Protein AF-A0A419UWL4-F1 (afdb_monomer)

Solvent-accessible surface area (backbone atoms only — not comparable to full-atom values): 35845 Å² total; per-residue (Å²): 109,55,68,56,33,39,51,50,12,50,50,28,38,50,49,13,52,54,40,47,59,70,36,81,58,93,90,47,55,73,69,52,50,53,46,53,52,51,50,53,40,48,48,26,45,49,48,16,61,73,28,16,80,83,37,30,68,58,11,54,48,28,40,47,47,28,60,59,51,43,44,58,48,48,50,40,53,32,58,74,64,36,51,93,64,56,72,32,57,54,34,48,65,44,37,50,31,46,52,49,26,45,76,73,48,78,47,67,66,54,53,48,50,43,49,52,37,51,52,51,29,54,48,31,65,51,59,41,64,33,45,75,66,55,60,67,55,35,47,50,41,25,49,48,51,15,52,52,28,43,51,52,28,58,49,34,69,75,77,48,84,58,64,69,58,42,49,52,30,49,49,44,31,53,45,40,29,46,60,42,37,37,85,80,68,27,67,94,45,35,72,56,30,39,51,52,35,51,51,51,52,54,52,46,54,67,74,30,69,90,37,70,69,63,37,49,52,54,51,51,54,50,50,52,49,52,47,53,54,51,54,52,51,52,67,71,66,71,43,58,66,59,22,50,53,48,25,52,48,24,52,48,49,40,54,48,50,56,53,51,49,62,59,47,65,79,63,80,66,64,69,67,63,54,53,51,54,48,54,50,49,31,51,53,26,21,51,50,25,33,54,21,48,54,51,31,40,44,72,81,24,68,93,45,31,58,61,52,53,46,51,50,42,52,51,53,47,51,53,60,69,70,46,92,78,62,58,72,65,58,53,46,28,51,53,50,23,45,49,52,46,46,43,66,41,34,80,80,48,58,75,77,72,44,53,68,50,55,51,46,55,54,47,51,57,73,70,48,87,52,66,69,56,45,47,53,51,48,54,49,49,50,53,26,49,52,49,35,34,60,73,73,36,89,48,60,50,60,33,38,54,52,54,21,51,53,23,44,52,48,15,50,45,19,59,77,72,67,65,39,64,70,50,18,53,49,20,45,51,52,17,53,57,33,58,66,46,51,33,79,50,48,86,87,42,69,70,57,25,53,48,40,49,54,50,49,52,51,48,40,54,51,49,36,56,52,27,58,74,70,64,40,67,66,62,31,48,54,39,49,52,52,46,52,51,50,53,49,51,50,47,49,78,74,64,68,47,54,61,59,52,16,50,49,30,34,52,52,10,51,51,31,38,51,50,22,50,53,53,45,70,71,42,68,73,87,63,92,65,74,53,53,81,76,63,68,46,50,56,53,19,52,51,48,49,48,48,67,51,48,51,59,52,52,55,50,50,60,32,40,74,70,30,52,76,49,36,35,52,45,81,49,77,64,85,81,67,66,100,85,54,74,54,38,49,45,42,69,74,91,71,80,75,87,67,87,69,62,52,53,40,59,31,16,40,14,51,40,83,46,102,77,81,30,26,36,72,73,50,78,28,73,43,64,80,79,23,40,85,61,44,33,40,28,36,24,25,58,83,76,46,70,50,48,60,62,50,60,46,71,48,92,73,74,55,68,38,34,37,32,33,37,29,15,76,86,18,49,41,39,79,77,49,74,41,60,61,130

Foldseek 3Di:
DLLVLLVLLLVLLLVLLLLLLQQPDPPDDLVRSLVVLLVSLVVLQVQLVVCQFPPVSSSVSSLLSSLSSLLSSLVSLCLSQVPPDKSLVSLVLSLVLLVLQCVAFVDVSSLVVNLVSVLVSLVCVLVIWQDDDQLVSSLVSLQVQLVVLVVVLVVCVVPNDDPVVSLSSLLSNLPSLLQSCQPPPRPVCNVVSVVVSVVSLVVQCVVCVVPLVSNVSSVVSVLVSVLRVLLVVLVPVLDLVSLVVQLVVLVVQLVVLVVVLVVCVVPPPDPVSSVVSNQVSLLSSLVSNLSSVLSSCCSPCVPCSLVVLLVVLVVLVVVLVPDPPDDPSVNVSSVSSNLVSLLVSLQPDDPVSCPVVVVVLVVQCVPDLDLVSVVVSVVSVLSSLLSNLVVPPVQLLVSLVVSLVVLCVQLVCCVPPSVNVVSNLVSVLRNLVSLLCNLVSDDDDPVSSVVSLVVSLCVLVVQLVVCVVVVVPVSNVSSVVSNVVSVLVCCCVPPDDSVVSSVVSNVSSVVSNVVSVVVCVVPPNPDPDPRRPDDVSSVVSSVSSVCSSVVSSVVSVVQLVPFDKAKEFQDDFPPPDDPPDLKTFGDQDPDDCPDQDRRFQKKKFAWDQDPPRYIHGDDIGRDPVVSDPPIAIWGQTPVRDTHLSARMDRDPDAAWGIFIWRQGPVRRIDTDDTDHDD

Organism: NCBI:txid342944

Structure (mmCIF, N/CA/C/O backbone):
data_AF-A0A419UWL4-F1
#
_entry.id   AF-A0A419UWL4-F1
#
loop_
_atom_site.group_PDB
_atom_site.id
_atom_site.type_symbol
_atom_site.label_atom_id
_atom_site.label_alt_id
_atom_site.label_comp_id
_atom_site.label_asym_id
_atom_site.label_entity_id
_atom_site.label_seq_id
_atom_site.pdbx_PDB_ins_code
_atom_site.Cartn_x
_atom_site.Cartn_y
_atom_site.Cartn_z
_atom_site.occupancy
_atom_site.B_iso_or_equiv
_atom_site.auth_seq_id
_atom_site.auth_comp_id
_atom_site.auth_asym_id
_atom_site.auth_atom_id
_atom_site.pdbx_PDB_model_num
ATOM 1 N N . MET A 1 1 ? -1.779 -21.288 19.320 1.00 63.47 1 MET A N 1
ATOM 2 C CA . MET A 1 1 ? -0.307 -21.393 19.190 1.00 63.47 1 MET A CA 1
ATOM 3 C C . MET A 1 1 ? 0.075 -22.113 17.901 1.00 63.47 1 MET A C 1
ATOM 5 O O . MET A 1 1 ? 0.632 -21.454 17.048 1.00 63.47 1 MET A O 1
ATOM 9 N N . VAL A 1 2 ? -0.332 -23.375 17.689 1.00 78.56 2 VAL A N 1
ATOM 10 C CA . VAL A 1 2 ? -0.028 -24.151 16.459 1.00 78.56 2 VAL A CA 1
ATOM 11 C C . VAL A 1 2 ? -0.463 -23.449 15.158 1.00 78.56 2 VAL A C 1
ATOM 13 O O . VAL A 1 2 ? 0.334 -23.326 14.238 1.00 78.56 2 VAL A O 1
ATOM 16 N N . GLN A 1 3 ? -1.690 -22.914 15.096 1.00 78.31 3 GLN A N 1
ATOM 17 C CA . GLN A 1 3 ? -2.175 -22.161 13.924 1.00 78.31 3 GLN A CA 1
ATOM 18 C C . GLN A 1 3 ? -1.319 -20.922 13.608 1.00 78.31 3 GLN A C 1
ATOM 20 O O . GLN A 1 3 ? -1.037 -20.660 12.447 1.00 78.31 3 GLN A O 1
ATOM 25 N N . TRP A 1 4 ? -0.854 -20.190 14.627 1.00 75.56 4 TRP A N 1
ATOM 26 C CA . TRP A 1 4 ? 0.034 -19.036 14.439 1.00 75.56 4 TRP A CA 1
ATOM 27 C C . TRP A 1 4 ? 1.412 -19.450 13.919 1.00 75.56 4 TRP A C 1
ATOM 29 O O . TRP A 1 4 ? 1.974 -18.753 13.086 1.00 75.56 4 TRP A O 1
ATOM 39 N N . THR A 1 5 ? 1.921 -20.609 14.343 1.00 76.88 5 THR A N 1
ATOM 40 C CA . THR A 1 5 ? 3.163 -21.185 13.809 1.00 76.88 5 THR A CA 1
ATOM 41 C C . THR A 1 5 ? 3.020 -21.555 12.327 1.00 76.88 5 THR A C 1
ATOM 43 O O . THR A 1 5 ? 3.922 -21.267 11.549 1.00 76.88 5 THR A O 1
ATOM 46 N N . TYR A 1 6 ? 1.872 -22.110 11.910 1.00 83.69 6 TYR A N 1
ATOM 47 C CA . TYR A 1 6 ? 1.576 -22.335 10.487 1.00 83.69 6 TYR A CA 1
ATOM 48 C C . TYR A 1 6 ? 1.486 -21.033 9.691 1.00 83.69 6 TYR A C 1
ATOM 50 O O . TYR A 1 6 ? 2.050 -20.953 8.604 1.00 83.69 6 TYR A O 1
ATOM 58 N N . VAL A 1 7 ? 0.788 -20.022 10.224 1.00 80.50 7 VAL A N 1
ATOM 59 C CA . VAL A 1 7 ? 0.670 -18.699 9.587 1.00 80.50 7 VAL A CA 1
ATOM 60 C C . VAL A 1 7 ? 2.044 -18.069 9.399 1.00 80.50 7 VAL A C 1
ATOM 62 O O . VAL A 1 7 ? 2.338 -17.615 8.302 1.00 80.50 7 VAL A O 1
ATOM 65 N N . LEU A 1 8 ? 2.894 -18.101 10.427 1.00 79.75 8 LEU A N 1
ATOM 66 C CA . LEU A 1 8 ? 4.249 -17.563 10.355 1.00 79.75 8 LEU A CA 1
ATOM 67 C C . LEU A 1 8 ? 5.106 -18.317 9.333 1.00 79.75 8 LEU A C 1
ATOM 69 O O . LEU A 1 8 ? 5.711 -17.688 8.473 1.00 79.75 8 LEU A O 1
ATOM 73 N N . GLY A 1 9 ? 5.107 -19.654 9.376 1.00 82.81 9 GLY A N 1
ATOM 74 C CA . GLY A 1 9 ? 5.855 -20.462 8.411 1.00 82.81 9 GLY A CA 1
ATOM 75 C C . GLY A 1 9 ? 5.415 -20.205 6.969 1.00 82.81 9 GLY A C 1
ATOM 76 O O . GLY A 1 9 ? 6.253 -20.049 6.089 1.00 82.81 9 GLY A O 1
ATOM 77 N N . MET A 1 10 ? 4.107 -20.079 6.728 1.00 86.56 10 MET A N 1
ATOM 78 C CA . MET A 1 10 ? 3.591 -19.763 5.396 1.00 86.56 10 MET A CA 1
ATOM 79 C C . MET A 1 10 ? 3.897 -18.325 4.965 1.00 86.56 10 MET A C 1
ATOM 81 O O . MET A 1 10 ? 4.209 -18.101 3.803 1.00 86.56 10 MET A O 1
ATOM 85 N N . ALA A 1 11 ? 3.825 -17.353 5.877 1.00 79.56 11 ALA A N 1
ATOM 86 C CA . ALA A 1 11 ? 4.185 -15.969 5.581 1.00 79.56 11 ALA A CA 1
ATOM 87 C C . ALA A 1 11 ? 5.660 -15.852 5.173 1.00 79.56 11 ALA A C 1
ATOM 89 O O . ALA A 1 11 ? 5.960 -15.159 4.209 1.00 79.56 11 ALA A O 1
ATOM 90 N N . LEU A 1 12 ? 6.553 -16.590 5.842 1.00 81.69 12 LEU A N 1
ATOM 91 C CA . LEU A 1 12 ? 7.970 -16.669 5.482 1.00 81.69 12 LEU A CA 1
ATOM 92 C C . LEU A 1 12 ? 8.192 -17.337 4.122 1.00 81.69 12 LEU A C 1
ATOM 94 O O . LEU A 1 12 ? 9.019 -16.863 3.360 1.00 81.69 12 LEU A O 1
ATOM 98 N N . LEU A 1 13 ? 7.428 -18.380 3.780 1.00 85.62 13 LEU A N 1
ATOM 99 C CA . LEU A 1 13 ? 7.475 -18.975 2.438 1.00 85.62 13 LEU A CA 1
ATOM 100 C C . LEU A 1 13 ? 6.979 -18.015 1.348 1.00 85.62 13 LEU A C 1
ATOM 102 O O . LEU A 1 13 ? 7.562 -17.968 0.271 1.00 85.62 13 LEU A O 1
ATOM 106 N N . ILE A 1 14 ? 5.917 -17.249 1.614 1.00 83.00 14 ILE A N 1
ATOM 107 C CA . ILE A 1 14 ? 5.431 -16.221 0.683 1.00 83.00 14 ILE A CA 1
ATOM 108 C C . ILE A 1 14 ? 6.482 -15.119 0.529 1.00 83.00 14 ILE A C 1
ATOM 110 O O . ILE A 1 14 ? 6.776 -14.728 -0.593 1.00 83.00 14 ILE A O 1
ATOM 114 N N . ALA A 1 15 ? 7.068 -14.648 1.632 1.00 80.38 15 ALA A N 1
ATOM 115 C CA . ALA A 1 15 ? 8.133 -13.650 1.610 1.00 80.38 15 ALA A CA 1
ATOM 116 C C . ALA A 1 15 ? 9.368 -14.163 0.860 1.00 80.38 15 ALA A C 1
ATOM 118 O O . ALA A 1 15 ? 9.903 -13.448 0.027 1.00 80.38 15 ALA A O 1
ATOM 119 N N . ALA A 1 16 ? 9.764 -15.419 1.084 1.00 82.44 16 ALA A N 1
ATOM 120 C CA . ALA A 1 16 ? 10.826 -16.072 0.329 1.00 82.44 16 ALA A CA 1
ATOM 121 C C . ALA A 1 16 ? 10.538 -16.066 -1.174 1.00 82.44 16 ALA A C 1
ATOM 123 O O . ALA A 1 16 ? 11.422 -15.732 -1.947 1.00 82.44 16 ALA A O 1
ATOM 124 N N . ALA A 1 17 ? 9.306 -16.394 -1.580 1.00 80.12 17 ALA A N 1
ATOM 125 C CA . ALA A 1 17 ? 8.909 -16.374 -2.983 1.00 80.12 17 ALA A CA 1
ATOM 126 C C . ALA A 1 17 ? 8.931 -14.958 -3.575 1.00 80.12 17 ALA A C 1
ATOM 128 O O . ALA A 1 17 ? 9.424 -14.785 -4.678 1.00 80.12 17 ALA A O 1
ATOM 129 N N . LEU A 1 18 ? 8.440 -13.957 -2.839 1.00 77.81 18 LEU A N 1
ATOM 130 C CA . LEU A 1 18 ? 8.469 -12.554 -3.265 1.00 77.81 18 LEU A CA 1
ATOM 131 C C . LEU A 1 18 ? 9.903 -12.048 -3.445 1.00 77.81 18 LEU A C 1
ATOM 133 O O . LEU A 1 18 ? 10.228 -11.518 -4.497 1.00 77.81 18 LEU A O 1
ATOM 137 N N . VAL A 1 19 ? 10.768 -12.278 -2.453 1.00 75.00 19 VAL A N 1
ATOM 138 C CA . VAL A 1 19 ? 12.184 -11.885 -2.520 1.00 75.00 19 VAL A CA 1
ATOM 139 C C . VAL A 1 19 ? 12.899 -12.637 -3.643 1.00 75.00 19 VAL A C 1
ATOM 141 O O . VAL A 1 19 ? 13.647 -12.025 -4.393 1.00 75.00 19 VAL A O 1
ATOM 144 N N . TYR A 1 20 ? 12.630 -13.939 -3.802 1.00 75.06 20 TYR A N 1
ATOM 145 C CA . TYR A 1 20 ? 13.183 -14.752 -4.892 1.00 75.06 20 TYR A CA 1
ATOM 146 C C . TYR A 1 20 ? 12.828 -14.199 -6.280 1.00 75.06 20 TYR A C 1
ATOM 148 O O . TYR A 1 20 ? 13.581 -14.392 -7.229 1.00 75.06 20 TYR A O 1
ATOM 156 N N . MET A 1 21 ? 11.669 -13.556 -6.414 1.00 68.75 21 MET A N 1
ATOM 157 C CA . MET A 1 21 ? 11.187 -13.021 -7.686 1.00 68.75 21 MET A CA 1
ATOM 158 C C . MET A 1 21 ? 11.751 -11.641 -8.023 1.00 68.75 21 MET A C 1
ATOM 160 O O . MET A 1 21 ? 11.797 -11.310 -9.200 1.00 68.75 21 MET A O 1
ATOM 164 N N . GLU A 1 22 ? 12.188 -10.859 -7.035 1.00 64.88 22 GLU A N 1
ATOM 165 C CA . GLU A 1 22 ? 12.882 -9.585 -7.289 1.00 64.88 22 GLU A CA 1
ATOM 166 C C . GLU A 1 22 ? 14.394 -9.749 -7.436 1.00 64.88 22 GLU A C 1
ATOM 168 O O . GLU A 1 22 ? 15.057 -8.941 -8.082 1.00 64.88 22 GLU A O 1
ATOM 173 N N . SER A 1 23 ? 14.955 -10.823 -6.881 1.00 59.97 23 SER A N 1
ATOM 174 C CA . SER A 1 23 ? 16.320 -11.226 -7.179 1.00 59.97 23 SER A CA 1
ATOM 175 C C . SER A 1 23 ? 16.380 -11.751 -8.606 1.00 59.97 23 SER A C 1
ATOM 177 O O . SER A 1 23 ? 16.036 -12.895 -8.855 1.00 59.97 23 SER A O 1
ATOM 179 N N . TRP A 1 24 ? 16.776 -10.933 -9.562 1.00 57.75 24 TRP A N 1
ATOM 180 C CA . TRP A 1 24 ? 17.137 -11.390 -10.899 1.00 57.75 24 TRP A CA 1
ATOM 181 C C . TRP A 1 24 ? 18.375 -12.302 -10.808 1.00 57.75 24 TRP A C 1
ATOM 183 O O . TRP A 1 24 ? 19.407 -11.899 -10.271 1.00 57.75 24 TRP A O 1
ATOM 193 N N . TRP A 1 25 ? 18.274 -13.557 -11.257 1.00 61.28 25 TRP A N 1
ATOM 194 C CA . TRP A 1 25 ? 19.313 -14.571 -11.026 1.00 61.28 25 TRP A CA 1
ATOM 195 C C . TRP A 1 25 ? 20.195 -14.807 -12.254 1.00 61.28 25 TRP A C 1
ATOM 197 O O . TRP A 1 25 ? 19.758 -15.454 -13.196 1.00 61.28 25 TRP A O 1
ATOM 207 N N . HIS A 1 26 ? 21.482 -14.460 -12.181 1.00 56.03 26 HIS A N 1
ATOM 208 C CA . HIS A 1 26 ? 22.491 -14.908 -13.166 1.00 56.03 26 HIS A CA 1
ATOM 209 C C . HIS A 1 26 ? 22.845 -16.399 -13.041 1.00 56.03 26 HIS A C 1
ATOM 211 O O . HIS A 1 26 ? 23.477 -16.981 -13.912 1.00 56.03 26 HIS A O 1
ATOM 217 N N . LEU A 1 27 ? 22.457 -17.030 -11.926 1.00 59.59 27 LEU A N 1
ATOM 218 C CA . LEU A 1 27 ? 22.759 -18.435 -11.621 1.00 59.59 27 LEU A CA 1
ATOM 219 C C . LEU A 1 27 ? 21.851 -19.436 -12.346 1.00 59.59 27 LEU A C 1
ATOM 221 O O . LEU A 1 27 ? 22.208 -20.609 -12.419 1.00 59.59 27 LEU A O 1
ATOM 225 N N . PHE A 1 28 ? 20.677 -18.998 -12.803 1.00 70.25 28 PHE A N 1
ATOM 226 C CA . PHE A 1 28 ? 19.672 -19.854 -13.427 1.00 70.25 28 PHE A CA 1
ATOM 227 C C . PHE A 1 28 ? 19.313 -19.307 -14.799 1.00 70.25 28 PHE A C 1
ATOM 229 O O . PHE A 1 28 ? 19.017 -18.118 -14.923 1.00 70.25 28 PHE A O 1
ATOM 236 N N . ASP A 1 29 ? 19.251 -20.186 -15.794 1.00 76.06 29 ASP A N 1
ATOM 237 C CA . ASP A 1 29 ? 18.721 -19.824 -17.108 1.00 76.06 29 ASP A CA 1
ATOM 238 C C . ASP A 1 29 ? 17.210 -19.514 -17.013 1.00 76.06 29 ASP A C 1
ATOM 240 O O . ASP A 1 29 ? 16.518 -19.950 -16.086 1.00 76.06 29 ASP A O 1
ATOM 244 N N . ARG A 1 30 ? 16.657 -18.783 -17.984 1.00 80.44 30 ARG A N 1
ATOM 245 C CA . ARG A 1 30 ? 15.250 -18.334 -18.015 1.00 80.44 30 ARG A CA 1
ATOM 246 C C . ARG A 1 30 ? 14.261 -19.473 -17.764 1.00 80.44 30 ARG A C 1
ATOM 248 O O . ARG A 1 30 ? 13.308 -19.333 -16.991 1.00 80.44 30 ARG A O 1
ATOM 255 N N . VAL A 1 31 ? 14.506 -20.630 -18.383 1.00 82.94 31 VAL A N 1
ATOM 256 C CA . VAL A 1 31 ? 13.668 -21.832 -18.234 1.00 82.94 31 VAL A CA 1
ATOM 257 C C . VAL A 1 31 ? 13.748 -22.397 -16.815 1.00 82.94 31 VAL A C 1
ATOM 259 O O . VAL A 1 31 ? 12.736 -22.839 -16.263 1.00 82.94 31 VAL A O 1
ATOM 262 N N . GLU A 1 32 ? 14.928 -22.366 -16.198 1.00 83.50 32 GLU A N 1
ATOM 263 C CA . GLU A 1 32 ? 15.136 -22.833 -14.828 1.00 83.50 32 GLU A CA 1
ATOM 264 C C . GLU A 1 32 ? 14.431 -21.914 -13.828 1.00 83.50 32 GLU A C 1
ATOM 266 O O . GLU A 1 32 ? 13.718 -22.405 -12.950 1.00 83.50 32 GLU A O 1
ATOM 271 N N . GLN A 1 33 ? 14.527 -20.593 -14.014 1.00 79.50 33 GLN A N 1
ATOM 272 C CA . GLN A 1 33 ? 13.815 -19.602 -13.201 1.00 79.50 33 GLN A CA 1
ATOM 273 C C . GLN A 1 33 ? 12.293 -19.810 -13.262 1.00 79.50 33 GLN A C 1
ATOM 275 O O . GLN A 1 33 ? 11.628 -19.931 -12.225 1.00 79.50 33 GLN A O 1
ATOM 280 N N . ALA A 1 34 ? 11.735 -19.946 -14.472 1.00 82.25 34 ALA A N 1
ATOM 281 C CA . ALA A 1 34 ? 10.318 -20.251 -14.666 1.00 82.25 34 ALA A CA 1
ATOM 282 C C . ALA A 1 34 ? 9.928 -21.596 -14.019 1.00 82.25 34 ALA A C 1
ATOM 284 O O . ALA A 1 34 ? 8.868 -21.717 -13.389 1.00 82.25 34 ALA A O 1
ATOM 285 N N . GLY A 1 35 ? 10.802 -22.602 -14.120 1.00 84.50 35 GLY A N 1
ATOM 286 C CA . GLY A 1 35 ? 10.629 -23.923 -13.523 1.00 84.50 35 GLY A CA 1
ATOM 287 C C . GLY A 1 35 ? 10.569 -23.901 -11.994 1.00 84.50 35 GLY A C 1
ATOM 288 O O . GLY A 1 35 ? 9.674 -24.523 -11.412 1.00 84.50 35 GLY A O 1
ATOM 289 N N . VAL A 1 36 ? 11.466 -23.163 -11.331 1.00 83.88 36 VAL A N 1
ATOM 290 C CA . VAL A 1 36 ? 11.497 -23.028 -9.861 1.00 83.88 36 VAL A CA 1
ATOM 291 C C . VAL A 1 36 ? 10.207 -22.391 -9.350 1.00 83.88 36 VAL A C 1
ATOM 293 O O . VAL A 1 36 ? 9.573 -22.907 -8.425 1.00 83.88 36 VAL A O 1
ATOM 296 N N . VAL A 1 37 ? 9.770 -21.311 -9.995 1.00 83.81 37 VAL A N 1
ATOM 297 C CA . VAL A 1 37 ? 8.553 -20.572 -9.635 1.00 83.81 37 VAL A CA 1
ATOM 298 C C . VAL A 1 37 ? 7.312 -21.446 -9.792 1.00 83.81 37 VAL A C 1
ATOM 300 O O . VAL A 1 37 ? 6.486 -21.551 -8.876 1.00 83.81 37 VAL A O 1
ATOM 303 N N . PHE A 1 38 ? 7.196 -22.127 -10.933 1.00 85.56 38 PHE A N 1
ATOM 304 C CA . PHE A 1 38 ? 6.093 -23.045 -11.188 1.00 85.56 38 PHE A CA 1
ATOM 305 C C . PHE A 1 38 ? 6.093 -24.219 -10.200 1.00 85.56 38 PHE A C 1
ATOM 307 O O . PHE A 1 38 ? 5.047 -24.567 -9.645 1.00 85.56 38 PHE A O 1
ATOM 314 N N . GLY A 1 39 ? 7.263 -24.802 -9.929 1.00 88.38 39 GLY A N 1
ATOM 315 C CA . GLY A 1 39 ? 7.434 -25.892 -8.971 1.00 88.38 39 GLY A CA 1
ATOM 316 C C . GLY A 1 39 ? 7.020 -25.495 -7.554 1.00 88.38 39 GLY A C 1
ATOM 317 O O . GLY A 1 39 ? 6.311 -26.247 -6.880 1.00 88.38 39 GLY A O 1
ATOM 318 N N . PHE A 1 40 ? 7.383 -24.287 -7.121 1.00 86.62 40 PHE A N 1
ATOM 319 C CA . PHE A 1 40 ? 6.992 -23.748 -5.823 1.00 86.62 40 PHE A CA 1
ATOM 320 C C . PHE A 1 40 ? 5.471 -23.554 -5.705 1.00 86.62 40 PHE A C 1
ATOM 322 O O . PHE A 1 40 ? 4.858 -23.972 -4.716 1.00 86.62 40 PHE A O 1
ATOM 329 N N . LEU A 1 41 ? 4.823 -23.000 -6.734 1.00 90.12 41 LEU A N 1
ATOM 330 C CA . LEU A 1 41 ? 3.362 -22.879 -6.776 1.00 90.12 41 LEU A CA 1
ATOM 331 C C . LEU A 1 41 ? 2.666 -24.241 -6.746 1.00 90.12 41 LEU A C 1
ATOM 333 O O . LEU A 1 41 ? 1.724 -24.451 -5.973 1.00 90.12 41 LEU A O 1
ATOM 337 N N . LEU A 1 42 ? 3.145 -25.180 -7.564 1.00 90.38 42 LEU A N 1
ATOM 338 C CA . LEU A 1 42 ? 2.627 -26.541 -7.617 1.00 90.38 42 LEU A CA 1
ATOM 339 C C . LEU A 1 42 ? 2.719 -27.203 -6.238 1.00 90.38 42 LEU A C 1
ATOM 341 O O . LEU A 1 42 ? 1.743 -27.801 -5.782 1.00 90.38 42 LEU A O 1
ATOM 345 N N . LEU A 1 43 ? 3.850 -27.045 -5.544 1.00 91.06 43 LEU A N 1
ATOM 346 C CA . LEU A 1 43 ? 4.056 -27.563 -4.196 1.00 91.06 43 LEU A CA 1
ATOM 347 C C . LEU A 1 43 ? 2.984 -27.047 -3.226 1.00 91.06 43 LEU A C 1
ATOM 349 O O . LEU A 1 43 ? 2.374 -27.848 -2.514 1.00 91.06 43 LEU A O 1
ATOM 353 N N . LEU A 1 44 ? 2.695 -25.742 -3.220 1.00 91.62 44 LEU A N 1
ATOM 354 C CA . LEU A 1 44 ? 1.665 -25.156 -2.352 1.00 91.62 44 LEU A CA 1
ATOM 355 C C . LEU A 1 44 ? 0.269 -25.724 -2.645 1.00 91.62 44 LEU A C 1
ATOM 357 O O . LEU A 1 44 ? -0.469 -26.077 -1.717 1.00 91.62 44 LEU A O 1
ATOM 361 N N . PHE A 1 45 ? -0.090 -25.887 -3.920 1.00 90.88 45 PHE A N 1
ATOM 362 C CA . PHE A 1 45 ? -1.376 -26.472 -4.305 1.00 90.88 45 PHE A CA 1
ATOM 363 C C . PHE A 1 45 ? -1.472 -27.972 -3.994 1.00 90.88 45 PHE A C 1
ATOM 365 O O . PHE A 1 45 ? -2.517 -28.445 -3.529 1.00 90.88 45 PHE A O 1
ATOM 372 N N . VAL A 1 46 ? -0.388 -28.728 -4.180 1.00 90.31 46 VAL A N 1
ATOM 373 C CA . VAL A 1 46 ? -0.310 -30.150 -3.819 1.00 90.31 46 VAL A CA 1
ATOM 374 C C . VAL A 1 46 ? -0.429 -30.321 -2.306 1.00 90.31 46 VAL A C 1
ATOM 376 O O . VAL A 1 46 ? -1.236 -31.133 -1.848 1.00 90.31 46 VAL A O 1
ATOM 379 N N . LEU A 1 47 ? 0.283 -29.513 -1.513 1.00 89.06 47 LEU A N 1
ATOM 380 C CA . LEU A 1 47 ? 0.161 -29.501 -0.052 1.00 89.06 47 LEU A CA 1
ATOM 381 C C . LEU A 1 47 ? -1.270 -29.174 0.385 1.00 89.06 47 LEU A C 1
ATOM 383 O O . LEU A 1 47 ? -1.826 -29.868 1.242 1.00 89.06 47 LEU A O 1
ATOM 387 N N . ALA A 1 48 ? -1.908 -28.188 -0.253 1.00 89.62 48 ALA A N 1
ATOM 388 C CA . ALA A 1 48 ? -3.308 -27.867 -0.001 1.00 89.62 48 ALA A CA 1
ATOM 389 C C . ALA A 1 48 ? -4.222 -29.079 -0.240 1.00 89.62 48 ALA A C 1
ATOM 391 O O . ALA A 1 48 ? -5.100 -29.370 0.577 1.00 89.62 48 ALA A O 1
ATOM 392 N N . TYR A 1 49 ? -4.006 -29.828 -1.322 1.00 88.38 49 TYR A N 1
ATOM 393 C CA . TYR A 1 49 ? -4.810 -31.002 -1.649 1.00 88.38 49 TYR A CA 1
ATOM 394 C C . TYR A 1 49 ? -4.558 -32.192 -0.710 1.00 88.38 49 TYR A C 1
ATOM 396 O O . TYR A 1 49 ? -5.517 -32.800 -0.220 1.00 88.38 49 TYR A O 1
ATOM 404 N N . LEU A 1 50 ? -3.294 -32.521 -0.430 1.00 88.25 50 LEU A N 1
ATOM 405 C CA . LEU A 1 50 ? -2.907 -33.661 0.408 1.00 88.25 50 LEU A CA 1
ATOM 406 C C . LEU A 1 50 ? -3.364 -33.477 1.861 1.00 88.25 50 LEU A C 1
ATOM 408 O O . LEU A 1 50 ? -3.893 -34.405 2.479 1.00 88.25 50 LEU A O 1
ATOM 412 N N . CYS A 1 51 ? -3.248 -32.261 2.394 1.00 85.44 51 CYS A N 1
ATOM 413 C CA . CYS A 1 51 ? -3.549 -31.971 3.794 1.00 85.44 51 CYS A CA 1
ATOM 414 C C . CYS A 1 51 ? -5.043 -31.754 4.089 1.00 85.44 51 CYS A C 1
ATOM 416 O O . CYS A 1 51 ? -5.433 -31.719 5.256 1.00 85.44 51 CYS A O 1
ATOM 418 N N . ARG A 1 52 ? -5.916 -31.685 3.073 1.00 83.06 52 ARG A N 1
ATOM 419 C CA . ARG A 1 52 ? -7.332 -31.263 3.205 1.00 83.06 52 ARG A CA 1
ATOM 420 C C . ARG A 1 52 ? -8.181 -32.024 4.226 1.00 83.06 52 ARG A C 1
ATOM 422 O O . ARG A 1 52 ? -9.132 -31.466 4.770 1.00 83.06 52 ARG A O 1
ATOM 429 N N . LYS A 1 53 ? -7.882 -33.312 4.443 1.00 79.56 53 LYS A N 1
ATOM 430 C CA . LYS A 1 53 ? -8.660 -34.196 5.332 1.00 79.56 53 LYS A CA 1
ATOM 431 C C . LYS A 1 53 ? -8.176 -34.164 6.780 1.00 79.56 53 LYS A C 1
ATOM 433 O O . LYS A 1 53 ? -8.988 -34.349 7.678 1.00 79.56 53 LYS A O 1
ATOM 438 N N . LYS A 1 54 ? -6.866 -33.999 6.987 1.00 76.38 54 LYS A N 1
ATOM 439 C CA . LYS A 1 54 ? -6.209 -34.175 8.291 1.00 76.38 54 LYS A CA 1
ATOM 440 C C . LYS A 1 54 ? -5.804 -32.847 8.932 1.00 76.38 54 LYS A C 1
ATOM 442 O O . LYS A 1 54 ? -5.854 -32.741 10.148 1.00 76.38 54 LYS A O 1
ATOM 447 N N . PHE A 1 55 ? -5.462 -31.854 8.113 1.00 80.94 55 PHE A N 1
ATOM 448 C CA . PHE A 1 55 ? -4.997 -30.531 8.522 1.00 80.94 55 PHE A CA 1
ATOM 449 C C . PHE A 1 55 ? -5.731 -29.463 7.696 1.00 80.94 55 PHE A C 1
ATOM 451 O O . PHE A 1 55 ? -5.164 -28.851 6.791 1.00 80.94 55 PHE A O 1
ATOM 458 N N . SER A 1 56 ? -7.031 -29.281 7.953 1.00 81.00 56 SER A N 1
ATOM 459 C CA . SER A 1 56 ? -7.908 -28.366 7.197 1.00 81.00 56 SER A CA 1
ATOM 460 C C . SER A 1 56 ? -7.417 -26.922 7.208 1.00 81.00 56 SER A C 1
ATOM 462 O O . SER A 1 56 ? -7.435 -26.271 6.164 1.00 81.00 56 SER A O 1
ATOM 464 N N . PHE A 1 57 ? -6.944 -26.441 8.360 1.00 83.75 57 PHE A N 1
ATOM 465 C CA . PHE A 1 57 ? -6.380 -25.103 8.499 1.00 83.75 57 PHE A CA 1
ATOM 466 C C . PHE A 1 57 ? -5.147 -24.917 7.608 1.00 83.75 57 PHE A C 1
ATOM 468 O O . PHE A 1 57 ? -5.118 -24.000 6.790 1.00 83.75 57 PHE A O 1
ATOM 475 N N . PHE A 1 58 ? -4.164 -25.820 7.716 1.00 86.56 58 PHE A N 1
ATOM 476 C CA . PHE A 1 58 ? -2.949 -25.778 6.900 1.00 86.56 58 PHE A CA 1
ATOM 477 C C . PHE A 1 58 ? -3.270 -25.916 5.409 1.00 86.56 58 PHE A C 1
ATOM 479 O O . PHE A 1 58 ? -2.766 -25.147 4.607 1.00 86.56 58 PHE A O 1
ATOM 486 N N . SER A 1 59 ? -4.188 -26.814 5.042 1.00 88.44 59 SER A N 1
ATOM 487 C CA . SER A 1 59 ? -4.664 -26.972 3.664 1.00 88.44 59 SER A CA 1
ATOM 488 C C . SER A 1 59 ? -5.245 -25.677 3.090 1.00 88.44 59 SER A C 1
ATOM 490 O O . SER A 1 59 ? -4.885 -25.272 1.986 1.00 88.44 59 SER A O 1
ATOM 492 N N . GLY A 1 60 ? -6.112 -24.997 3.846 1.00 88.12 60 GLY A N 1
ATOM 493 C CA . GLY A 1 60 ? -6.663 -23.708 3.437 1.00 88.12 60 GLY A CA 1
ATOM 494 C C . GLY A 1 60 ? -5.601 -22.609 3.358 1.00 88.12 60 GLY A C 1
ATOM 495 O O . GLY A 1 60 ? -5.665 -21.756 2.474 1.00 88.12 60 GLY A O 1
ATOM 496 N N . LEU A 1 61 ? -4.620 -22.635 4.260 1.00 88.38 61 LEU A N 1
ATOM 497 C CA . LEU A 1 61 ? -3.515 -21.685 4.286 1.00 88.38 61 LEU A CA 1
ATOM 498 C C . LEU A 1 61 ? -2.559 -21.883 3.097 1.00 88.38 61 LEU A C 1
ATOM 500 O O . LEU A 1 61 ? -2.215 -20.905 2.446 1.00 88.38 61 LEU A O 1
ATOM 504 N N . SER A 1 62 ? -2.197 -23.125 2.762 1.00 91.44 62 SER A N 1
ATOM 505 C CA . SER A 1 62 ? -1.405 -23.460 1.569 1.00 91.44 62 SER A CA 1
ATOM 506 C C . SER A 1 62 ? -2.132 -23.073 0.284 1.00 91.44 62 SER A C 1
ATOM 508 O O . SER A 1 62 ? -1.514 -22.546 -0.633 1.00 91.44 62 SER A O 1
ATOM 510 N N . LEU A 1 63 ? -3.455 -23.273 0.231 1.00 92.19 63 LEU A N 1
ATOM 511 C CA . LEU A 1 63 ? -4.267 -22.845 -0.908 1.00 92.19 63 LEU A CA 1
ATOM 512 C C . LEU A 1 63 ? -4.221 -21.322 -1.079 1.00 92.19 63 LEU A C 1
ATOM 514 O O . LEU A 1 63 ? -4.023 -20.837 -2.187 1.00 92.19 63 LEU A O 1
ATOM 518 N N . LEU A 1 64 ? -4.403 -20.573 0.015 1.00 91.69 64 LEU A N 1
ATOM 519 C CA . LEU A 1 64 ? -4.299 -19.115 0.014 1.00 91.69 64 LEU A CA 1
ATOM 520 C C . LEU A 1 64 ? -2.907 -18.657 -0.430 1.00 91.69 64 LEU A C 1
ATOM 522 O O . LEU A 1 64 ? -2.821 -17.780 -1.279 1.00 91.69 64 LEU A O 1
ATOM 526 N N . ALA A 1 65 ? -1.849 -19.257 0.115 1.00 89.19 65 ALA A N 1
ATOM 527 C CA . ALA A 1 65 ? -0.473 -18.929 -0.233 1.00 89.19 65 ALA A CA 1
ATOM 528 C C . ALA A 1 65 ? -0.183 -19.169 -1.716 1.00 89.19 65 ALA A C 1
ATOM 530 O O . ALA A 1 65 ? 0.362 -18.287 -2.364 1.00 89.19 65 ALA A O 1
ATOM 531 N N . GLY A 1 66 ? -0.638 -20.297 -2.275 1.00 91.94 66 GLY A N 1
ATOM 532 C CA . GLY A 1 66 ? -0.502 -20.576 -3.706 1.00 91.94 66 GLY A CA 1
ATOM 533 C C . GLY A 1 66 ? -1.163 -19.503 -4.573 1.00 91.94 66 GLY A C 1
ATOM 534 O O . GLY A 1 66 ? -0.578 -19.055 -5.551 1.00 91.94 66 GLY A O 1
ATOM 535 N N . TYR A 1 67 ? -2.347 -19.014 -4.184 1.00 92.94 67 TYR A N 1
ATOM 536 C CA . TYR A 1 67 ? -2.968 -17.892 -4.891 1.00 92.94 67 TYR A CA 1
ATOM 537 C C . TYR A 1 67 ? -2.285 -16.553 -4.633 1.00 92.94 67 TYR A C 1
ATOM 539 O O . TYR A 1 67 ? -2.325 -15.722 -5.523 1.00 92.94 67 TYR A O 1
ATOM 547 N N . ILE A 1 68 ? -1.675 -16.307 -3.473 1.00 89.88 68 ILE A N 1
ATOM 548 C CA . ILE A 1 68 ? -0.916 -15.069 -3.239 1.00 89.88 68 ILE A CA 1
ATOM 549 C C . ILE A 1 68 ? 0.352 -15.057 -4.099 1.00 89.88 68 ILE A C 1
ATOM 551 O O . ILE A 1 68 ? 0.596 -14.075 -4.786 1.00 89.88 68 ILE A O 1
ATOM 555 N N . CYS A 1 69 ? 1.105 -16.157 -4.122 1.00 89.25 69 CYS A N 1
ATOM 556 C CA . CYS A 1 69 ? 2.331 -16.293 -4.912 1.00 89.25 69 CYS A CA 1
ATOM 557 C C . CYS A 1 69 ? 2.079 -16.331 -6.429 1.00 89.25 69 CYS A C 1
ATOM 559 O O . CYS A 1 69 ? 3.015 -16.148 -7.199 1.00 89.25 69 CYS A O 1
ATOM 561 N N . LEU A 1 70 ? 0.836 -16.556 -6.873 1.00 90.88 70 LEU A N 1
ATOM 562 C CA . LEU A 1 70 ? 0.494 -16.571 -8.295 1.00 90.88 70 LEU A CA 1
ATOM 563 C C . LEU A 1 70 ? 0.709 -15.209 -8.970 1.00 90.88 70 LEU A C 1
ATOM 565 O O . LEU A 1 70 ? 1.197 -15.174 -10.090 1.00 90.88 70 LEU A O 1
ATOM 569 N N . GLY A 1 71 ? 0.350 -14.101 -8.319 1.00 88.44 71 GLY A N 1
ATOM 570 C CA . GLY A 1 71 ? 0.533 -12.760 -8.889 1.00 88.44 71 GLY A CA 1
ATOM 571 C C . GLY A 1 71 ? 1.998 -12.444 -9.194 1.00 88.44 71 GLY A C 1
ATOM 572 O O . GLY A 1 71 ? 2.324 -12.187 -10.348 1.00 88.44 71 GLY A O 1
ATOM 573 N N . PRO A 1 72 ? 2.881 -12.546 -8.190 1.00 82.81 72 PRO A N 1
ATOM 574 C CA . PRO A 1 72 ? 4.325 -12.428 -8.363 1.00 82.81 72 PRO A CA 1
ATOM 575 C C . PRO A 1 72 ? 4.907 -13.399 -9.404 1.00 82.81 72 PRO A C 1
ATOM 577 O O . PRO A 1 72 ? 5.766 -13.014 -10.184 1.00 82.81 72 PRO A O 1
ATOM 580 N N . ALA A 1 73 ? 4.395 -14.631 -9.501 1.00 86.75 73 ALA A N 1
ATOM 581 C CA . ALA A 1 73 ? 4.815 -15.562 -10.551 1.00 86.75 73 ALA A CA 1
ATOM 582 C C . ALA A 1 73 ? 4.428 -15.098 -11.965 1.00 86.75 73 ALA A C 1
ATOM 584 O O . ALA A 1 73 ? 5.217 -15.254 -12.891 1.00 86.75 73 ALA A O 1
ATOM 585 N N . ILE A 1 74 ? 3.229 -14.530 -12.144 1.00 87.44 74 ILE A N 1
ATOM 586 C CA . ILE A 1 74 ? 2.818 -13.930 -13.424 1.00 87.44 74 ILE A CA 1
ATOM 587 C C . ILE A 1 74 ? 3.699 -12.714 -13.732 1.00 87.44 74 ILE A C 1
ATOM 589 O O . ILE A 1 74 ? 4.123 -12.565 -14.875 1.00 87.44 74 ILE A O 1
ATOM 593 N N . ALA A 1 75 ? 3.991 -11.885 -12.722 1.00 83.62 75 ALA A N 1
ATOM 594 C CA . ALA A 1 75 ? 4.886 -10.735 -12.846 1.00 83.62 75 ALA A CA 1
ATOM 595 C C . ALA A 1 75 ? 6.260 -11.169 -13.356 1.00 83.62 75 ALA A C 1
ATOM 597 O O . ALA A 1 75 ? 6.693 -10.696 -14.396 1.00 83.62 75 ALA A O 1
ATOM 598 N N . LEU A 1 76 ? 6.872 -12.149 -12.689 1.00 81.19 76 LEU A N 1
ATOM 599 C CA . LEU A 1 76 ? 8.193 -12.649 -13.037 1.00 81.19 76 LEU A CA 1
ATOM 600 C C . LEU A 1 76 ? 8.236 -13.267 -14.438 1.00 81.19 76 LEU A C 1
ATOM 602 O O . LEU A 1 76 ? 9.202 -13.050 -15.150 1.00 81.19 76 LEU A O 1
ATOM 606 N N . ILE A 1 77 ? 7.204 -13.994 -14.882 1.00 83.69 77 ILE A N 1
ATOM 607 C CA . ILE A 1 77 ? 7.152 -14.465 -16.280 1.00 83.69 77 ILE A CA 1
ATOM 608 C C . ILE A 1 77 ? 7.072 -13.282 -17.251 1.00 83.69 77 ILE A C 1
ATOM 610 O O . ILE A 1 77 ? 7.720 -13.306 -18.295 1.00 83.69 77 ILE A O 1
ATOM 614 N N . GLY A 1 78 ? 6.301 -12.246 -16.913 1.00 79.69 78 GLY A N 1
ATOM 615 C CA . GLY A 1 78 ? 6.283 -10.998 -17.673 1.00 79.69 78 GLY A CA 1
ATOM 616 C C . GLY A 1 78 ? 7.665 -10.349 -17.738 1.00 79.69 78 GLY A C 1
ATOM 617 O O . GLY A 1 78 ? 8.081 -9.927 -18.808 1.00 79.69 78 GLY A O 1
ATOM 618 N N . THR A 1 79 ? 8.395 -10.352 -16.629 1.00 78.25 79 THR A N 1
ATOM 619 C CA . THR A 1 79 ? 9.751 -9.815 -16.509 1.00 78.25 79 THR A CA 1
ATOM 620 C C . THR A 1 79 ? 10.782 -10.635 -17.296 1.00 78.25 79 THR A C 1
ATOM 622 O O . THR A 1 79 ? 11.456 -10.073 -18.146 1.00 78.25 79 THR A O 1
ATOM 625 N N . ILE A 1 80 ? 10.839 -11.964 -17.118 1.00 78.12 80 ILE A N 1
ATOM 626 C CA . ILE A 1 80 ? 11.764 -12.883 -17.822 1.00 78.12 80 ILE A CA 1
ATOM 627 C C . ILE A 1 80 ? 11.652 -12.749 -19.348 1.00 78.12 80 ILE A C 1
ATOM 629 O O . ILE A 1 80 ? 12.639 -12.892 -20.066 1.00 78.12 80 ILE A O 1
ATOM 633 N N . TYR A 1 81 ? 10.439 -12.505 -19.848 1.00 77.19 81 TYR A N 1
ATOM 634 C CA . TYR A 1 81 ? 10.150 -12.404 -21.278 1.00 77.19 81 TYR A CA 1
ATOM 635 C C . TYR A 1 81 ? 9.851 -10.971 -21.742 1.00 77.19 81 TYR A C 1
ATOM 637 O O . TYR A 1 81 ? 9.255 -10.803 -22.811 1.00 77.19 81 TYR A O 1
ATOM 645 N N . HIS A 1 82 ? 10.213 -9.964 -20.936 1.00 71.94 82 HIS A N 1
ATOM 646 C CA . HIS A 1 82 ? 10.054 -8.529 -21.209 1.00 71.94 82 HIS A CA 1
ATOM 647 C C . HIS A 1 82 ? 8.702 -8.169 -21.843 1.00 71.94 82 HIS A C 1
ATOM 649 O O . HIS A 1 82 ? 8.592 -7.530 -22.893 1.00 71.94 82 HIS A O 1
ATOM 655 N N . SER A 1 83 ? 7.619 -8.638 -21.223 1.00 67.00 83 SER A N 1
ATOM 656 C CA . SER A 1 83 ? 6.274 -8.344 -21.686 1.00 67.00 83 SER A CA 1
ATOM 657 C C . SER A 1 83 ? 5.949 -6.877 -21.409 1.00 67.00 83 SER A C 1
ATOM 659 O O . SER A 1 83 ? 5.713 -6.503 -20.264 1.00 67.00 83 SER A O 1
ATOM 661 N N . GLN A 1 84 ? 5.817 -6.071 -22.461 1.00 71.81 84 GLN A N 1
ATOM 662 C CA . GLN A 1 84 ? 5.274 -4.700 -22.418 1.00 71.81 84 GLN A CA 1
ATOM 663 C C . GLN A 1 84 ? 3.747 -4.690 -22.189 1.00 71.81 84 GLN A C 1
ATOM 665 O O . GLN A 1 84 ? 3.000 -3.906 -22.784 1.00 71.81 84 GLN A O 1
ATOM 670 N N . ALA A 1 85 ? 3.240 -5.654 -21.418 1.00 77.12 85 ALA A N 1
ATOM 671 C CA . ALA A 1 85 ? 1.828 -5.808 -21.126 1.00 77.12 85 ALA A CA 1
ATOM 672 C C . ALA A 1 85 ? 1.422 -4.844 -20.010 1.00 77.12 85 ALA A C 1
ATOM 674 O O . ALA A 1 85 ? 2.130 -4.661 -19.028 1.00 77.12 85 ALA A O 1
ATOM 675 N N . GLU A 1 86 ? 0.233 -4.263 -20.134 1.00 81.38 86 GLU A N 1
ATOM 676 C CA . GLU A 1 86 ? -0.334 -3.425 -19.079 1.00 81.38 86 GLU A CA 1
ATOM 677 C C . GLU A 1 86 ? -0.503 -4.189 -17.758 1.00 81.38 86 GLU A C 1
ATOM 679 O O . GLU A 1 86 ? -0.938 -5.346 -17.743 1.00 81.38 86 GLU A O 1
ATOM 684 N N . SER A 1 87 ? -0.293 -3.513 -16.626 1.00 84.38 87 SER A N 1
ATOM 685 C CA . SER A 1 87 ? -0.406 -4.124 -15.292 1.00 84.38 87 SER A CA 1
ATOM 686 C C . SER A 1 87 ? -1.809 -4.676 -14.992 1.00 84.38 87 SER A C 1
ATOM 688 O O . SER A 1 87 ? -1.974 -5.573 -14.158 1.00 84.38 87 SER A O 1
ATOM 690 N N . TRP A 1 88 ? -2.851 -4.185 -15.674 1.00 89.38 88 TRP A N 1
ATOM 691 C CA . TRP A 1 88 ? -4.203 -4.730 -15.537 1.00 89.38 88 TRP A CA 1
ATOM 692 C C . TRP A 1 88 ? -4.340 -6.149 -16.108 1.00 89.38 88 TRP A C 1
ATOM 694 O O . TRP A 1 88 ? -5.146 -6.919 -15.583 1.00 89.38 88 TRP A O 1
ATOM 704 N N . TRP A 1 89 ? -3.535 -6.554 -17.102 1.00 89.75 89 TRP A N 1
ATOM 705 C CA . TRP A 1 89 ? -3.531 -7.939 -17.596 1.00 89.75 89 TRP A CA 1
ATOM 706 C C . TRP A 1 89 ? -3.062 -8.910 -16.519 1.00 89.75 89 TRP A C 1
ATOM 708 O O . TRP A 1 89 ? -3.727 -9.917 -16.267 1.00 89.75 89 TRP A O 1
ATOM 718 N N . LEU A 1 90 ? -1.970 -8.574 -15.829 1.00 90.19 90 LEU A N 1
ATOM 719 C CA . LEU A 1 90 ? -1.455 -9.353 -14.704 1.00 90.19 90 LEU A CA 1
ATOM 720 C C . LEU A 1 90 ? -2.535 -9.542 -13.638 1.00 90.19 90 LEU A C 1
ATOM 722 O O . LEU A 1 90 ? -2.828 -10.667 -13.231 1.00 90.19 90 LEU A O 1
ATOM 726 N N . LEU A 1 91 ? -3.176 -8.449 -13.218 1.00 93.44 91 LEU A N 1
ATOM 727 C CA . LEU A 1 91 ? -4.215 -8.489 -12.189 1.00 93.44 91 LEU A CA 1
ATOM 728 C C . LEU A 1 91 ? -5.453 -9.262 -12.647 1.00 93.44 91 LEU A C 1
ATOM 730 O O . LEU A 1 91 ? -6.052 -9.982 -11.849 1.00 93.44 91 LEU A O 1
ATOM 734 N N . PHE A 1 92 ? -5.826 -9.163 -13.923 1.00 94.50 92 PHE A N 1
ATOM 735 C CA . PHE A 1 92 ? -6.934 -9.917 -14.498 1.00 94.50 92 PHE A CA 1
ATOM 736 C C . PHE A 1 92 ? -6.656 -11.424 -14.483 1.00 94.50 92 PHE A C 1
ATOM 738 O O . PHE A 1 92 ? -7.467 -12.204 -13.968 1.00 94.50 92 PHE A O 1
ATOM 745 N N . PHE A 1 93 ? -5.491 -11.835 -14.985 1.00 93.06 93 PHE A N 1
ATOM 746 C CA . PHE A 1 93 ? -5.072 -13.233 -15.009 1.00 93.06 93 PHE A CA 1
ATOM 747 C C . PHE A 1 93 ? -4.854 -13.803 -13.607 1.00 93.06 93 PHE A C 1
ATOM 749 O O . PHE A 1 93 ? -5.173 -14.965 -13.357 1.00 93.06 93 PHE A O 1
ATOM 756 N N . TRP A 1 94 ? -4.420 -12.980 -12.657 1.00 94.06 94 TRP A N 1
ATOM 757 C CA . TRP A 1 94 ? -4.342 -13.361 -11.252 1.00 94.06 94 TRP A CA 1
ATOM 758 C C . TRP A 1 94 ? -5.734 -13.517 -10.613 1.00 94.06 94 TRP A C 1
ATOM 760 O O . TRP A 1 94 ? -6.009 -14.478 -9.887 1.00 94.06 94 TRP A O 1
ATOM 770 N N . LEU A 1 95 ? -6.656 -12.602 -10.909 1.00 95.88 95 LEU A N 1
ATOM 771 C CA . LEU A 1 95 ? -8.000 -12.585 -10.341 1.00 95.88 95 LEU A CA 1
ATOM 772 C C . LEU A 1 95 ? -8.865 -13.759 -10.826 1.00 95.88 95 LEU A C 1
ATOM 774 O O . LEU A 1 95 ? -9.645 -14.296 -10.036 1.00 95.88 95 LEU A O 1
ATOM 778 N N . LEU A 1 96 ? -8.753 -14.171 -12.092 1.00 95.19 96 LEU A N 1
ATOM 779 C CA . LEU A 1 96 ? -9.546 -15.257 -12.685 1.00 95.19 96 LEU A CA 1
ATOM 780 C C . LEU A 1 96 ? -9.568 -16.553 -11.846 1.00 95.19 96 LEU A C 1
ATOM 782 O O . LEU A 1 96 ? -10.655 -16.973 -11.425 1.00 95.19 96 LEU A O 1
ATOM 786 N N . PRO A 1 97 ? -8.427 -17.194 -11.535 1.00 94.19 97 PRO A N 1
ATOM 787 C CA . PRO A 1 97 ? -8.416 -18.421 -10.746 1.00 94.19 97 PRO A CA 1
ATOM 788 C C . PRO A 1 97 ? -8.896 -18.189 -9.301 1.00 94.19 97 PRO A C 1
ATOM 790 O O . PRO A 1 97 ? -9.589 -19.042 -8.736 1.00 94.19 97 PRO A O 1
ATOM 793 N N . VAL A 1 98 ? -8.656 -17.002 -8.728 1.00 94.81 98 VAL A N 1
ATOM 794 C CA . VAL A 1 98 ? -9.193 -16.614 -7.410 1.00 94.81 98 VAL A CA 1
ATOM 795 C C . VAL A 1 98 ? -10.726 -16.481 -7.443 1.00 94.81 98 VAL A C 1
ATOM 797 O O . VAL A 1 98 ? -11.431 -16.896 -6.514 1.00 94.81 98 VAL A O 1
ATOM 800 N N . MET A 1 99 ? -11.299 -15.957 -8.527 1.00 93.38 99 MET A N 1
ATOM 801 C CA . MET A 1 99 ? -12.749 -15.924 -8.718 1.00 93.38 99 MET A CA 1
ATOM 802 C C . MET A 1 99 ? -13.322 -17.339 -8.815 1.00 93.38 99 MET A C 1
ATOM 804 O O . MET A 1 99 ? -14.256 -17.656 -8.077 1.00 93.38 99 MET A O 1
ATOM 808 N N . VAL A 1 100 ? -12.726 -18.210 -9.636 1.00 93.19 100 VAL A N 1
ATOM 809 C CA . VAL A 1 100 ? -13.175 -19.602 -9.813 1.00 93.19 100 VAL A CA 1
ATOM 810 C C . VAL A 1 100 ? -13.167 -20.363 -8.485 1.00 93.19 100 VAL A C 1
ATOM 812 O O . VAL A 1 100 ? -14.168 -20.993 -8.127 1.00 93.19 100 VAL A O 1
ATOM 815 N N . VAL A 1 101 ? -12.083 -20.275 -7.706 1.00 91.25 101 VAL A N 1
ATOM 816 C CA . VAL A 1 101 ? -11.991 -21.003 -6.432 1.00 91.25 101 VAL A CA 1
ATOM 817 C C . VAL A 1 101 ? -12.985 -20.476 -5.395 1.00 91.25 101 VAL A C 1
ATOM 819 O O . VAL A 1 101 ? -13.597 -21.268 -4.673 1.00 91.25 101 VAL A O 1
ATOM 822 N N . THR A 1 102 ? -13.218 -19.159 -5.344 1.00 91.12 102 THR A N 1
ATOM 823 C CA . THR A 1 102 ? -14.115 -18.538 -4.351 1.00 91.12 102 THR A CA 1
ATOM 824 C C . THR A 1 102 ? -15.602 -18.786 -4.611 1.00 91.12 102 THR A C 1
ATOM 826 O O . THR A 1 102 ? -16.418 -18.573 -3.707 1.00 91.12 102 THR A O 1
ATOM 829 N N . LEU A 1 103 ? -15.979 -19.294 -5.792 1.00 89.00 103 LEU A N 1
ATOM 830 C CA . LEU A 1 103 ? -17.339 -19.787 -6.044 1.00 89.00 103 LEU A CA 1
ATOM 831 C C . LEU A 1 103 ? -17.687 -20.974 -5.133 1.00 89.00 103 LEU A C 1
ATOM 833 O O . LEU A 1 103 ? -18.821 -21.077 -4.656 1.00 89.00 103 LEU A O 1
ATOM 837 N N . GLN A 1 104 ? -16.708 -21.839 -4.846 1.00 87.25 104 GLN A N 1
ATOM 838 C CA . GLN A 1 104 ? -16.884 -23.015 -3.993 1.00 87.25 104 GLN A CA 1
ATOM 839 C C . GLN A 1 104 ? -16.288 -22.829 -2.593 1.00 87.25 104 GLN A C 1
ATOM 841 O O . GLN A 1 104 ? -16.930 -23.156 -1.591 1.00 87.25 104 GLN A O 1
ATOM 846 N N . VAL A 1 105 ? -15.065 -22.308 -2.511 1.00 85.06 105 VAL A N 1
ATOM 847 C CA . VAL A 1 105 ? -14.303 -22.161 -1.270 1.00 85.06 105 VAL A CA 1
ATOM 848 C C . VAL A 1 105 ? -14.529 -20.763 -0.701 1.00 85.06 105 VAL A C 1
ATOM 850 O O . VAL A 1 105 ? -13.870 -19.795 -1.065 1.00 85.06 105 VAL A O 1
ATOM 853 N N . LYS A 1 106 ? -15.470 -20.649 0.238 1.00 83.88 106 LYS A N 1
ATOM 854 C CA . LYS A 1 106 ? -15.849 -19.374 0.878 1.00 83.88 106 LYS A CA 1
ATOM 855 C C . LYS A 1 106 ? -14.958 -19.013 2.072 1.00 83.88 106 LYS A C 1
ATOM 857 O O . LYS A 1 106 ? -15.452 -18.576 3.109 1.00 83.88 106 LYS A O 1
ATOM 862 N N . MET A 1 107 ? -13.650 -19.236 1.952 1.00 86.50 107 MET A N 1
ATOM 863 C CA . MET A 1 107 ? -12.697 -18.811 2.977 1.00 86.50 107 MET A CA 1
ATOM 864 C C . MET A 1 107 ? -12.604 -17.285 2.993 1.00 86.50 107 MET A C 1
ATOM 866 O O . MET A 1 107 ? -12.429 -16.669 1.944 1.00 86.50 107 MET A O 1
ATOM 870 N N . ARG A 1 108 ? -12.700 -16.675 4.182 1.00 87.31 108 ARG A N 1
ATOM 871 C CA . ARG A 1 108 ? -12.678 -15.208 4.330 1.00 87.31 108 ARG A CA 1
ATOM 872 C C . ARG A 1 108 ? -11.436 -14.579 3.705 1.00 87.31 108 ARG A C 1
ATOM 874 O O . ARG A 1 108 ? -11.561 -13.594 2.994 1.00 87.31 108 ARG A O 1
ATOM 881 N N . SER A 1 109 ? -10.268 -15.178 3.918 1.00 87.19 109 SER A N 1
ATOM 882 C CA . SER A 1 109 ? -9.001 -14.709 3.353 1.00 87.19 109 SER A CA 1
ATOM 883 C C . SER A 1 109 ? -8.998 -14.699 1.822 1.00 87.19 109 SER A C 1
ATOM 885 O O . SER A 1 109 ? -8.619 -13.696 1.232 1.00 87.19 109 SER A O 1
ATOM 887 N N . LEU A 1 110 ? -9.501 -15.753 1.169 1.00 91.00 110 LEU A N 1
ATOM 888 C CA . LEU A 1 110 ? -9.628 -15.793 -0.295 1.00 91.00 110 LEU A CA 1
ATOM 889 C C . LEU A 1 110 ? -10.645 -14.773 -0.822 1.00 91.00 110 LEU A C 1
ATOM 891 O O . LEU A 1 110 ? -10.452 -14.199 -1.888 1.00 91.00 110 LEU A O 1
ATOM 895 N N . LEU A 1 111 ? -11.726 -14.519 -0.078 1.00 92.19 111 LEU A N 1
ATOM 896 C CA . LEU A 1 111 ? -12.698 -13.483 -0.437 1.00 92.19 111 LEU A CA 1
ATOM 897 C C . LEU A 1 111 ? -12.111 -12.071 -0.313 1.00 92.19 111 LEU A C 1
ATOM 899 O O . LEU A 1 111 ? -12.440 -11.220 -1.138 1.00 92.19 111 LEU A O 1
ATOM 903 N N . VAL A 1 112 ? -11.256 -11.833 0.687 1.00 92.31 112 VAL A N 1
ATOM 904 C CA . VAL A 1 112 ? -10.504 -10.579 0.840 1.00 92.31 112 VAL A CA 1
ATOM 905 C C . VAL A 1 112 ? -9.482 -10.432 -0.283 1.00 92.31 112 VAL A C 1
ATOM 907 O O . VAL A 1 112 ? -9.469 -9.386 -0.917 1.00 92.31 112 VAL A O 1
ATOM 910 N N . LEU A 1 113 ? -8.709 -11.479 -0.601 1.00 92.75 113 LEU A N 1
ATOM 911 C CA . LEU A 1 113 ? -7.780 -11.470 -1.737 1.00 92.75 113 LEU A CA 1
ATOM 912 C C . LEU A 1 113 ? -8.512 -11.135 -3.042 1.00 92.75 113 LEU A C 1
ATOM 914 O O . LEU A 1 113 ? -8.102 -10.234 -3.760 1.00 92.75 113 LEU A O 1
ATOM 918 N N . ARG A 1 114 ? -9.654 -11.784 -3.306 1.00 94.75 114 ARG A N 1
ATOM 919 C CA . ARG A 1 114 ? -10.498 -11.467 -4.467 1.00 94.75 114 ARG A CA 1
ATOM 920 C C . ARG A 1 114 ? -10.929 -10.004 -4.491 1.00 94.75 114 ARG A C 1
ATOM 922 O O . ARG A 1 114 ? -10.941 -9.401 -5.554 1.00 94.75 114 ARG A O 1
ATOM 929 N N . PHE A 1 115 ? -11.349 -9.462 -3.348 1.00 95.31 115 PHE A N 1
ATOM 930 C CA . PHE A 1 115 ? -11.735 -8.057 -3.252 1.00 95.31 115 PHE A CA 1
ATOM 931 C C . PHE A 1 115 ? -10.553 -7.144 -3.579 1.00 95.31 115 PHE A C 1
ATOM 933 O O . PHE A 1 115 ? -10.716 -6.278 -4.426 1.00 95.31 115 PHE A O 1
ATOM 940 N N . LEU A 1 116 ? -9.385 -7.368 -2.967 1.00 95.12 116 LEU A N 1
ATOM 941 C CA . LEU A 1 116 ? -8.185 -6.564 -3.205 1.00 95.12 116 LEU A CA 1
ATOM 942 C C . LEU A 1 116 ? -7.788 -6.593 -4.683 1.00 95.12 116 LEU A C 1
ATOM 944 O O . LEU A 1 116 ? -7.734 -5.540 -5.302 1.00 95.12 116 LEU A O 1
ATOM 948 N N . LEU A 1 117 ? -7.649 -7.786 -5.269 1.00 95.62 117 LEU A N 1
ATOM 949 C CA . LEU A 1 117 ? -7.320 -7.947 -6.688 1.00 95.62 117 LEU A CA 1
ATOM 950 C C . LEU A 1 117 ? -8.327 -7.257 -7.605 1.00 95.62 117 LEU A C 1
ATOM 952 O O . LEU A 1 117 ? -7.940 -6.632 -8.583 1.00 95.62 117 LEU A O 1
ATOM 956 N N . PHE A 1 118 ? -9.618 -7.338 -7.282 1.00 97.25 118 PHE A N 1
ATOM 957 C CA . PHE A 1 118 ? -10.651 -6.671 -8.063 1.00 97.25 118 PHE A CA 1
ATOM 958 C C . PHE A 1 118 ? -10.559 -5.143 -7.975 1.00 97.25 118 PHE A C 1
ATOM 960 O O . PHE A 1 118 ? -10.711 -4.478 -8.995 1.00 97.25 118 PHE A O 1
ATOM 967 N N . GLN A 1 119 ? -10.299 -4.576 -6.790 1.00 97.06 119 GLN A N 1
ATOM 968 C CA . GLN A 1 119 ? -10.137 -3.124 -6.661 1.00 97.06 119 GLN A CA 1
ATOM 969 C C . GLN A 1 119 ? -8.871 -2.631 -7.354 1.00 97.06 119 GLN A C 1
ATOM 971 O O . GLN A 1 119 ? -8.931 -1.630 -8.060 1.00 97.06 119 GLN A O 1
ATOM 976 N N . THR A 1 120 ? -7.752 -3.343 -7.197 1.00 94.88 120 THR A N 1
ATOM 977 C CA . THR A 1 120 ? -6.500 -2.991 -7.871 1.00 94.88 120 THR A CA 1
ATOM 978 C C . THR A 1 120 ? -6.647 -3.109 -9.386 1.00 94.88 120 THR A C 1
ATOM 980 O O . THR A 1 120 ? -6.178 -2.232 -10.096 1.00 94.88 120 THR A O 1
ATOM 983 N N . LEU A 1 121 ? -7.364 -4.123 -9.889 1.00 96.44 121 LEU A N 1
ATOM 984 C CA . LEU A 1 121 ? -7.675 -4.253 -11.316 1.00 96.44 121 LEU A CA 1
ATOM 985 C C . LEU A 1 121 ? -8.489 -3.061 -11.835 1.00 96.44 121 LEU A C 1
ATOM 987 O O . LEU A 1 121 ? -8.172 -2.510 -12.881 1.00 96.44 121 LEU A O 1
ATOM 991 N N . LEU A 1 122 ? -9.540 -2.648 -11.118 1.00 96.50 122 LEU A N 1
ATOM 992 C CA . LEU A 1 122 ? -10.307 -1.461 -11.507 1.00 96.50 122 LEU A CA 1
ATOM 993 C C . LEU A 1 122 ? -9.429 -0.207 -11.512 1.00 96.50 122 LEU A C 1
ATOM 995 O O . LEU A 1 122 ? -9.561 0.618 -12.409 1.00 96.50 122 LEU A O 1
ATOM 999 N N . TRP A 1 123 ? -8.535 -0.076 -10.532 1.00 95.69 123 TRP A N 1
ATOM 1000 C CA . TRP A 1 123 ? -7.611 1.049 -10.450 1.00 95.69 123 TRP A CA 1
ATOM 1001 C C . TRP A 1 123 ? -6.663 1.109 -11.653 1.00 95.69 123 TRP A C 1
ATOM 1003 O O . TRP A 1 123 ? -6.586 2.148 -12.296 1.00 95.69 123 TRP A O 1
ATOM 1013 N N . THR A 1 124 ? -6.008 0.001 -12.012 1.00 93.38 124 THR A N 1
ATOM 1014 C CA . THR A 1 124 ? -5.050 -0.040 -13.134 1.00 93.38 124 THR A CA 1
ATOM 1015 C C . THR A 1 124 ? -5.705 0.030 -14.513 1.00 93.38 124 THR A C 1
ATOM 1017 O O . THR A 1 124 ? -5.041 0.368 -15.484 1.00 93.38 124 THR A O 1
ATOM 1020 N N . ILE A 1 125 ? -7.005 -0.258 -14.626 1.00 93.88 125 ILE A N 1
ATOM 1021 C CA . ILE A 1 125 ? -7.772 0.017 -15.853 1.00 93.88 125 ILE A CA 1
ATOM 1022 C C . ILE A 1 125 ? -8.019 1.525 -16.016 1.00 93.88 125 ILE A C 1
ATOM 1024 O O . ILE A 1 125 ? -7.974 2.041 -17.132 1.00 93.88 125 ILE A O 1
ATOM 1028 N N . ILE A 1 126 ? -8.312 2.223 -14.913 1.00 93.69 126 ILE A N 1
ATOM 1029 C CA . ILE A 1 126 ? -8.617 3.664 -14.911 1.00 93.69 126 ILE A CA 1
ATOM 1030 C C . ILE A 1 126 ? -7.340 4.501 -15.033 1.00 93.69 126 ILE A C 1
ATOM 1032 O O . ILE A 1 126 ? -7.360 5.534 -15.691 1.00 93.69 126 ILE A O 1
ATOM 1036 N N . PHE A 1 127 ? -6.241 4.039 -14.438 1.00 90.69 127 PHE A N 1
ATOM 1037 C CA . PHE A 1 127 ? -4.918 4.659 -14.501 1.00 90.69 127 PHE A CA 1
ATOM 1038 C C . PHE A 1 127 ? -3.906 3.663 -15.099 1.00 90.69 127 PHE A C 1
ATOM 1040 O O . PHE A 1 127 ? -3.146 3.048 -14.345 1.00 90.69 127 PHE A O 1
ATOM 1047 N N . PRO A 1 128 ? -3.956 3.416 -16.421 1.00 89.19 128 PRO A N 1
ATOM 1048 C CA . PRO A 1 128 ? -3.006 2.536 -17.098 1.00 89.19 128 PRO A CA 1
ATOM 1049 C C . PRO A 1 128 ? -1.629 3.198 -17.248 1.00 89.19 128 PRO A C 1
ATOM 1051 O O . PRO A 1 128 ? -1.499 4.409 -17.096 1.00 89.19 128 PRO A O 1
ATOM 1054 N N . VAL A 1 129 ? -0.606 2.392 -17.546 1.00 83.31 129 VAL A N 1
ATOM 1055 C CA . VAL A 1 129 ? 0.794 2.858 -17.631 1.00 83.31 129 VAL A CA 1
ATOM 1056 C C . VAL A 1 129 ? 1.132 3.371 -19.028 1.00 83.31 129 VAL A C 1
ATOM 1058 O O . VAL A 1 129 ? 1.852 4.355 -19.174 1.00 83.31 129 VAL A O 1
ATOM 1061 N N . TYR A 1 130 ? 0.607 2.731 -20.076 1.00 80.00 130 TYR A N 1
ATOM 1062 C CA . TYR A 1 130 ? 0.955 3.090 -21.452 1.00 80.00 130 TYR A CA 1
ATOM 1063 C C . TYR A 1 130 ? -0.072 4.009 -22.118 1.00 80.00 130 TYR A C 1
ATOM 1065 O O . TYR A 1 130 ? 0.150 4.459 -23.236 1.00 80.00 130 TYR A O 1
ATOM 1073 N N . TYR A 1 131 ? -1.191 4.319 -21.463 1.00 81.75 131 TYR A N 1
ATOM 1074 C CA . TYR A 1 131 ? -2.238 5.160 -22.041 1.00 81.75 131 TYR A CA 1
ATOM 1075 C C . TYR A 1 131 ? -2.617 6.304 -21.107 1.00 81.75 131 TYR A C 1
ATOM 1077 O O . TYR A 1 131 ? -2.771 6.115 -19.907 1.00 81.75 131 TYR A O 1
ATOM 1085 N N . ASN A 1 132 ? -2.869 7.478 -21.678 1.00 81.38 132 ASN A N 1
ATOM 1086 C CA . ASN A 1 132 ? -3.469 8.590 -20.952 1.00 81.38 132 ASN A CA 1
ATOM 1087 C C . ASN A 1 132 ? -4.935 8.715 -21.352 1.00 81.38 132 ASN A C 1
ATOM 1089 O O . ASN A 1 132 ? -5.264 9.075 -22.485 1.00 81.38 132 ASN A O 1
ATOM 1093 N N . TRP A 1 133 ? -5.834 8.399 -20.422 1.00 85.50 133 TRP A N 1
ATOM 1094 C CA . TRP A 1 133 ? -7.246 8.700 -20.613 1.00 85.50 133 TRP A CA 1
ATOM 1095 C C . TRP A 1 133 ? -7.464 10.216 -20.534 1.00 85.50 133 TRP A C 1
ATOM 1097 O O . TRP A 1 133 ? -6.910 10.859 -19.642 1.00 85.50 133 TRP A O 1
ATOM 1107 N N . PRO A 1 134 ? -8.328 10.792 -21.390 1.00 91.69 134 PRO A N 1
ATOM 1108 C CA . PRO A 1 134 ? -8.847 12.134 -21.155 1.00 91.69 134 PRO A CA 1
ATOM 1109 C C . PRO A 1 134 ? -9.500 12.210 -19.771 1.00 91.69 134 PRO A C 1
ATOM 1111 O O . PRO A 1 134 ? -10.127 11.238 -19.339 1.00 91.69 134 PRO A O 1
ATOM 1114 N N . GLU A 1 135 ? -9.453 13.364 -19.105 1.00 93.50 135 GLU A N 1
ATOM 1115 C CA . GLU A 1 135 ? -9.982 13.512 -17.740 1.00 93.50 135 GLU A CA 1
ATOM 1116 C C . GLU A 1 135 ? -11.455 13.103 -17.613 1.00 93.50 135 GLU A C 1
ATOM 1118 O O . GLU A 1 135 ? -11.858 12.448 -16.648 1.00 93.50 135 GLU A O 1
ATOM 1123 N N . ALA A 1 136 ? -12.266 13.422 -18.626 1.00 94.75 136 ALA A N 1
ATOM 1124 C CA . ALA A 1 136 ? -13.654 12.976 -18.706 1.00 94.75 136 ALA A CA 1
ATOM 1125 C C . ALA A 1 136 ? -13.773 11.440 -18.755 1.00 94.75 136 ALA A C 1
ATOM 1127 O O . ALA A 1 136 ? -14.659 10.867 -18.119 1.00 94.75 136 ALA A O 1
ATOM 1128 N N . GLY A 1 137 ? -12.870 10.768 -19.476 1.00 94.69 137 GLY A N 1
ATOM 1129 C CA . GLY A 1 137 ? -12.772 9.308 -19.526 1.00 94.69 137 GLY A CA 1
ATOM 1130 C C . GLY A 1 137 ? -12.406 8.718 -18.166 1.00 94.69 137 GLY A C 1
ATOM 1131 O O . GLY A 1 137 ? -13.080 7.798 -17.699 1.00 94.69 137 GLY A O 1
ATOM 1132 N N . THR A 1 138 ? -11.425 9.309 -17.481 1.00 95.12 138 THR A N 1
ATOM 1133 C CA . THR A 1 138 ? -11.033 8.935 -16.114 1.00 95.12 138 THR A CA 1
ATOM 1134 C C . THR A 1 138 ? -12.203 9.092 -15.141 1.00 95.12 138 THR A C 1
ATOM 1136 O O . THR A 1 138 ? -12.515 8.163 -14.392 1.00 95.12 138 THR A O 1
ATOM 1139 N N . LEU A 1 139 ? -12.933 10.214 -15.197 1.00 96.56 139 LEU A N 1
ATOM 1140 C CA . LEU A 1 139 ? -14.132 10.436 -14.382 1.00 96.56 139 LEU A CA 1
ATOM 1141 C C . LEU A 1 139 ? -15.203 9.369 -14.643 1.00 96.56 139 LEU A C 1
ATOM 1143 O O . LEU A 1 139 ? -15.756 8.802 -13.696 1.00 96.56 139 LEU A O 1
ATOM 1147 N N . ILE A 1 140 ? -15.488 9.061 -15.912 1.00 96.88 140 ILE A N 1
ATOM 1148 C CA . ILE A 1 140 ? -16.436 8.003 -16.286 1.00 96.88 140 ILE A CA 1
ATOM 1149 C C . ILE A 1 140 ? -15.973 6.652 -15.729 1.00 96.88 140 ILE A C 1
ATOM 1151 O O . ILE A 1 140 ? -16.791 5.922 -15.168 1.00 96.88 140 ILE A O 1
ATOM 1155 N N . GLY A 1 141 ? -14.678 6.339 -15.815 1.00 96.50 141 GLY A N 1
ATOM 1156 C CA . GLY A 1 141 ? -14.078 5.137 -15.237 1.00 96.50 141 GLY A CA 1
ATOM 1157 C C . GLY A 1 141 ? -14.286 5.037 -13.723 1.00 96.50 141 GLY A C 1
ATOM 1158 O O . GLY A 1 141 ? -14.763 4.012 -13.230 1.00 96.50 141 GLY A O 1
ATOM 1159 N N . LEU A 1 142 ? -14.026 6.118 -12.977 1.00 97.25 142 LEU A N 1
ATOM 1160 C CA . LEU A 1 142 ? -14.237 6.185 -11.523 1.00 97.25 142 LEU A CA 1
ATOM 1161 C C . LEU A 1 142 ? -15.718 6.006 -11.144 1.00 97.25 142 LEU A C 1
ATOM 1163 O O . LEU A 1 142 ? -16.048 5.274 -10.203 1.00 97.25 142 LEU A O 1
ATOM 1167 N N . LEU A 1 143 ? -16.633 6.630 -11.892 1.00 97.62 143 LEU A N 1
ATOM 1168 C CA . LEU A 1 143 ? -18.078 6.479 -11.691 1.00 97.62 143 LEU A CA 1
ATOM 1169 C C . LEU A 1 143 ? -18.558 5.063 -12.043 1.00 97.62 143 LEU A C 1
ATOM 1171 O O . LEU A 1 143 ? -19.368 4.486 -11.312 1.00 97.62 143 LEU A O 1
ATOM 1175 N N . ALA A 1 144 ? -18.029 4.465 -13.111 1.00 97.81 144 ALA A N 1
ATOM 1176 C CA . ALA A 1 144 ? -18.316 3.088 -13.495 1.00 97.81 144 ALA A CA 1
ATOM 1177 C C . ALA A 1 144 ? -17.821 2.100 -12.428 1.00 97.81 144 ALA A C 1
ATOM 1179 O O . ALA A 1 144 ? -18.580 1.226 -12.003 1.00 97.81 144 ALA A O 1
ATOM 1180 N N . ALA A 1 145 ? -16.603 2.280 -11.909 1.00 97.56 145 ALA A N 1
ATOM 1181 C CA . ALA A 1 145 ? -16.076 1.494 -10.795 1.00 97.56 145 ALA A CA 1
ATOM 1182 C C . ALA A 1 145 ? -16.954 1.625 -9.541 1.00 97.56 145 ALA A C 1
ATOM 1184 O O . ALA A 1 145 ? -17.252 0.619 -8.888 1.00 97.56 145 ALA A O 1
ATOM 1185 N N . SER A 1 146 ? -17.443 2.830 -9.230 1.00 97.50 146 SER A N 1
ATOM 1186 C CA . SER A 1 146 ? -18.417 3.046 -8.151 1.00 97.50 146 SER A CA 1
ATOM 1187 C C . SER A 1 146 ? -19.710 2.255 -8.381 1.00 97.50 146 SER A C 1
ATOM 1189 O O . SER A 1 146 ? -20.173 1.544 -7.485 1.00 97.50 146 SER A O 1
ATOM 1191 N N . ALA A 1 147 ? -20.269 2.300 -9.595 1.00 97.56 147 ALA A N 1
ATOM 1192 C CA . ALA A 1 147 ? -21.497 1.590 -9.955 1.00 97.56 147 ALA A CA 1
ATOM 1193 C C . ALA A 1 147 ? -21.341 0.058 -9.897 1.00 97.56 147 ALA A C 1
ATOM 1195 O O . ALA A 1 147 ? -22.228 -0.648 -9.398 1.00 97.56 147 ALA A O 1
ATOM 1196 N N . VAL A 1 148 ? -20.200 -0.470 -10.346 1.00 97.50 148 VAL A N 1
ATOM 1197 C CA . VAL A 1 148 ? -19.855 -1.896 -10.252 1.00 97.50 148 VAL A CA 1
ATOM 1198 C C . VAL A 1 148 ? -19.743 -2.318 -8.785 1.00 97.50 148 VAL A C 1
ATOM 1200 O O . VAL A 1 148 ? -20.393 -3.281 -8.365 1.00 97.50 148 VAL A O 1
ATOM 1203 N N . ASN A 1 149 ? -19.010 -1.557 -7.969 1.00 97.44 149 ASN A N 1
ATOM 1204 C CA . ASN A 1 149 ? -18.898 -1.801 -6.530 1.00 97.44 149 ASN A CA 1
ATOM 1205 C C . ASN A 1 149 ? -20.261 -1.728 -5.822 1.00 97.44 149 ASN A C 1
ATOM 1207 O O . ASN A 1 149 ? -20.571 -2.573 -4.977 1.00 97.44 149 ASN A O 1
ATOM 1211 N N . ALA A 1 150 ? -21.122 -0.782 -6.209 1.00 96.12 150 ALA A N 1
ATOM 1212 C CA . ALA A 1 150 ? -22.466 -0.645 -5.661 1.00 96.12 150 ALA A CA 1
ATOM 1213 C C . ALA A 1 150 ? -23.321 -1.866 -6.009 1.00 96.12 150 ALA A C 1
ATOM 1215 O O . ALA A 1 150 ? -24.003 -2.415 -5.141 1.00 96.12 150 ALA A O 1
ATOM 1216 N N . SER A 1 151 ? -23.235 -2.344 -7.250 1.00 95.56 151 SER A N 1
ATOM 1217 C CA . SER A 1 151 ? -23.931 -3.546 -7.716 1.00 95.56 151 SER A CA 1
ATOM 1218 C C . SER A 1 151 ? -23.512 -4.782 -6.917 1.00 95.56 151 SER A C 1
ATOM 1220 O O . SER A 1 151 ? -24.368 -5.535 -6.442 1.00 95.56 151 SER A O 1
ATOM 1222 N N . ILE A 1 152 ? -22.207 -4.954 -6.678 1.00 94.19 152 ILE A N 1
ATOM 1223 C CA . ILE A 1 152 ? -21.672 -6.057 -5.869 1.00 94.19 152 ILE A CA 1
ATOM 1224 C C . ILE A 1 152 ? -22.106 -5.926 -4.405 1.00 94.19 152 ILE A C 1
ATOM 1226 O O . ILE A 1 152 ? -22.523 -6.918 -3.801 1.00 94.19 152 ILE A O 1
ATOM 1230 N N . TYR A 1 153 ? -22.080 -4.721 -3.830 1.00 94.94 153 TYR A N 1
ATOM 1231 C CA . TYR A 1 153 ? -22.570 -4.465 -2.475 1.00 94.94 153 TYR A CA 1
ATOM 1232 C C . TYR A 1 153 ? -24.056 -4.830 -2.335 1.00 94.94 153 TYR A C 1
ATOM 1234 O O . TYR A 1 153 ? -24.423 -5.600 -1.443 1.00 94.94 153 TYR A O 1
ATOM 1242 N N . TRP A 1 154 ? -24.917 -4.361 -3.244 1.00 93.00 154 TRP A N 1
ATOM 1243 C CA . TRP A 1 154 ? -26.350 -4.676 -3.239 1.00 93.00 154 TRP A CA 1
ATOM 1244 C C . TRP A 1 154 ? -26.634 -6.161 -3.439 1.00 93.00 154 TRP A C 1
ATOM 1246 O O . TRP A 1 154 ? -27.505 -6.724 -2.767 1.00 93.00 154 TRP A O 1
ATOM 1256 N N . TRP A 1 155 ? -25.874 -6.824 -4.305 1.00 91.44 155 TRP A N 1
ATOM 1257 C CA . TRP A 1 155 ? -25.949 -8.269 -4.473 1.00 91.44 155 TRP A CA 1
ATOM 1258 C C . TRP A 1 155 ? -25.509 -9.018 -3.205 1.00 91.44 155 TRP A C 1
ATOM 1260 O O . TRP A 1 155 ? -26.195 -9.940 -2.750 1.00 91.44 155 TRP A O 1
ATOM 1270 N N . SER A 1 156 ? -24.420 -8.572 -2.575 1.00 90.31 156 SER A N 1
ATOM 1271 C CA . SER A 1 156 ? -23.891 -9.128 -1.327 1.00 90.31 156 SER A CA 1
ATOM 1272 C C . SER A 1 156 ? -24.854 -8.952 -0.153 1.00 90.31 156 SER A C 1
ATOM 1274 O O . SER A 1 156 ? -24.921 -9.814 0.715 1.00 90.31 156 SER A O 1
ATOM 1276 N N . LEU A 1 157 ? -25.674 -7.903 -0.132 1.00 88.25 157 LEU A N 1
ATOM 1277 C CA . LEU A 1 157 ? -26.724 -7.748 0.879 1.00 88.25 157 LEU A CA 1
ATOM 1278 C C . LEU A 1 157 ? -27.859 -8.766 0.736 1.00 88.25 157 LEU A C 1
ATOM 1280 O O . LEU A 1 157 ? -28.485 -9.120 1.731 1.00 88.25 157 LEU A O 1
ATOM 1284 N N . ARG A 1 158 ? -28.146 -9.222 -0.491 1.00 86.00 158 ARG A N 1
ATOM 1285 C CA . ARG A 1 158 ? -29.202 -10.213 -0.758 1.00 86.00 158 ARG A CA 1
ATOM 1286 C C . ARG A 1 158 ? -28.723 -11.645 -0.525 1.00 86.00 158 ARG A C 1
ATOM 1288 O O . ARG A 1 158 ? -29.480 -12.460 -0.010 1.00 86.00 158 ARG A O 1
ATOM 1295 N N . LYS A 1 159 ? -27.493 -11.966 -0.945 1.00 78.12 159 LYS A N 1
ATOM 1296 C CA . LYS A 1 159 ? -26.969 -13.348 -0.980 1.00 78.12 159 LYS A CA 1
ATOM 1297 C C . LYS A 1 159 ? -25.759 -13.599 -0.073 1.00 78.12 159 LYS A C 1
ATOM 1299 O O . LYS A 1 159 ? -25.445 -14.754 0.220 1.00 78.12 159 LYS A O 1
ATOM 1304 N N . GLY A 1 160 ? -25.052 -12.552 0.337 1.00 69.62 160 GLY A N 1
ATOM 1305 C CA . GLY A 1 160 ? -23.820 -12.625 1.116 1.00 69.62 160 GLY A CA 1
ATOM 1306 C C . GLY A 1 160 ? -24.070 -12.547 2.621 1.00 69.62 160 GLY A C 1
ATOM 1307 O O . GLY A 1 160 ? -24.975 -11.863 3.089 1.00 69.62 160 GLY A O 1
ATOM 1308 N N . LYS A 1 161 ? -23.243 -13.259 3.394 1.00 70.81 161 LYS A N 1
ATOM 1309 C CA . LYS A 1 161 ? -23.265 -13.222 4.868 1.00 70.81 161 LYS A CA 1
ATOM 1310 C C . LYS A 1 161 ? -22.061 -12.497 5.472 1.00 70.81 161 LYS A C 1
ATOM 1312 O O . LYS A 1 161 ? -22.042 -12.270 6.677 1.00 70.81 161 LYS A O 1
ATOM 1317 N N . ASP A 1 162 ? -21.046 -12.175 4.668 1.00 84.25 162 ASP A N 1
ATOM 1318 C CA . ASP A 1 162 ? -19.821 -11.577 5.189 1.00 84.25 162 ASP A CA 1
ATOM 1319 C C . ASP A 1 162 ? -19.962 -10.060 5.324 1.00 84.25 162 ASP A C 1
ATOM 1321 O O . ASP A 1 162 ? -19.867 -9.305 4.355 1.00 84.25 162 ASP A O 1
ATOM 1325 N N . VAL A 1 163 ? -20.220 -9.640 6.560 1.00 86.62 163 VAL A N 1
ATOM 1326 C CA . VAL A 1 163 ? -20.417 -8.243 6.941 1.00 86.62 163 VAL A CA 1
ATOM 1327 C C . VAL A 1 163 ? -19.162 -7.414 6.668 1.00 86.62 163 VAL A C 1
ATOM 1329 O O . VAL A 1 163 ? -19.287 -6.277 6.228 1.00 86.62 163 VAL A O 1
ATOM 1332 N N . LEU A 1 164 ? -17.955 -7.952 6.883 1.00 86.25 164 LEU A N 1
ATOM 1333 C CA . LEU A 1 164 ? -16.714 -7.210 6.634 1.00 86.25 164 LEU A CA 1
ATOM 1334 C C . LEU A 1 164 ? -16.590 -6.872 5.147 1.00 86.25 164 LEU A C 1
ATOM 1336 O O . LEU A 1 164 ? -16.378 -5.717 4.787 1.00 86.25 164 LEU A O 1
ATOM 1340 N N . LEU A 1 165 ? -16.804 -7.871 4.290 1.00 89.75 165 LEU A N 1
ATOM 1341 C CA . LEU A 1 165 ? -16.711 -7.694 2.847 1.00 89.75 165 LEU A CA 1
ATOM 1342 C C . LEU A 1 165 ? -17.784 -6.724 2.331 1.00 89.75 165 LEU A C 1
ATOM 1344 O O . LEU A 1 165 ? -17.499 -5.904 1.469 1.00 89.75 165 LEU A O 1
ATOM 1348 N N . GLN A 1 166 ? -19.006 -6.765 2.878 1.00 92.19 166 GLN A N 1
ATOM 1349 C CA . GLN A 1 166 ? -20.056 -5.789 2.549 1.00 92.19 166 GLN A CA 1
ATOM 1350 C C . GLN A 1 166 ? -19.618 -4.347 2.833 1.00 92.19 166 GLN A C 1
ATOM 1352 O O . GLN A 1 166 ? -19.854 -3.472 2.003 1.00 92.19 166 GLN A O 1
ATOM 1357 N N . HIS A 1 167 ? -18.969 -4.099 3.975 1.00 92.81 167 HIS A N 1
ATOM 1358 C CA . HIS A 1 167 ? -18.429 -2.776 4.284 1.00 92.81 167 HIS A CA 1
ATOM 1359 C C . HIS A 1 167 ? -17.289 -2.396 3.341 1.00 92.81 167 HIS A C 1
ATOM 1361 O O . HIS A 1 167 ? -17.271 -1.262 2.887 1.00 92.81 167 HIS A O 1
ATOM 1367 N N . ALA A 1 168 ? -16.399 -3.330 2.996 1.00 94.19 168 ALA A N 1
ATOM 1368 C CA . ALA A 1 168 ? -15.305 -3.081 2.057 1.00 94.19 168 ALA A CA 1
ATOM 1369 C C . ALA A 1 168 ? -15.818 -2.680 0.659 1.00 94.19 168 ALA A C 1
ATOM 1371 O O . ALA A 1 168 ? -15.397 -1.659 0.121 1.00 94.19 168 ALA A O 1
ATOM 1372 N N . TRP A 1 169 ? -16.802 -3.411 0.116 1.00 95.75 169 TRP A N 1
ATOM 1373 C CA . TRP A 1 169 ? -17.464 -3.051 -1.145 1.00 95.75 169 TRP A CA 1
ATOM 1374 C C . TRP A 1 169 ? -18.134 -1.677 -1.068 1.00 95.75 169 TRP A C 1
ATOM 1376 O O . TRP A 1 169 ? -18.004 -0.882 -1.990 1.00 95.75 169 TRP A O 1
ATOM 1386 N N . PHE A 1 170 ? -18.826 -1.370 0.035 1.00 96.75 170 PHE A N 1
ATOM 1387 C CA . PHE A 1 170 ? -19.461 -0.062 0.213 1.00 96.75 170 PHE A CA 1
ATOM 1388 C C . PHE A 1 170 ? -18.443 1.078 0.361 1.00 96.75 170 PHE A C 1
ATOM 1390 O O . PHE A 1 170 ? -18.671 2.167 -0.151 1.00 96.75 170 PHE A O 1
ATOM 1397 N N . THR A 1 171 ? -17.309 0.836 1.020 1.00 96.31 171 THR A N 1
ATOM 1398 C CA . THR A 1 171 ? -16.201 1.796 1.066 1.00 96.31 171 THR A CA 1
ATOM 1399 C C . THR A 1 171 ? -15.684 2.089 -0.339 1.00 96.31 171 THR A C 1
ATOM 1401 O O . THR A 1 171 ? -15.518 3.255 -0.677 1.00 96.31 171 THR A O 1
ATOM 1404 N N . ALA A 1 172 ? -15.521 1.067 -1.186 1.00 96.81 172 ALA A N 1
ATOM 1405 C CA . ALA A 1 172 ? -15.107 1.254 -2.576 1.00 96.81 172 ALA A CA 1
ATOM 1406 C C . ALA A 1 172 ? -16.110 2.098 -3.391 1.00 96.81 172 ALA A C 1
ATOM 1408 O O . ALA A 1 172 ? -15.687 2.927 -4.188 1.00 96.81 172 ALA A O 1
ATOM 1409 N N . VAL A 1 173 ? -17.426 1.983 -3.141 1.00 97.62 173 VAL A N 1
ATOM 1410 C CA . VAL A 1 173 ? -18.445 2.854 -3.777 1.00 97.62 173 VAL A CA 1
ATOM 1411 C C . VAL A 1 173 ? -18.139 4.337 -3.567 1.00 97.62 173 VAL A C 1
ATOM 1413 O O . VAL A 1 173 ? -18.330 5.127 -4.487 1.00 97.62 173 VAL A O 1
ATOM 1416 N N . LEU A 1 174 ? -17.679 4.711 -2.371 1.00 97.50 174 LEU A N 1
ATOM 1417 C CA . LEU A 1 174 ? -17.370 6.101 -2.031 1.00 97.50 174 LEU A CA 1
ATOM 1418 C C . LEU A 1 174 ? -15.933 6.489 -2.393 1.00 97.50 174 LEU A C 1
ATOM 1420 O O . LEU A 1 174 ? -15.702 7.636 -2.750 1.00 97.50 174 LEU A O 1
ATOM 1424 N N . TRP A 1 175 ? -14.989 5.549 -2.343 1.00 96.88 175 TRP A N 1
ATOM 1425 C CA . TRP A 1 175 ? -13.568 5.807 -2.586 1.00 96.88 175 TRP A CA 1
ATOM 1426 C C . TRP A 1 175 ? -13.255 6.239 -4.022 1.00 96.88 175 TRP A C 1
ATOM 1428 O O . TRP A 1 175 ? -12.660 7.292 -4.212 1.00 96.88 175 TRP A O 1
ATOM 1438 N N . PHE A 1 176 ? -13.694 5.486 -5.037 1.00 96.88 176 PHE A N 1
ATOM 1439 C CA . PHE A 1 176 ? -13.401 5.823 -6.440 1.00 96.88 176 PHE A CA 1
ATOM 1440 C C . PHE A 1 176 ? -13.870 7.233 -6.849 1.00 96.88 176 PHE A C 1
ATOM 1442 O O . PHE A 1 176 ? -13.053 8.012 -7.334 1.00 96.88 176 PHE A O 1
ATOM 1449 N N . PRO A 1 177 ? -15.142 7.623 -6.639 1.00 96.38 177 PRO A N 1
ATOM 1450 C CA . PRO A 1 177 ? -15.587 8.957 -7.025 1.00 96.38 177 PRO A CA 1
ATOM 1451 C C . PRO A 1 177 ? -15.017 10.046 -6.103 1.00 96.38 177 PRO A C 1
ATOM 1453 O O . PRO A 1 177 ? -14.883 11.180 -6.548 1.00 96.38 177 PRO A O 1
ATOM 1456 N N . PHE A 1 178 ? -14.636 9.718 -4.859 1.00 95.75 178 PHE A N 1
ATOM 1457 C CA . PHE A 1 178 ? -13.895 10.641 -3.997 1.00 95.75 178 PHE A CA 1
ATOM 1458 C C . PHE A 1 178 ? -12.547 11.014 -4.618 1.00 95.75 178 PHE A C 1
ATOM 1460 O O . PHE A 1 178 ? -12.253 12.199 -4.682 1.00 95.75 178 PHE A O 1
ATOM 1467 N N . CYS A 1 179 ? -11.775 10.045 -5.131 1.00 93.88 179 CYS A N 1
ATOM 1468 C CA . CYS A 1 179 ? -10.485 10.306 -5.781 1.00 93.88 179 CYS A CA 1
ATOM 1469 C C . CYS A 1 179 ? -10.603 11.304 -6.942 1.00 93.88 179 CYS A C 1
ATOM 1471 O O . CYS A 1 179 ? -9.790 12.214 -7.037 1.00 93.88 179 CYS A O 1
ATOM 1473 N N . GLY A 1 180 ? -11.635 11.177 -7.782 1.00 92.56 180 GLY A N 1
ATOM 1474 C CA . GLY A 1 180 ? -11.872 12.118 -8.885 1.00 92.56 180 GLY A CA 1
ATOM 1475 C C . GLY A 1 180 ? -12.414 13.476 -8.436 1.00 92.56 180 GLY A C 1
ATOM 1476 O O . GLY A 1 180 ? -12.230 14.467 -9.130 1.00 92.56 180 GLY A O 1
ATOM 1477 N N . ALA A 1 181 ? -13.079 13.537 -7.280 1.00 92.69 181 ALA A N 1
ATOM 1478 C CA . ALA A 1 181 ? -13.594 14.776 -6.701 1.00 92.69 181 ALA A CA 1
ATOM 1479 C C . ALA A 1 181 ? -12.539 15.553 -5.893 1.00 92.69 181 ALA A C 1
ATOM 1481 O O . ALA A 1 181 ? -12.829 16.653 -5.411 1.00 92.69 181 ALA A O 1
ATOM 1482 N N . VAL A 1 182 ? -11.332 14.997 -5.726 1.00 88.94 182 VAL A N 1
ATOM 1483 C CA . VAL A 1 182 ? -10.206 15.743 -5.169 1.00 88.94 182 VAL A CA 1
ATOM 1484 C C . VAL A 1 182 ? -9.816 16.834 -6.163 1.00 88.94 182 VAL A C 1
ATOM 1486 O O . VAL A 1 182 ? -9.565 16.590 -7.341 1.00 88.94 182 VAL A O 1
ATOM 1489 N N . ARG A 1 183 ? -9.790 18.065 -5.666 1.00 82.25 183 ARG A N 1
ATOM 1490 C CA . ARG A 1 183 ? -9.444 19.257 -6.437 1.00 82.25 183 ARG A CA 1
ATOM 1491 C C . ARG A 1 183 ? -8.026 19.121 -6.991 1.00 82.25 183 ARG A C 1
ATOM 1493 O O . ARG A 1 183 ? -7.166 18.589 -6.296 1.00 82.25 183 ARG A O 1
ATOM 1500 N N . TYR A 1 184 ? -7.824 19.577 -8.226 1.00 85.12 184 TYR A N 1
ATOM 1501 C CA . TYR A 1 184 ? -6.608 19.396 -9.035 1.00 85.12 184 TYR A CA 1
ATOM 1502 C C . TYR A 1 184 ? -6.340 17.996 -9.595 1.00 85.12 184 TYR A C 1
ATOM 1504 O O . TYR A 1 184 ? -5.436 17.864 -10.410 1.00 85.12 184 TYR A O 1
ATOM 1512 N N . VAL A 1 185 ? -7.114 16.965 -9.235 1.00 88.38 185 VAL A N 1
ATOM 1513 C CA . VAL A 1 185 ? -6.936 15.635 -9.852 1.00 88.38 185 VAL A CA 1
ATOM 1514 C C . VAL A 1 185 ? -7.516 15.592 -11.263 1.00 88.38 185 VAL A C 1
ATOM 1516 O O . VAL A 1 185 ? -6.916 14.992 -12.144 1.00 88.38 185 VAL A O 1
ATOM 1519 N N . LEU A 1 186 ? -8.679 16.216 -11.470 1.00 92.19 186 LEU A N 1
ATOM 1520 C CA . LEU A 1 186 ? -9.350 16.316 -12.770 1.00 92.19 186 LEU A CA 1
ATOM 1521 C C . LEU A 1 186 ? -9.804 17.771 -13.009 1.00 92.19 186 LEU A C 1
ATOM 1523 O O . LEU A 1 186 ? -10.994 18.063 -12.849 1.00 92.19 186 LEU A O 1
ATOM 1527 N N . PRO A 1 187 ? -8.877 18.713 -13.266 1.00 89.94 187 PRO A N 1
ATOM 1528 C CA . PRO A 1 187 ? -9.176 20.143 -13.367 1.00 89.94 187 PRO A CA 1
ATOM 1529 C C . PRO A 1 187 ? -10.198 20.507 -14.457 1.00 89.94 187 PRO A C 1
ATOM 1531 O O . PRO A 1 187 ? -11.044 21.370 -14.224 1.00 89.94 187 PRO A O 1
ATOM 1534 N N . GLU A 1 188 ? -10.189 19.849 -15.617 1.00 93.31 188 GLU A N 1
ATOM 1535 C CA . GLU A 1 188 ? -11.111 20.142 -16.725 1.00 93.31 188 GLU A CA 1
ATOM 1536 C C . GLU A 1 188 ? -12.561 19.770 -16.388 1.00 93.31 188 GLU A C 1
ATOM 1538 O O . GLU A 1 188 ? -13.512 20.404 -16.854 1.00 93.31 188 GLU A O 1
ATOM 1543 N N . VAL A 1 189 ? -12.747 18.742 -15.555 1.00 94.75 189 VAL A N 1
ATOM 1544 C CA . VAL A 1 189 ? -14.066 18.211 -15.170 1.00 94.75 189 VAL A CA 1
ATOM 1545 C C . VAL A 1 189 ? -14.356 18.341 -13.674 1.00 94.75 189 VAL A C 1
ATOM 1547 O O . VAL A 1 189 ? -15.283 17.702 -13.170 1.00 94.75 189 VAL A O 1
ATOM 1550 N N . GLU A 1 190 ? -13.630 19.202 -12.958 1.00 91.31 190 GLU A N 1
ATOM 1551 C CA . GLU A 1 190 ? -13.669 19.315 -11.492 1.00 91.31 190 GLU A CA 1
ATOM 1552 C C . GLU A 1 190 ? -15.095 19.531 -10.964 1.00 91.31 190 GLU A C 1
ATOM 1554 O O . GLU A 1 190 ? -15.566 18.826 -10.067 1.00 91.31 190 GLU A O 1
ATOM 1559 N N . VAL A 1 191 ? -15.826 20.478 -11.564 1.00 91.44 191 VAL A N 1
ATOM 1560 C CA . VAL A 1 191 ? -17.205 20.810 -11.169 1.00 91.44 191 VAL A CA 1
ATOM 1561 C C . VAL A 1 191 ? -18.128 19.603 -11.339 1.00 91.44 191 VAL A C 1
ATOM 1563 O O . VAL A 1 191 ? -18.977 19.337 -10.480 1.00 91.44 191 VAL A O 1
ATOM 1566 N N . PHE A 1 192 ? -17.953 18.843 -12.422 1.00 94.50 192 PHE A N 1
ATOM 1567 C CA . PHE A 1 192 ? -18.730 17.634 -12.677 1.00 94.50 192 PHE A CA 1
ATOM 1568 C C . PHE A 1 192 ? -18.366 16.523 -11.696 1.00 94.50 192 PHE A C 1
ATOM 1570 O O . PHE A 1 192 ? -19.270 15.899 -11.139 1.00 94.50 192 PHE A O 1
ATOM 1577 N N . ALA A 1 193 ? -17.077 16.313 -11.429 1.00 94.31 193 ALA A N 1
ATOM 1578 C CA . ALA A 1 193 ? -16.599 15.315 -10.482 1.00 94.31 193 ALA A CA 1
ATOM 1579 C C . ALA A 1 193 ? -17.114 15.589 -9.059 1.00 94.31 193 ALA A C 1
ATOM 1581 O O . ALA A 1 193 ? -17.702 14.705 -8.428 1.00 94.31 193 ALA A O 1
ATOM 1582 N N . GLY A 1 194 ? -17.001 16.835 -8.586 1.00 92.62 194 GLY A N 1
ATOM 1583 C CA . GLY A 1 194 ? -17.521 17.259 -7.285 1.00 92.62 194 GLY A CA 1
ATOM 1584 C C . GLY A 1 194 ? -19.043 17.124 -7.181 1.00 92.62 194 GLY A C 1
ATOM 1585 O O . GLY A 1 194 ? -19.560 16.567 -6.209 1.00 92.62 194 GLY A O 1
ATOM 1586 N N . THR A 1 195 ? -19.779 17.552 -8.211 1.00 94.19 195 THR A N 1
ATOM 1587 C CA . THR A 1 195 ? -21.248 17.440 -8.243 1.00 94.19 195 THR A CA 1
ATOM 1588 C C . THR A 1 195 ? -21.706 15.980 -8.266 1.00 94.19 195 THR A C 1
ATOM 1590 O O . THR A 1 195 ? -22.612 15.600 -7.518 1.00 94.19 195 THR A O 1
ATOM 1593 N N . ALA A 1 196 ? -21.064 15.137 -9.079 1.00 95.44 196 ALA A N 1
ATOM 1594 C CA . ALA A 1 196 ? -21.355 13.709 -9.147 1.00 95.44 196 ALA A CA 1
ATOM 1595 C C . ALA A 1 196 ? -21.082 13.024 -7.803 1.00 95.44 196 ALA A C 1
ATOM 1597 O O . ALA A 1 196 ? -21.905 12.240 -7.321 1.00 95.44 196 ALA A O 1
ATOM 1598 N N . TYR A 1 197 ? -19.972 13.364 -7.147 1.00 96.56 197 TYR A N 1
ATOM 1599 C CA . TYR A 1 197 ? -19.640 12.808 -5.845 1.00 96.56 197 TYR A CA 1
ATOM 1600 C C . TYR A 1 197 ? -20.613 13.255 -4.741 1.00 96.56 197 TYR A C 1
ATOM 1602 O O . TYR A 1 197 ? -21.074 12.421 -3.955 1.00 96.56 197 TYR A O 1
ATOM 1610 N N . LEU A 1 198 ? -21.035 14.525 -4.723 1.00 94.25 198 LEU A N 1
ATOM 1611 C CA . LEU A 1 198 ? -22.093 15.006 -3.823 1.00 94.25 198 LEU A CA 1
ATOM 1612 C C . LEU A 1 198 ? -23.422 14.267 -4.044 1.00 94.25 198 LEU A C 1
ATOM 1614 O O . LEU A 1 198 ? -24.089 13.892 -3.073 1.00 94.25 198 LEU A O 1
ATOM 1618 N N . ALA A 1 199 ? -23.792 14.000 -5.300 1.00 95.88 199 ALA A N 1
ATOM 1619 C CA . ALA A 1 199 ? -24.970 13.201 -5.621 1.00 95.88 199 ALA A CA 1
ATOM 1620 C C . ALA A 1 199 ? -24.841 11.762 -5.085 1.00 95.88 199 ALA A C 1
ATOM 1622 O O . ALA A 1 199 ? -25.773 11.254 -4.454 1.00 95.88 199 ALA A O 1
ATOM 1623 N N . ILE A 1 200 ? -23.675 11.125 -5.248 1.00 96.75 200 ILE A N 1
ATOM 1624 C CA . ILE A 1 200 ? -23.389 9.785 -4.707 1.00 96.75 200 ILE A CA 1
ATOM 1625 C C . ILE A 1 200 ? -23.471 9.775 -3.177 1.00 96.75 200 ILE A C 1
ATOM 1627 O O . ILE A 1 200 ? -24.068 8.856 -2.607 1.00 96.75 200 ILE A O 1
ATOM 1631 N N . LEU A 1 201 ? -22.937 10.794 -2.496 1.00 92.50 201 LEU A N 1
ATOM 1632 C CA . LEU A 1 201 ? -23.053 10.935 -1.042 1.00 92.50 201 LEU A CA 1
ATOM 1633 C C . LEU A 1 201 ? -24.518 11.068 -0.610 1.00 92.50 201 LEU A C 1
ATOM 1635 O O . LEU A 1 201 ? -24.951 10.357 0.300 1.00 92.50 201 LEU A O 1
ATOM 1639 N N . ALA A 1 202 ? -25.308 11.913 -1.278 1.00 90.31 202 ALA A N 1
ATOM 1640 C CA . ALA A 1 202 ? -26.726 12.104 -0.971 1.00 90.31 202 ALA A CA 1
ATOM 1641 C C . ALA A 1 202 ? -27.540 10.810 -1.159 1.00 90.31 202 ALA A C 1
ATOM 1643 O O . ALA A 1 202 ? -28.294 10.402 -0.264 1.00 90.31 202 ALA A O 1
ATOM 1644 N N . VAL A 1 203 ? -27.338 10.115 -2.284 1.00 93.44 203 VAL A N 1
ATOM 1645 C CA . VAL A 1 203 ? -27.950 8.806 -2.561 1.00 93.44 203 VAL A CA 1
ATOM 1646 C C . VAL A 1 203 ? -27.530 7.785 -1.504 1.00 93.44 203 VAL A C 1
ATOM 1648 O O . VAL A 1 203 ? -28.377 7.059 -0.976 1.00 93.44 203 VAL A O 1
ATOM 1651 N N . SER A 1 204 ? -26.249 7.764 -1.132 1.00 91.75 204 SER A N 1
ATOM 1652 C CA . SER A 1 204 ? -25.714 6.865 -0.108 1.00 91.75 204 SER A CA 1
ATOM 1653 C C . SER A 1 204 ? -26.355 7.120 1.252 1.00 91.75 204 SER A C 1
ATOM 1655 O O . SER A 1 204 ? -26.859 6.174 1.861 1.00 91.75 204 SER A O 1
ATOM 1657 N N . PHE A 1 205 ? -26.449 8.381 1.696 1.00 87.38 205 PHE A N 1
ATOM 1658 C CA . PHE A 1 205 ? -27.141 8.764 2.930 1.00 87.38 205 PHE A CA 1
ATOM 1659 C C . PHE A 1 205 ? -28.579 8.249 2.959 1.00 87.38 205 PHE A C 1
ATOM 1661 O O . PHE A 1 205 ? -28.997 7.641 3.949 1.00 87.38 205 PHE A O 1
ATOM 1668 N N . TYR A 1 206 ? -29.333 8.449 1.875 1.00 88.75 206 TYR A N 1
ATOM 1669 C CA . TYR A 1 206 ? -30.709 7.973 1.778 1.00 88.75 206 TYR A CA 1
ATOM 1670 C C . TYR A 1 206 ? -30.790 6.440 1.821 1.00 88.75 206 TYR A C 1
ATOM 1672 O O . TYR A 1 206 ? -31.566 5.875 2.604 1.00 88.75 206 TYR A O 1
ATOM 1680 N N . ALA A 1 207 ? -29.960 5.763 1.025 1.00 89.81 207 ALA A N 1
ATOM 1681 C CA . ALA A 1 207 ? -29.980 4.316 0.858 1.00 89.81 207 ALA A CA 1
ATOM 1682 C C . ALA A 1 207 ? -29.554 3.556 2.123 1.00 89.81 207 ALA A C 1
ATOM 1684 O O . ALA A 1 207 ? -30.119 2.504 2.438 1.00 89.81 207 ALA A O 1
ATOM 1685 N N . VAL A 1 208 ? -28.587 4.083 2.884 1.00 89.12 208 VAL A N 1
ATOM 1686 C CA . VAL A 1 208 ? -28.018 3.401 4.058 1.00 89.12 208 VAL A CA 1
ATOM 1687 C C . VAL A 1 208 ? -28.465 3.982 5.401 1.00 89.12 208 VAL A C 1
ATOM 1689 O O . VAL A 1 208 ? -27.998 3.520 6.440 1.00 89.12 208 VAL A O 1
ATOM 1692 N N . ARG A 1 209 ? -29.436 4.911 5.433 1.00 81.56 209 ARG A N 1
ATOM 1693 C CA . ARG A 1 209 ? -29.934 5.565 6.670 1.00 81.56 209 ARG A CA 1
ATOM 1694 C C . ARG A 1 209 ? -30.360 4.614 7.795 1.00 81.56 209 ARG A C 1
ATOM 1696 O O . ARG A 1 209 ? -30.344 4.989 8.964 1.00 81.56 209 ARG A O 1
ATOM 1703 N N . ARG A 1 210 ? -30.775 3.388 7.455 1.00 81.31 210 ARG A N 1
ATOM 1704 C CA . ARG A 1 210 ? -31.190 2.348 8.420 1.00 81.31 210 ARG A CA 1
ATOM 1705 C C . ARG A 1 210 ? -30.058 1.391 8.817 1.00 81.31 210 ARG A C 1
ATOM 1707 O O . ARG A 1 210 ? -30.286 0.493 9.620 1.00 81.31 210 ARG A O 1
ATOM 1714 N N . ARG A 1 211 ? -28.852 1.562 8.270 1.00 81.94 211 ARG A N 1
ATOM 1715 C CA . ARG A 1 211 ? -27.692 0.691 8.490 1.00 81.94 211 ARG A CA 1
ATOM 1716 C C . ARG A 1 211 ? -26.564 1.480 9.160 1.00 81.94 211 ARG A C 1
ATOM 1718 O O . ARG A 1 211 ? -25.833 2.199 8.482 1.00 81.94 211 ARG A O 1
ATOM 1725 N N . PRO A 1 212 ? -26.402 1.363 10.490 1.00 74.62 212 PRO A N 1
ATOM 1726 C CA . PRO A 1 212 ? -25.554 2.274 11.255 1.00 74.62 212 PRO A CA 1
ATOM 1727 C C . PRO A 1 212 ? -24.076 2.200 10.865 1.00 74.62 212 PRO A C 1
ATOM 1729 O O . PRO A 1 212 ? -23.398 3.217 10.902 1.00 74.62 212 PRO A O 1
ATOM 1732 N N . ALA A 1 213 ? -23.564 1.028 10.487 1.00 78.06 213 ALA A N 1
ATOM 1733 C CA . ALA A 1 213 ? -22.151 0.865 10.157 1.00 78.06 213 ALA A CA 1
ATOM 1734 C C . ALA A 1 213 ? -21.785 1.475 8.787 1.00 78.06 213 ALA A C 1
ATOM 1736 O O . ALA A 1 213 ? -20.847 2.258 8.708 1.00 78.06 213 ALA A O 1
ATOM 1737 N N . THR A 1 214 ? -22.578 1.249 7.739 1.00 86.56 214 THR A N 1
ATOM 1738 C CA . THR A 1 214 ? -22.393 1.909 6.429 1.00 86.56 214 THR A CA 1
ATOM 1739 C C . THR A 1 214 ? -22.719 3.402 6.465 1.00 86.56 214 THR A C 1
ATOM 1741 O O . THR A 1 214 ? -22.090 4.195 5.769 1.00 86.56 214 THR A O 1
ATOM 1744 N N . LEU A 1 215 ? -23.648 3.819 7.333 1.00 82.38 215 LEU A N 1
ATOM 1745 C CA . LEU A 1 215 ? -23.895 5.239 7.581 1.00 82.38 215 LEU A CA 1
ATOM 1746 C C . LEU A 1 215 ? -22.656 5.924 8.172 1.00 82.38 215 LEU A C 1
ATOM 1748 O O . LEU A 1 215 ? -22.314 7.015 7.732 1.00 82.38 215 LEU A O 1
ATOM 1752 N N . LYS A 1 216 ? -21.947 5.276 9.112 1.00 78.38 216 LYS A N 1
ATOM 1753 C CA . LYS A 1 216 ? -20.671 5.794 9.636 1.00 78.38 216 LYS A CA 1
ATOM 1754 C C . LYS A 1 216 ? -19.635 5.977 8.527 1.00 78.38 216 LYS A C 1
ATOM 1756 O O . LYS A 1 216 ? -18.995 7.017 8.503 1.00 78.38 216 LYS A O 1
ATOM 1761 N N . ILE A 1 217 ? -19.507 5.017 7.607 1.00 85.00 217 ILE A N 1
ATOM 1762 C CA . ILE A 1 217 ? -18.589 5.128 6.459 1.00 85.00 217 ILE A CA 1
ATOM 1763 C C . ILE A 1 217 ? -18.955 6.351 5.606 1.00 85.00 217 ILE A C 1
ATOM 1765 O O . ILE A 1 217 ? -18.097 7.176 5.321 1.00 85.00 217 ILE A O 1
ATOM 1769 N N . THR A 1 218 ? -20.242 6.532 5.295 1.00 86.50 218 THR A N 1
ATOM 1770 C CA . THR A 1 218 ? -20.724 7.696 4.522 1.00 86.50 218 THR A CA 1
ATOM 1771 C C . THR A 1 218 ? -20.388 9.020 5.216 1.00 86.50 218 THR A C 1
ATOM 1773 O O . THR A 1 218 ? -19.922 9.960 4.577 1.00 86.50 218 THR A O 1
ATOM 1776 N N . ILE A 1 219 ? -20.571 9.087 6.540 1.00 76.81 219 ILE A N 1
ATOM 1777 C CA . ILE A 1 219 ? -20.230 10.266 7.351 1.00 76.81 219 ILE A CA 1
ATOM 1778 C C . ILE A 1 219 ? -18.726 10.560 7.291 1.00 76.81 219 ILE A C 1
ATOM 1780 O O . ILE A 1 219 ? -18.352 11.718 7.127 1.00 76.81 219 ILE A O 1
ATOM 1784 N N . VAL A 1 220 ? -17.872 9.536 7.398 1.00 79.38 220 VAL A N 1
ATOM 1785 C CA . VAL A 1 220 ? -16.411 9.696 7.308 1.00 79.38 220 VAL A CA 1
ATOM 1786 C C . VAL A 1 220 ? -16.015 10.272 5.948 1.00 79.38 220 VAL A C 1
ATOM 1788 O O . VAL A 1 220 ? -15.330 11.285 5.908 1.00 79.38 220 VAL A O 1
ATOM 1791 N N . PHE A 1 221 ? -16.509 9.702 4.847 1.00 86.00 221 PHE A N 1
ATOM 1792 C CA . PHE A 1 221 ? -16.219 10.186 3.491 1.00 86.00 221 PHE A CA 1
ATOM 1793 C C . PHE A 1 221 ? -16.760 11.593 3.208 1.00 86.00 221 PHE A C 1
ATOM 1795 O O . PHE A 1 221 ? -16.126 12.367 2.496 1.00 86.00 221 PHE A O 1
ATOM 1802 N N . THR A 1 222 ? -17.893 11.957 3.813 1.00 82.88 222 THR A N 1
ATOM 1803 C CA . THR A 1 222 ? -18.409 13.336 3.764 1.00 82.88 222 THR A CA 1
ATOM 1804 C C . THR A 1 222 ? -17.471 14.294 4.498 1.00 82.88 222 THR A C 1
ATOM 1806 O O . THR A 1 222 ? -17.186 15.377 4.000 1.00 82.88 222 THR A O 1
ATOM 1809 N N . GLY A 1 223 ? -16.976 13.890 5.673 1.00 72.94 223 GLY A N 1
ATOM 1810 C CA . GLY A 1 223 ? -16.010 14.666 6.447 1.00 72.94 223 GLY A CA 1
ATOM 1811 C C . GLY A 1 223 ? -14.680 14.846 5.717 1.00 72.94 223 GLY A C 1
ATOM 1812 O O . GLY A 1 223 ? -14.167 15.958 5.690 1.00 72.94 223 GLY A O 1
ATOM 1813 N N . LEU A 1 224 ? -14.162 13.787 5.084 1.00 80.06 224 LEU A N 1
ATOM 1814 C CA . LEU A 1 224 ? -12.935 13.838 4.279 1.00 80.06 224 LEU A CA 1
ATOM 1815 C C . LEU A 1 224 ? -13.072 14.789 3.090 1.00 80.06 224 LEU A C 1
ATOM 1817 O O . LEU A 1 224 ? -12.196 15.616 2.871 1.00 80.06 224 LEU A O 1
ATOM 1821 N N . TYR A 1 225 ? -14.189 14.720 2.368 1.00 85.25 225 TYR A N 1
ATOM 1822 C CA . TYR A 1 225 ? -14.447 15.611 1.239 1.00 85.25 225 TYR A CA 1
ATOM 1823 C C . TYR A 1 225 ? -14.634 17.064 1.657 1.00 85.25 225 TYR A C 1
ATOM 1825 O O . TYR A 1 225 ? -14.029 17.951 1.070 1.00 85.25 225 TYR A O 1
ATOM 1833 N N . ALA A 1 226 ? -15.407 17.319 2.717 1.00 77.94 226 ALA A N 1
ATOM 1834 C CA . ALA A 1 226 ? -15.545 18.667 3.258 1.00 77.94 226 ALA A CA 1
ATOM 1835 C C . ALA A 1 226 ? -14.192 19.224 3.725 1.00 77.94 226 ALA A C 1
ATOM 1837 O O . ALA A 1 226 ? -13.885 20.379 3.454 1.00 77.94 226 ALA A O 1
ATOM 1838 N N . PHE A 1 227 ? -13.375 18.403 4.393 1.00 73.31 227 PHE A N 1
ATOM 1839 C CA . PHE A 1 227 ? -12.031 18.784 4.817 1.00 73.31 227 PHE A CA 1
ATOM 1840 C C . PHE A 1 227 ? -11.145 19.143 3.620 1.00 73.31 227 PHE A C 1
ATOM 1842 O O . PHE A 1 227 ? -10.592 20.235 3.598 1.00 73.31 227 PHE A O 1
ATOM 1849 N N . GLN A 1 228 ? -11.059 18.271 2.614 1.00 81.94 228 GLN A N 1
ATOM 1850 C CA . GLN A 1 228 ? -10.251 18.497 1.415 1.00 81.94 228 GLN A CA 1
ATOM 1851 C C . GLN A 1 228 ? -10.731 19.720 0.618 1.00 81.94 228 GLN A C 1
ATOM 1853 O O . GLN A 1 228 ? -9.912 20.554 0.240 1.00 81.94 228 GLN A O 1
ATOM 1858 N N . PHE A 1 229 ? -12.041 19.877 0.415 1.00 79.19 229 PHE A N 1
ATOM 1859 C CA . PHE A 1 229 ? -12.608 21.041 -0.266 1.00 79.19 229 PHE A CA 1
ATOM 1860 C C . PHE A 1 229 ? -12.270 22.347 0.461 1.00 79.19 229 PHE A C 1
ATOM 1862 O O . PHE A 1 229 ? -11.804 23.298 -0.164 1.00 79.19 229 PHE A O 1
ATOM 1869 N N . LEU A 1 230 ? -12.472 22.395 1.782 1.00 73.50 230 LEU A N 1
ATOM 1870 C CA . LEU A 1 230 ? -12.172 23.581 2.585 1.00 73.50 230 LEU A CA 1
ATOM 1871 C C . LEU A 1 230 ? -10.673 23.882 2.602 1.00 73.50 230 LEU A C 1
ATOM 1873 O O . LEU A 1 230 ? -10.291 25.023 2.365 1.00 73.50 230 LEU A O 1
ATOM 1877 N N . PHE A 1 231 ? -9.837 22.867 2.830 1.00 71.31 231 PHE A N 1
ATOM 1878 C CA . PHE A 1 231 ? -8.386 23.016 2.898 1.00 71.31 231 PHE A CA 1
ATOM 1879 C C . PHE A 1 231 ? -7.801 23.552 1.588 1.00 71.31 231 PHE A C 1
ATOM 1881 O O . PHE A 1 231 ? -7.033 24.508 1.607 1.00 71.31 231 PHE A O 1
ATOM 1888 N N . ILE A 1 232 ? -8.208 23.002 0.444 1.00 74.50 232 ILE A N 1
ATOM 1889 C CA . ILE A 1 232 ? -7.694 23.463 -0.851 1.00 74.50 232 ILE A CA 1
ATOM 1890 C C . ILE A 1 232 ? -8.258 24.848 -1.201 1.00 74.50 232 ILE A C 1
ATOM 1892 O O . ILE A 1 232 ? -7.520 25.727 -1.621 1.00 74.50 232 ILE A O 1
ATOM 1896 N N . THR A 1 233 ? -9.536 25.115 -0.917 1.00 72.62 233 THR A N 1
ATOM 1897 C CA . THR A 1 233 ? -10.116 26.461 -1.108 1.00 72.62 233 THR A CA 1
ATOM 1898 C C . THR A 1 233 ? -9.380 27.533 -0.300 1.00 72.62 233 THR A C 1
ATOM 1900 O O . THR A 1 233 ? -9.242 28.672 -0.745 1.00 72.62 233 THR A O 1
ATOM 1903 N N . MET A 1 234 ? -8.898 27.173 0.887 1.00 68.81 234 MET A N 1
ATOM 1904 C CA . MET A 1 234 ? -8.083 28.048 1.721 1.00 68.81 234 MET A CA 1
ATOM 1905 C C . MET A 1 234 ? -6.708 28.331 1.103 1.00 68.81 234 MET A C 1
ATOM 1907 O O . MET A 1 234 ? -6.258 29.473 1.174 1.00 68.81 234 MET A O 1
ATOM 1911 N N . MET A 1 235 ? -6.082 27.335 0.468 1.00 69.50 235 MET A N 1
ATOM 1912 C CA . MET A 1 235 ? -4.836 27.518 -0.287 1.00 69.50 235 MET A CA 1
ATOM 1913 C C . MET A 1 235 ? -5.034 28.454 -1.488 1.00 69.50 235 MET A C 1
ATOM 1915 O O . MET A 1 235 ? -4.207 29.328 -1.718 1.00 69.50 235 MET A O 1
ATOM 1919 N N . ASP A 1 236 ? -6.154 28.325 -2.203 1.00 73.50 236 ASP A N 1
ATOM 1920 C CA . ASP A 1 236 ? -6.338 29.010 -3.490 1.00 73.50 236 ASP A CA 1
ATOM 1921 C C . ASP A 1 236 ? -6.797 30.460 -3.374 1.00 73.50 236 ASP A C 1
ATOM 1923 O O . ASP A 1 236 ? -6.358 31.320 -4.131 1.00 73.50 236 ASP A O 1
ATOM 1927 N N . ILE A 1 237 ? -7.732 30.744 -2.460 1.00 73.88 237 ILE A N 1
ATOM 1928 C CA . ILE A 1 237 ? -8.295 32.096 -2.338 1.00 73.88 237 ILE A CA 1
ATOM 1929 C C . ILE A 1 237 ? -7.356 33.001 -1.527 1.00 73.88 237 ILE A C 1
ATOM 1931 O O . ILE A 1 237 ? -7.440 34.222 -1.649 1.00 73.88 237 ILE A O 1
ATOM 1935 N N . TYR A 1 238 ? -6.491 32.411 -0.688 1.00 68.25 238 TYR A N 1
ATOM 1936 C CA . TYR A 1 238 ? -5.495 33.095 0.149 1.00 68.25 238 TYR A CA 1
ATOM 1937 C C . TYR A 1 238 ? -6.037 34.409 0.763 1.00 68.25 238 TYR A C 1
ATOM 1939 O O . TYR A 1 238 ? -5.418 35.468 0.702 1.00 68.25 238 TYR A O 1
ATOM 1947 N N . SER A 1 239 ? -7.261 34.363 1.318 1.00 69.44 239 SER A N 1
ATOM 1948 C CA . SER A 1 239 ? -7.996 35.546 1.794 1.00 69.44 239 SER A CA 1
ATOM 1949 C C . SER A 1 239 ? -8.444 35.417 3.238 1.00 69.44 239 SER A C 1
ATOM 1951 O O . SER A 1 239 ? -9.178 34.497 3.601 1.00 69.44 239 SER A O 1
ATOM 1953 N N . GLY A 1 240 ? -8.099 36.417 4.049 1.00 66.19 240 GLY A N 1
ATOM 1954 C CA . GLY A 1 240 ? -8.393 36.448 5.477 1.00 66.19 240 GLY A CA 1
ATOM 1955 C C . GLY A 1 240 ? -9.858 36.239 5.820 1.00 66.19 240 GLY A C 1
ATOM 1956 O O . GLY A 1 240 ? -10.194 35.523 6.762 1.00 66.19 240 GLY A O 1
ATOM 1957 N N . ALA A 1 241 ? -10.742 36.831 5.019 1.00 70.94 241 ALA A N 1
ATOM 1958 C CA . ALA A 1 241 ? -12.179 36.713 5.207 1.00 70.94 241 ALA A CA 1
ATOM 1959 C C . ALA A 1 241 ? -12.659 35.263 5.037 1.00 70.94 241 ALA A C 1
ATOM 1961 O O . ALA A 1 241 ? -13.484 34.799 5.822 1.00 70.94 241 ALA A O 1
ATOM 1962 N N . VAL A 1 242 ? -12.108 34.527 4.065 1.00 69.62 242 VAL A N 1
ATOM 1963 C CA . VAL A 1 242 ? -12.448 33.116 3.825 1.00 69.62 242 VAL A CA 1
ATOM 1964 C C . VAL A 1 242 ? -12.033 32.260 5.014 1.00 69.62 242 VAL A C 1
ATOM 1966 O O . VAL A 1 242 ? -12.843 31.482 5.517 1.00 69.62 242 VAL A O 1
ATOM 1969 N N . PHE A 1 243 ? -10.825 32.462 5.540 1.00 69.38 243 PHE A N 1
ATOM 1970 C CA . PHE A 1 243 ? -10.370 31.732 6.718 1.00 69.38 243 PHE A CA 1
ATOM 1971 C C . PHE A 1 243 ? -11.232 32.010 7.964 1.00 69.38 243 PHE A C 1
ATOM 1973 O O . PHE A 1 243 ? -11.604 31.067 8.665 1.00 69.38 243 PHE A O 1
ATOM 1980 N N . ILE A 1 244 ? -11.635 33.267 8.214 1.00 72.31 244 ILE A N 1
ATOM 1981 C CA . ILE A 1 244 ? -12.558 33.606 9.318 1.00 72.31 244 ILE A CA 1
ATOM 1982 C C . ILE A 1 244 ? -13.913 32.919 9.131 1.00 72.31 244 ILE A C 1
ATOM 1984 O O . ILE A 1 244 ? -14.447 32.344 10.080 1.00 72.31 244 ILE A O 1
ATOM 1988 N N . ILE A 1 245 ? -14.485 32.972 7.925 1.00 75.94 245 ILE A N 1
ATOM 1989 C CA . ILE A 1 245 ? -15.790 32.364 7.635 1.00 75.94 245 ILE A CA 1
ATOM 1990 C C . ILE A 1 245 ? -15.736 30.855 7.887 1.00 75.94 245 ILE A C 1
ATOM 1992 O O . ILE A 1 245 ? -16.625 30.314 8.545 1.00 75.94 245 ILE A O 1
ATOM 1996 N N . ILE A 1 246 ? -14.676 30.183 7.432 1.00 71.56 246 ILE A N 1
ATOM 1997 C CA . ILE A 1 246 ? -14.485 28.744 7.638 1.00 71.56 246 ILE A CA 1
ATOM 1998 C C . ILE A 1 246 ? -14.275 28.429 9.124 1.00 71.56 246 ILE A C 1
ATOM 2000 O O . ILE A 1 246 ? -14.869 27.478 9.635 1.00 71.56 246 ILE A O 1
ATOM 2004 N N . PHE A 1 247 ? -13.508 29.246 9.849 1.00 71.81 247 PHE A N 1
ATOM 2005 C CA . PHE A 1 247 ? -13.316 29.096 11.292 1.00 71.81 247 PHE A CA 1
ATOM 2006 C C . PHE A 1 247 ? -14.638 29.227 12.068 1.00 71.81 247 PHE A C 1
ATOM 2008 O O . PHE A 1 247 ? -14.966 28.373 12.898 1.00 71.81 247 PHE A O 1
ATOM 2015 N N . LEU A 1 248 ? -15.444 30.249 11.762 1.00 76.81 248 LEU A N 1
ATOM 2016 C CA . LEU A 1 248 ? -16.769 30.443 12.360 1.00 76.81 248 LEU A CA 1
ATOM 2017 C C . LEU A 1 248 ? -17.726 29.303 11.998 1.00 76.81 248 LEU A C 1
ATOM 2019 O O . LEU A 1 248 ? -18.485 28.839 12.853 1.00 76.81 248 LEU A O 1
ATOM 2023 N N . PHE A 1 249 ? -17.669 28.814 10.758 1.00 73.62 249 PHE A N 1
ATOM 2024 C CA . PHE A 1 249 ? -18.456 27.671 10.309 1.00 73.62 249 PHE A CA 1
ATOM 2025 C C . PHE A 1 249 ? -18.074 26.390 11.063 1.00 73.62 249 PHE A C 1
ATOM 2027 O O . PHE A 1 249 ? -18.957 25.679 11.546 1.00 73.62 249 PHE A O 1
ATOM 2034 N N . ALA A 1 250 ? -16.779 26.124 11.251 1.00 69.69 250 ALA A N 1
ATOM 2035 C CA . ALA A 1 250 ? -16.285 24.987 12.025 1.00 69.69 250 ALA A CA 1
ATOM 2036 C C . ALA A 1 250 ? -16.719 25.069 13.499 1.00 69.69 250 ALA A C 1
ATOM 2038 O O . ALA A 1 250 ? -17.251 24.097 14.044 1.00 69.69 250 ALA A O 1
ATOM 2039 N N . ALA A 1 251 ? -16.587 26.241 14.131 1.00 68.69 251 ALA A N 1
ATOM 2040 C CA . ALA A 1 251 ? -17.066 26.477 15.494 1.00 68.69 251 ALA A CA 1
ATOM 2041 C C . ALA A 1 251 ? -18.589 26.269 15.612 1.00 68.69 251 ALA A C 1
ATOM 2043 O O . ALA A 1 251 ? -19.068 25.611 16.543 1.00 68.69 251 ALA A O 1
ATOM 2044 N N . GLY A 1 252 ? -19.349 26.768 14.633 1.00 73.00 252 GLY A N 1
ATOM 2045 C CA . GLY A 1 252 ? -20.792 26.572 14.522 1.00 73.00 252 GLY A CA 1
ATOM 2046 C C . GLY A 1 252 ? -21.184 25.103 14.347 1.00 73.00 252 GLY A C 1
ATOM 2047 O O . GLY A 1 252 ? -22.121 24.640 14.999 1.00 73.00 252 GLY A O 1
ATOM 2048 N N . ALA A 1 253 ? -20.446 24.342 13.537 1.00 67.56 253 ALA A N 1
ATOM 2049 C CA . ALA A 1 253 ? -20.667 22.913 13.323 1.00 67.56 253 ALA A CA 1
ATOM 2050 C C . ALA A 1 253 ? -20.391 22.091 14.594 1.00 67.56 253 ALA A C 1
ATOM 2052 O O . ALA A 1 253 ? -21.208 21.242 14.970 1.00 67.56 253 ALA A O 1
ATOM 2053 N N . VAL A 1 254 ? -19.298 22.382 15.311 1.00 65.56 254 VAL A N 1
ATOM 2054 C CA . VAL A 1 254 ? -18.987 21.749 16.604 1.00 65.56 254 VAL A CA 1
ATOM 2055 C C . VAL A 1 254 ? -20.085 22.063 17.623 1.00 65.56 254 VAL A C 1
ATOM 2057 O O . VAL A 1 254 ? -20.668 21.142 18.198 1.00 65.56 254 VAL A O 1
ATOM 2060 N N . TYR A 1 255 ? -20.460 23.332 17.792 1.00 70.19 255 TYR A N 1
ATOM 2061 C CA . TYR A 1 255 ? -21.550 23.719 18.694 1.00 70.19 255 TYR A CA 1
ATOM 2062 C C . TYR A 1 255 ? -22.893 23.066 18.314 1.00 70.19 255 TYR A C 1
ATOM 2064 O O . TYR A 1 255 ? -23.596 22.505 19.163 1.00 70.19 255 TYR A O 1
ATOM 2072 N N . GLY A 1 256 ? -23.235 23.083 17.024 1.00 69.06 256 GLY A N 1
ATOM 2073 C CA . GLY A 1 256 ? -24.453 22.490 16.479 1.00 69.06 256 GLY A CA 1
ATOM 2074 C C . GLY A 1 256 ? -24.526 20.982 16.711 1.00 69.06 256 GLY A C 1
ATOM 2075 O O . GLY A 1 256 ? -25.576 20.472 17.102 1.00 69.06 256 GLY A O 1
ATOM 2076 N N . SER A 1 257 ? -23.408 20.269 16.555 1.00 65.44 257 SER A N 1
ATOM 2077 C CA . SER A 1 257 ? -23.327 18.828 16.810 1.00 65.44 257 SER A CA 1
ATOM 2078 C C . SER A 1 257 ? -23.545 18.479 18.285 1.00 65.44 257 SER A C 1
ATOM 2080 O O . SER A 1 257 ? -24.356 17.601 18.583 1.00 65.44 257 SER A O 1
ATOM 2082 N N . VAL A 1 258 ? -22.932 19.222 19.216 1.00 66.12 258 VAL A N 1
ATOM 2083 C CA . VAL A 1 258 ? -23.150 19.069 20.665 1.00 66.12 258 VAL A CA 1
ATOM 2084 C C . VAL A 1 258 ? -24.631 19.271 21.010 1.00 66.12 258 VAL A C 1
ATOM 2086 O O . VAL A 1 258 ? -25.226 18.450 21.714 1.00 66.12 258 VAL A O 1
ATOM 2089 N N . LYS A 1 259 ? -25.266 20.309 20.448 1.00 68.81 259 LYS A N 1
ATOM 2090 C CA . LYS A 1 259 ? -26.690 20.613 20.671 1.00 68.81 259 LYS A CA 1
ATOM 2091 C C . LYS A 1 259 ? -27.634 19.575 20.048 1.00 68.81 259 LYS A C 1
ATOM 2093 O O . LYS A 1 259 ? -28.641 19.202 20.651 1.00 68.81 259 LYS A O 1
ATOM 2098 N N . LEU A 1 260 ? -27.318 19.068 18.857 1.00 65.12 260 LEU A N 1
ATOM 2099 C CA . LEU A 1 260 ? -28.071 17.985 18.217 1.00 65.12 260 LEU A CA 1
ATOM 2100 C C . LEU A 1 260 ? -27.995 16.702 19.047 1.00 65.12 260 LEU A C 1
ATOM 2102 O O . LEU A 1 260 ? -29.008 16.041 19.267 1.00 65.12 260 LEU A O 1
ATOM 2106 N N . ILE A 1 261 ? -26.815 16.363 19.559 1.00 62.91 261 ILE A N 1
ATOM 2107 C CA . ILE A 1 261 ? -26.595 15.144 20.341 1.00 62.91 261 ILE A CA 1
ATOM 2108 C C . ILE A 1 261 ? -27.276 15.229 21.710 1.00 62.91 261 ILE A C 1
ATOM 2110 O O . ILE A 1 261 ? -27.903 14.250 22.122 1.00 62.91 261 ILE A O 1
ATOM 2114 N N . SER A 1 262 ? -27.243 16.386 22.379 1.00 61.84 262 SER A N 1
ATOM 2115 C CA . SER A 1 262 ? -27.983 16.597 23.632 1.00 61.84 262 SER A CA 1
ATOM 2116 C C . SER A 1 262 ? -29.503 16.529 23.427 1.00 61.84 262 SER A C 1
ATOM 2118 O O . SER A 1 262 ? -30.224 16.000 24.275 1.00 61.84 262 SER A O 1
ATOM 2120 N N . SER A 1 263 ? -29.998 16.936 22.254 1.00 61.06 263 SER A N 1
ATOM 2121 C CA . SER A 1 263 ? -31.397 16.740 21.850 1.00 61.06 263 SER A CA 1
ATOM 2122 C C . SER A 1 263 ? -31.729 15.261 21.571 1.00 61.06 263 SER A C 1
ATOM 2124 O O . SER A 1 263 ? -32.751 14.742 22.029 1.00 61.06 263 SER A O 1
ATOM 2126 N N . PHE A 1 264 ? -30.835 14.516 20.908 1.00 57.59 264 PHE A N 1
ATOM 2127 C CA . PHE A 1 264 ? -31.000 13.076 20.647 1.00 57.59 264 PHE A CA 1
ATOM 2128 C C . PHE A 1 264 ? -30.763 12.175 21.872 1.00 57.59 264 PHE A C 1
ATOM 2130 O O . PHE A 1 264 ? -31.176 11.005 21.867 1.00 57.59 264 PHE A O 1
ATOM 2137 N N . ALA A 1 265 ? -30.134 12.682 22.936 1.00 51.88 265 ALA A N 1
ATOM 2138 C CA . ALA A 1 265 ? -30.007 11.988 24.217 1.00 51.88 265 ALA A CA 1
ATOM 2139 C C . ALA A 1 265 ? -31.386 11.608 24.787 1.00 51.88 265 ALA A C 1
ATOM 2141 O O . ALA A 1 265 ? -31.535 10.511 25.318 1.00 51.88 265 ALA A O 1
ATOM 2142 N N . LYS A 1 266 ? -32.417 12.422 24.522 1.00 54.59 266 LYS A N 1
ATOM 2143 C CA . LYS A 1 266 ? -33.808 12.189 24.946 1.00 54.59 266 LYS A CA 1
ATOM 2144 C C . LYS A 1 266 ? -34.548 11.080 24.171 1.00 54.59 266 LYS A C 1
ATOM 2146 O O . LYS A 1 266 ? -35.645 10.710 24.563 1.00 54.59 266 LYS A O 1
ATOM 2151 N N . ARG A 1 267 ? -33.986 10.535 23.077 1.00 52.25 267 ARG A N 1
ATOM 2152 C CA . ARG A 1 267 ? -34.680 9.614 22.137 1.00 52.25 267 ARG A CA 1
ATOM 2153 C C . ARG A 1 267 ? -34.120 8.179 22.059 1.00 52.25 267 ARG A C 1
ATOM 2155 O O . ARG A 1 267 ? -34.240 7.526 21.029 1.00 52.25 267 ARG A O 1
ATOM 2162 N N . GLY A 1 268 ? -33.475 7.663 23.107 1.00 51.12 268 GLY A N 1
ATOM 2163 C CA . GLY A 1 268 ? -33.242 6.208 23.259 1.00 51.12 268 GLY A CA 1
ATOM 2164 C C . GLY A 1 268 ? -32.303 5.493 22.261 1.00 51.12 268 GLY A C 1
ATOM 2165 O O . GLY A 1 268 ? -32.163 4.278 22.334 1.00 51.12 268 GLY A O 1
ATOM 2166 N N . ARG A 1 269 ? -31.617 6.187 21.335 1.00 54.66 269 ARG A N 1
ATOM 2167 C CA . ARG A 1 269 ? -30.567 5.570 20.482 1.00 54.66 269 ARG A CA 1
ATOM 2168 C C . ARG A 1 269 ? -29.350 5.104 21.299 1.00 54.66 269 ARG A C 1
ATOM 2170 O O . ARG A 1 269 ? -28.980 5.781 22.263 1.00 54.66 269 ARG A O 1
ATOM 2177 N N . SER A 1 270 ? -28.702 4.018 20.855 1.00 58.22 270 SER A N 1
ATOM 2178 C CA . SER A 1 270 ? -27.571 3.366 21.538 1.00 58.22 270 SER A CA 1
ATOM 2179 C C . SER A 1 270 ? -26.422 4.334 21.860 1.00 58.22 270 SER A C 1
ATOM 2181 O O . SER A 1 270 ? -25.937 5.067 20.994 1.00 58.22 270 SER A O 1
ATOM 2183 N N . MET A 1 271 ? -25.977 4.316 23.121 1.00 54.50 271 MET A N 1
ATOM 2184 C CA . MET A 1 271 ? -24.989 5.235 23.710 1.00 54.50 271 MET A CA 1
ATOM 2185 C C . MET A 1 271 ? -23.675 5.306 22.909 1.00 54.50 271 MET A C 1
ATOM 2187 O O . MET A 1 271 ? -23.134 6.384 22.682 1.00 54.50 271 MET A O 1
ATOM 2191 N N . GLN A 1 272 ? -23.197 4.163 22.408 1.00 54.41 272 GLN A N 1
ATOM 2192 C CA . GLN A 1 272 ? -21.926 4.057 21.681 1.00 54.41 272 GLN A CA 1
ATOM 2193 C C . GLN A 1 272 ? -21.949 4.742 20.306 1.00 54.41 272 GLN A C 1
ATOM 2195 O O . GLN A 1 272 ? -20.942 5.299 19.878 1.00 54.41 272 GLN A O 1
ATOM 2200 N N . SER A 1 273 ? -23.090 4.744 19.606 1.00 54.56 273 SER A N 1
ATOM 2201 C CA . SER A 1 273 ? -23.209 5.423 18.305 1.00 54.56 273 SER A CA 1
ATOM 2202 C C . SER A 1 273 ? -23.189 6.948 18.446 1.00 54.56 273 SER A C 1
ATOM 2204 O O . SER A 1 273 ? -22.606 7.633 17.609 1.00 54.56 273 SER A O 1
ATOM 2206 N N . LYS A 1 274 ? -23.761 7.459 19.544 1.00 65.25 274 LYS A N 1
ATOM 2207 C CA . LYS A 1 274 ? -23.754 8.881 19.911 1.00 65.25 274 LYS A CA 1
ATOM 2208 C C . LYS A 1 274 ? -22.351 9.356 20.276 1.00 65.25 274 LYS A C 1
ATOM 2210 O O . LYS A 1 274 ? -21.916 10.383 19.775 1.00 65.25 274 LYS A O 1
ATOM 2215 N N . LEU A 1 275 ? -21.643 8.580 21.099 1.00 60.59 275 LEU A N 1
ATOM 2216 C CA . LEU A 1 275 ? -20.267 8.873 21.507 1.00 60.59 275 LEU A CA 1
ATOM 2217 C C . LEU A 1 275 ? -19.307 8.862 20.315 1.00 60.59 275 LEU A C 1
ATOM 2219 O O . LEU A 1 275 ? -18.474 9.750 20.213 1.00 60.59 275 LEU A O 1
ATOM 2223 N N . PHE A 1 276 ? -19.435 7.906 19.394 1.00 60.34 276 PHE A N 1
ATOM 2224 C CA . PHE A 1 276 ? -18.607 7.885 18.187 1.00 60.34 276 PHE A CA 1
ATOM 2225 C C . PHE A 1 276 ? -18.847 9.122 17.310 1.00 60.34 276 PHE A C 1
ATOM 2227 O O . PHE A 1 276 ? -17.898 9.806 16.952 1.00 60.34 276 PHE A O 1
ATOM 2234 N N . PHE A 1 277 ? -20.113 9.453 17.025 1.00 64.94 277 PHE A N 1
ATOM 2235 C CA . PHE A 1 277 ? -20.456 10.622 16.208 1.00 64.94 277 PHE A CA 1
ATOM 2236 C C . PHE A 1 277 ? -19.970 11.930 16.848 1.00 64.94 277 PHE A C 1
ATOM 2238 O O . PHE A 1 277 ? -19.440 12.785 16.149 1.00 64.94 277 PHE A O 1
ATOM 2245 N N . LEU A 1 278 ? -20.086 12.049 18.176 1.00 66.50 278 LEU A N 1
ATOM 2246 C CA . LEU A 1 278 ? -19.567 13.186 18.932 1.00 66.50 278 LEU A CA 1
ATOM 2247 C C . LEU A 1 278 ? -18.051 13.321 18.759 1.00 66.50 278 LEU A C 1
ATOM 2249 O O . LEU A 1 278 ? -17.596 14.354 18.293 1.00 66.50 278 LEU A O 1
ATOM 2253 N N . HIS A 1 279 ? -17.277 12.274 19.060 1.00 62.06 279 HIS A N 1
ATOM 2254 C CA . HIS A 1 279 ? -15.816 12.352 18.979 1.00 62.06 279 HIS A CA 1
ATOM 2255 C C . HIS A 1 279 ? -15.314 12.573 17.546 1.00 62.06 279 HIS A C 1
ATOM 2257 O O . HIS A 1 279 ? -14.391 13.356 17.356 1.00 62.06 279 HIS A O 1
ATOM 2263 N N . THR A 1 280 ? -15.923 11.942 16.533 1.00 60.97 280 THR A N 1
ATOM 2264 C CA . THR A 1 280 ? -15.521 12.137 15.130 1.00 60.97 280 THR A CA 1
ATOM 2265 C C . THR A 1 280 ? -15.814 13.556 14.653 1.00 60.97 280 THR A C 1
ATOM 2267 O O . THR A 1 280 ? -14.937 14.186 14.075 1.00 60.97 280 THR A O 1
ATOM 2270 N N . VAL A 1 281 ? -17.010 14.091 14.921 1.00 66.44 281 VAL A N 1
ATOM 2271 C CA . VAL A 1 281 ? -17.355 15.464 14.518 1.00 66.44 281 VAL A CA 1
ATOM 2272 C C . VAL A 1 281 ? -16.530 16.487 15.296 1.00 66.44 281 VAL A C 1
ATOM 2274 O O . VAL A 1 281 ? -16.082 17.467 14.712 1.00 66.44 281 VAL A O 1
ATOM 2277 N N . THR A 1 282 ? -16.266 16.247 16.582 1.00 65.88 282 THR A N 1
ATOM 2278 C CA . THR A 1 282 ? -15.381 17.097 17.385 1.00 65.88 282 THR A CA 1
ATOM 2279 C C . THR A 1 282 ? -13.949 17.092 16.852 1.00 65.88 282 THR A C 1
ATOM 2281 O O . THR A 1 282 ? -13.358 18.160 16.748 1.00 65.88 282 THR A O 1
ATOM 2284 N N . LEU A 1 283 ? -13.399 15.931 16.485 1.00 62.66 283 LEU A N 1
ATOM 2285 C CA . LEU A 1 283 ? -12.042 15.827 15.945 1.00 62.66 283 LEU A CA 1
A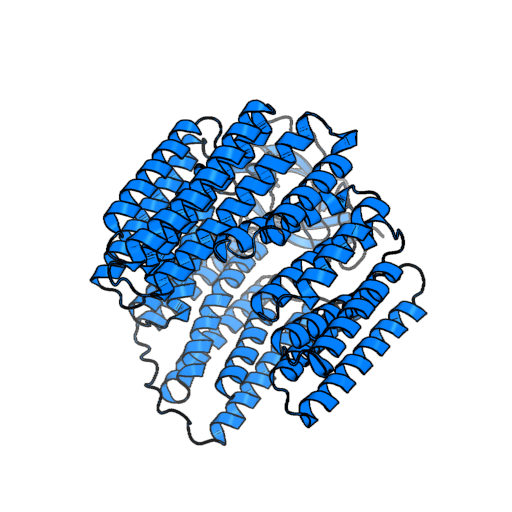TOM 2286 C C . LEU A 1 283 ? -11.927 16.492 14.567 1.00 62.66 283 LEU A C 1
ATOM 2288 O O . LEU A 1 283 ? -11.043 17.315 14.363 1.00 62.66 283 LEU A O 1
ATOM 2292 N N . VAL A 1 284 ? -12.845 16.184 13.643 1.00 63.97 284 VAL A N 1
ATOM 2293 C CA . VAL A 1 284 ? -12.869 16.785 12.297 1.00 63.97 284 VAL A CA 1
ATOM 2294 C C . VAL A 1 284 ? -13.108 18.293 12.385 1.00 63.97 284 VAL A C 1
ATOM 2296 O O . VAL A 1 284 ? -12.420 19.064 11.729 1.00 63.97 284 VAL A O 1
ATOM 2299 N N . GLY A 1 285 ? -14.032 18.732 13.242 1.00 66.62 285 GLY A N 1
ATOM 2300 C CA . GLY A 1 285 ? -14.286 20.149 13.484 1.00 66.62 285 GLY A CA 1
ATOM 2301 C C . GLY A 1 285 ? -13.085 20.872 14.097 1.00 66.62 285 GLY A C 1
ATOM 2302 O O . GLY A 1 285 ? -12.796 21.991 13.690 1.00 66.62 285 GLY A O 1
ATOM 2303 N N . ALA A 1 286 ? -12.355 20.233 15.019 1.00 67.44 286 ALA A N 1
ATOM 2304 C CA . ALA A 1 286 ? -11.123 20.782 15.583 1.00 67.44 286 ALA A CA 1
ATOM 2305 C C . ALA A 1 286 ? -9.999 20.873 14.540 1.00 67.44 286 ALA A C 1
ATOM 2307 O O . ALA A 1 286 ? -9.297 21.876 14.524 1.00 67.44 286 ALA A O 1
ATOM 2308 N N . LEU A 1 287 ? -9.863 19.884 13.648 1.00 65.56 287 LEU A N 1
ATOM 2309 C CA . LEU A 1 287 ? -8.898 19.909 12.540 1.00 65.56 287 LEU A CA 1
ATOM 2310 C C . LEU A 1 287 ? -9.210 21.020 11.530 1.00 65.56 287 LEU A C 1
ATOM 2312 O O . LEU A 1 287 ? -8.318 21.784 11.180 1.00 65.56 287 LEU A O 1
ATOM 2316 N N . ILE A 1 288 ? -10.474 21.150 11.107 1.00 68.19 288 ILE A N 1
ATOM 2317 C CA . ILE A 1 288 ? -10.908 22.219 10.190 1.00 68.19 288 ILE A CA 1
ATOM 2318 C C . ILE A 1 288 ? -10.712 23.583 10.845 1.00 68.19 288 ILE A C 1
ATOM 2320 O O . ILE A 1 288 ? -10.156 24.484 10.225 1.00 68.19 288 ILE A O 1
ATOM 2324 N N . ALA A 1 289 ? -11.140 23.738 12.102 1.00 68.56 289 ALA A N 1
ATOM 2325 C CA . ALA A 1 289 ? -10.935 24.977 12.834 1.00 68.56 289 ALA A CA 1
ATOM 2326 C C . ALA A 1 289 ? -9.441 25.292 12.934 1.00 68.56 289 ALA A C 1
ATOM 2328 O O . ALA A 1 289 ? -9.060 26.435 12.704 1.00 68.56 289 ALA A O 1
ATOM 2329 N N . ALA A 1 290 ? -8.604 24.297 13.250 1.00 67.50 290 ALA A N 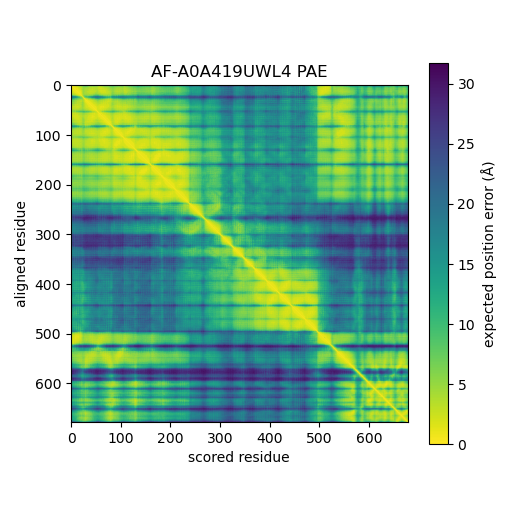1
ATOM 2330 C CA . ALA A 1 290 ? -7.169 24.487 13.380 1.00 67.50 290 ALA A CA 1
ATOM 2331 C C . ALA A 1 290 ? -6.552 24.942 12.056 1.00 67.50 290 ALA A C 1
ATOM 2333 O O . ALA A 1 290 ? -5.945 26.005 12.024 1.00 67.50 290 ALA A O 1
ATOM 2334 N N . GLY A 1 291 ? -6.801 24.235 10.953 1.00 67.06 291 GLY A N 1
ATOM 2335 C CA . GLY A 1 291 ? -6.327 24.666 9.638 1.00 67.06 291 GLY A CA 1
ATOM 2336 C C . GLY A 1 291 ? -6.814 26.073 9.270 1.00 67.06 291 GLY A C 1
ATOM 2337 O O . GLY A 1 291 ? -6.024 26.903 8.828 1.00 67.06 291 GLY A O 1
ATOM 2338 N N . ALA A 1 292 ? -8.099 26.371 9.504 1.00 71.25 292 ALA A N 1
ATOM 2339 C CA . ALA A 1 292 ? -8.690 27.682 9.223 1.00 71.25 292 ALA A CA 1
ATOM 2340 C C . ALA A 1 292 ? -8.039 28.803 10.035 1.00 71.25 292 ALA A C 1
ATOM 2342 O O . ALA A 1 292 ? -7.769 29.883 9.520 1.00 71.25 292 ALA A O 1
ATOM 2343 N N . PHE A 1 293 ? -7.752 28.539 11.304 1.00 70.38 293 PHE A N 1
ATOM 2344 C CA . PHE A 1 293 ? -7.105 29.505 12.169 1.00 70.38 293 PHE A CA 1
ATOM 2345 C C . PHE A 1 293 ? -5.633 29.711 11.804 1.00 70.38 293 PHE A C 1
ATOM 2347 O O . PHE A 1 293 ? -5.198 30.852 11.676 1.00 70.38 293 PHE A O 1
ATOM 2354 N N . SER A 1 294 ? -4.881 28.627 11.581 1.00 65.44 294 SER A N 1
ATOM 2355 C CA . SER A 1 294 ? -3.469 28.701 11.193 1.00 65.44 294 SER A CA 1
ATOM 2356 C C . SER A 1 294 ? -3.299 29.475 9.895 1.00 65.44 294 SER A C 1
ATOM 2358 O O . SER A 1 294 ? -2.481 30.386 9.834 1.00 65.44 294 SER A O 1
ATOM 2360 N N . GLY A 1 295 ? -4.111 29.173 8.880 1.00 66.25 295 GLY A N 1
ATOM 2361 C CA . GLY A 1 295 ? -4.020 29.882 7.612 1.00 66.25 295 GLY A CA 1
ATOM 2362 C C . GLY A 1 295 ? -4.526 31.327 7.685 1.00 66.25 295 GLY A C 1
ATOM 2363 O O . GLY A 1 295 ? -3.902 32.192 7.085 1.00 66.25 295 GLY A O 1
ATOM 2364 N N . PHE A 1 296 ? -5.547 31.644 8.501 1.00 70.19 296 PHE A N 1
ATOM 2365 C CA . PHE A 1 296 ? -5.924 33.044 8.763 1.00 70.19 296 PHE A CA 1
ATOM 2366 C C . PHE A 1 296 ? -4.737 33.844 9.297 1.00 70.19 296 PHE A C 1
ATOM 2368 O O . PHE A 1 296 ? -4.444 34.931 8.811 1.00 70.19 296 PHE A O 1
ATOM 2375 N N . VAL A 1 297 ? -4.065 33.301 10.313 1.00 64.81 297 VAL A N 1
ATOM 2376 C CA . VAL A 1 297 ? -2.918 33.956 10.937 1.00 64.81 297 VAL A CA 1
ATOM 2377 C C . VAL A 1 297 ? -1.750 34.034 9.948 1.00 64.81 297 VAL A C 1
ATOM 2379 O O . VAL A 1 297 ? -1.114 35.082 9.859 1.00 64.81 297 VAL A O 1
ATOM 2382 N N . GLY A 1 298 ? -1.523 32.988 9.147 1.00 63.69 298 GLY A N 1
ATOM 2383 C CA . GLY A 1 298 ? -0.458 32.938 8.136 1.00 63.69 298 GLY A CA 1
ATOM 2384 C C . GLY A 1 298 ? -0.560 34.010 7.066 1.00 63.69 298 GLY A C 1
ATOM 2385 O O . GLY A 1 298 ? 0.462 34.549 6.654 1.00 63.69 298 GLY A O 1
ATOM 2386 N N . LEU A 1 299 ? -1.778 34.397 6.691 1.00 67.50 299 LEU A N 1
ATOM 2387 C CA . LEU A 1 299 ? -1.998 35.457 5.709 1.00 67.50 299 LEU A CA 1
ATOM 2388 C C . LEU A 1 299 ? -1.527 36.840 6.149 1.00 67.50 299 LEU A C 1
ATOM 2390 O O . LEU A 1 299 ? -1.022 37.604 5.333 1.00 67.50 299 LEU A O 1
ATOM 2394 N N . PHE A 1 300 ? -1.764 37.202 7.409 1.00 61.34 300 PHE A N 1
ATOM 2395 C CA . PHE A 1 300 ? -1.549 38.577 7.874 1.00 61.34 300 PHE A CA 1
ATOM 2396 C C . PHE A 1 300 ? -0.254 38.752 8.644 1.00 61.34 300 PHE A C 1
ATOM 2398 O O . PHE A 1 300 ? 0.204 39.875 8.838 1.00 61.34 300 PHE A O 1
ATOM 2405 N N . LEU A 1 301 ? 0.273 37.657 9.177 1.00 60.59 301 LEU A N 1
ATOM 2406 C CA . LEU A 1 301 ? 1.249 37.694 10.246 1.00 60.59 301 LEU A CA 1
ATOM 2407 C C . LEU A 1 301 ? 2.321 36.651 9.970 1.00 60.59 301 LEU A C 1
ATOM 2409 O O . LEU A 1 301 ? 2.716 35.990 10.901 1.00 60.59 301 LEU A O 1
ATOM 2413 N N . PHE A 1 302 ? 2.804 36.476 8.737 1.00 60.94 302 PHE A N 1
ATOM 2414 C CA . PHE A 1 302 ? 3.818 35.452 8.424 1.00 60.94 302 PHE A CA 1
ATOM 2415 C C . PHE A 1 302 ? 5.026 35.503 9.388 1.00 60.94 302 PHE A C 1
ATOM 2417 O O . PHE A 1 302 ? 5.397 34.491 9.971 1.00 60.94 302 PHE A O 1
ATOM 2424 N N . GLU A 1 303 ? 5.534 36.704 9.693 1.00 57.25 303 GLU A N 1
ATOM 2425 C CA . GLU A 1 303 ? 6.611 36.915 10.681 1.00 57.25 303 GLU A CA 1
ATOM 2426 C C . GLU A 1 303 ? 6.137 36.882 12.152 1.00 57.25 303 GLU A C 1
ATOM 2428 O O . GLU A 1 303 ? 6.913 36.609 13.067 1.00 57.25 303 GLU A O 1
ATOM 2433 N N . ALA A 1 304 ? 4.853 37.149 12.406 1.00 56.00 304 ALA A N 1
ATOM 2434 C CA . ALA A 1 304 ? 4.244 37.176 13.741 1.00 56.00 304 ALA A CA 1
ATOM 2435 C C . ALA A 1 304 ? 3.391 35.926 14.049 1.00 56.00 304 ALA A C 1
ATOM 2437 O O . ALA A 1 304 ? 2.750 35.849 15.102 1.00 56.00 304 ALA A O 1
ATOM 2438 N N . LEU A 1 305 ? 3.407 34.933 13.158 1.00 62.69 305 LEU A N 1
ATOM 2439 C CA . LEU A 1 305 ? 2.599 33.720 13.177 1.00 62.69 305 LEU A CA 1
ATOM 2440 C C . LEU A 1 305 ? 2.841 32.957 14.47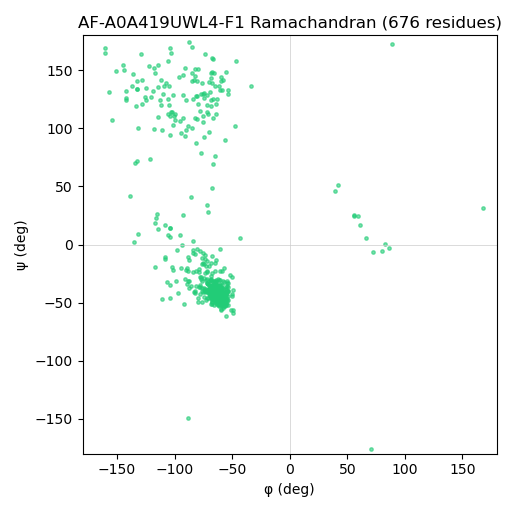7 1.00 62.69 305 LEU A C 1
ATOM 2442 O O . LEU A 1 305 ? 1.861 32.615 15.152 1.00 62.69 305 LEU A O 1
ATOM 2446 N N . PRO A 1 306 ? 4.103 32.798 14.925 1.00 57.44 306 PRO A N 1
ATOM 2447 C CA . PRO A 1 306 ? 4.369 32.121 16.178 1.00 57.44 306 PRO A CA 1
ATOM 2448 C C . PRO A 1 306 ? 3.832 32.886 17.391 1.00 57.44 306 PRO A C 1
ATOM 2450 O O . PRO A 1 306 ? 3.264 32.280 18.295 1.00 57.44 306 PRO A O 1
ATOM 2453 N N . ALA A 1 307 ? 3.917 34.221 17.394 1.00 57.84 307 ALA A N 1
ATOM 2454 C CA . ALA A 1 307 ? 3.429 35.058 18.491 1.00 57.84 307 ALA A CA 1
ATOM 2455 C C . ALA A 1 307 ? 1.891 35.079 18.582 1.00 57.84 307 ALA A C 1
ATOM 2457 O O . ALA A 1 307 ? 1.322 35.063 19.673 1.00 57.84 307 ALA A O 1
ATOM 2458 N N . VAL A 1 308 ? 1.197 35.079 17.446 1.00 58.84 308 VAL A N 1
ATOM 2459 C CA . VAL A 1 308 ? -0.270 35.162 17.390 1.00 58.84 308 VAL A CA 1
ATOM 2460 C C . VAL A 1 308 ? -0.906 33.821 17.720 1.00 58.84 308 VAL A C 1
ATOM 2462 O O . VAL A 1 308 ? -1.858 33.766 18.502 1.00 58.84 308 VAL A O 1
ATOM 2465 N N . LEU A 1 309 ? -0.363 32.725 17.193 1.00 61.34 309 LEU A N 1
ATOM 2466 C CA . LEU A 1 309 ? -0.790 31.383 17.578 1.00 61.34 309 LEU A CA 1
ATOM 2467 C C . LEU A 1 309 ? -0.467 31.109 19.059 1.00 61.34 309 LEU A C 1
ATOM 2469 O O . LEU A 1 309 ? -1.308 30.557 19.767 1.00 61.34 309 LEU A O 1
ATOM 2473 N N . PHE A 1 310 ? 0.662 31.608 19.574 1.00 61.25 310 PHE A N 1
ATOM 2474 C CA . PHE A 1 310 ? 0.991 31.583 21.003 1.00 61.25 310 PHE A CA 1
ATOM 2475 C C . PHE A 1 310 ? -0.052 32.313 21.868 1.00 61.25 310 PHE A C 1
ATOM 2477 O O . PHE A 1 310 ? -0.598 31.731 22.809 1.00 61.25 310 PHE A O 1
ATOM 2484 N N . VAL A 1 311 ? -0.410 33.555 21.522 1.00 60.97 311 VAL A N 1
ATOM 2485 C CA . VAL A 1 311 ? -1.469 34.315 22.216 1.00 60.97 311 VAL A CA 1
ATOM 2486 C C . VAL A 1 311 ? -2.814 33.591 22.131 1.00 60.97 311 VAL A C 1
ATOM 2488 O O . VAL A 1 311 ? -3.557 33.539 23.108 1.00 60.97 311 VAL A O 1
ATOM 2491 N N . SER A 1 312 ? -3.117 32.968 20.998 1.00 61.19 312 SER A N 1
ATOM 2492 C CA . SER A 1 312 ? -4.372 32.243 20.784 1.00 61.19 312 SER A CA 1
ATOM 2493 C C . SER A 1 312 ? -4.466 30.987 21.644 1.00 61.19 312 SER A C 1
ATOM 2495 O O . SER A 1 312 ? -5.520 30.710 22.219 1.00 61.19 312 SER A O 1
ATOM 2497 N N . ILE A 1 313 ? -3.352 30.273 21.822 1.00 65.12 313 ILE A N 1
ATOM 2498 C CA . ILE A 1 313 ? -3.265 29.153 22.759 1.00 65.12 313 ILE A CA 1
ATOM 2499 C C . ILE A 1 313 ? -3.436 29.649 24.202 1.00 65.12 313 ILE A C 1
ATOM 2501 O O . ILE A 1 313 ? -4.200 29.041 24.952 1.00 65.12 313 ILE A O 1
ATOM 2505 N N . LEU A 1 314 ? -2.826 30.778 24.586 1.00 61.97 314 LEU A N 1
ATOM 2506 C CA . LEU A 1 314 ? -2.994 31.374 25.921 1.00 61.97 314 LEU A CA 1
ATOM 2507 C C . LEU A 1 314 ? -4.433 31.842 26.199 1.00 61.97 314 LEU A C 1
ATOM 2509 O O . LEU A 1 314 ? -4.943 31.653 27.307 1.00 61.97 314 LEU A O 1
ATOM 2513 N N . VAL A 1 315 ? -5.116 32.417 25.206 1.00 61.78 315 VAL A N 1
ATOM 2514 C CA . VAL A 1 315 ? -6.521 32.847 25.307 1.00 61.78 315 VAL A CA 1
ATOM 2515 C C . VAL A 1 315 ? -7.450 31.642 25.440 1.00 61.78 315 VAL A C 1
ATOM 2517 O O . VAL A 1 315 ? -8.303 31.607 26.332 1.00 61.78 315 VAL A O 1
ATOM 2520 N N . LEU A 1 316 ? -7.263 30.615 24.610 1.00 62.59 316 LEU A N 1
ATOM 2521 C CA . LEU A 1 316 ? -8.045 29.379 24.681 1.00 62.59 316 LEU A CA 1
ATOM 2522 C C . LEU A 1 316 ? -7.795 28.621 25.989 1.00 62.59 316 LEU A C 1
ATOM 2524 O O . LEU A 1 316 ? -8.733 28.099 26.596 1.00 62.59 316 LEU A O 1
ATOM 2528 N N . PHE A 1 317 ? -6.555 28.629 26.474 1.00 60.81 317 PHE A N 1
ATOM 2529 C CA . PHE A 1 317 ? -6.183 28.082 27.774 1.00 60.81 317 PHE A CA 1
ATOM 2530 C C . PHE A 1 317 ? -6.858 28.833 28.926 1.00 60.81 317 PHE A C 1
ATOM 2532 O O . PHE A 1 317 ? -7.480 28.212 29.792 1.00 60.81 317 PHE A O 1
ATOM 2539 N N . SER A 1 318 ? -6.829 30.167 28.894 1.00 57.47 318 SER A N 1
ATOM 2540 C CA . SER A 1 318 ? -7.515 31.021 29.870 1.00 57.47 318 SER A CA 1
ATOM 2541 C C . SER A 1 318 ? -9.022 30.749 29.890 1.00 57.47 318 SER A C 1
ATOM 2543 O O . SER A 1 318 ? -9.634 30.686 30.956 1.00 57.47 318 SER A O 1
ATOM 2545 N N . PHE A 1 319 ? -9.623 30.491 28.727 1.00 60.91 319 PHE A N 1
ATOM 2546 C CA . PHE A 1 319 ? -11.043 30.173 28.599 1.00 60.91 319 PHE A CA 1
ATOM 2547 C C . PHE A 1 319 ? -11.419 28.807 29.208 1.00 60.91 319 PHE A C 1
ATOM 2549 O O . PHE A 1 319 ? -12.432 28.693 29.907 1.00 60.91 319 PHE A O 1
ATOM 2556 N N . VAL A 1 320 ? -10.588 27.778 29.001 1.00 61.84 320 VAL A N 1
ATOM 2557 C CA . VAL A 1 320 ? -10.770 26.441 29.602 1.00 61.84 320 VAL A CA 1
ATOM 2558 C C . VAL A 1 320 ? -10.568 26.482 31.121 1.00 61.84 320 VAL A C 1
ATOM 2560 O O . VAL A 1 320 ? -11.314 25.837 31.861 1.00 61.84 320 VAL A O 1
ATOM 2563 N N . LEU A 1 321 ? -9.610 27.279 31.604 1.00 59.97 321 LEU A N 1
ATOM 2564 C CA . LEU A 1 321 ? -9.367 27.484 33.034 1.00 59.97 321 LEU A CA 1
ATOM 2565 C C . LEU A 1 321 ? -10.517 28.208 33.742 1.00 59.97 321 LEU A C 1
ATOM 2567 O O . LEU A 1 321 ? -10.859 27.857 34.876 1.00 59.97 321 LEU A O 1
ATOM 2571 N N . TRP A 1 322 ? -11.119 29.199 33.081 1.00 55.12 322 TRP A N 1
ATOM 2572 C CA . TRP A 1 322 ? -12.117 30.080 33.686 1.00 55.12 322 TRP A CA 1
ATOM 2573 C C . TRP A 1 322 ? -13.471 29.391 33.902 1.00 55.12 322 TRP A C 1
ATOM 2575 O O . TRP A 1 322 ? -14.122 29.594 34.931 1.00 55.12 322 TRP A O 1
ATOM 2585 N N . LYS A 1 323 ? -13.934 28.544 32.973 1.00 55.03 323 LYS A N 1
ATOM 2586 C CA . LYS A 1 323 ? -15.253 27.898 33.094 1.00 55.03 323 LYS A CA 1
ATOM 2587 C C . LYS A 1 323 ? -15.171 26.431 33.516 1.00 55.03 323 LYS A C 1
ATOM 2589 O O . LYS A 1 323 ? -15.225 25.522 32.694 1.00 55.03 323 LYS A O 1
ATOM 2594 N N . ARG A 1 324 ? -15.290 26.191 34.829 1.00 56.56 324 ARG A N 1
ATOM 2595 C CA . ARG A 1 324 ? -15.516 24.852 35.430 1.00 56.56 324 ARG A CA 1
ATOM 2596 C C . ARG A 1 324 ? -16.819 24.140 34.990 1.00 56.56 324 ARG A C 1
ATOM 2598 O O . ARG A 1 324 ? -17.051 23.014 35.410 1.00 56.56 324 ARG A O 1
ATOM 2605 N N . LYS A 1 325 ? -17.678 24.782 34.181 1.00 58.88 325 LYS A N 1
ATOM 2606 C CA . LYS A 1 325 ? -18.989 24.272 33.716 1.00 58.88 325 LYS A CA 1
ATOM 2607 C C . LYS A 1 325 ? -19.070 24.026 32.198 1.00 58.8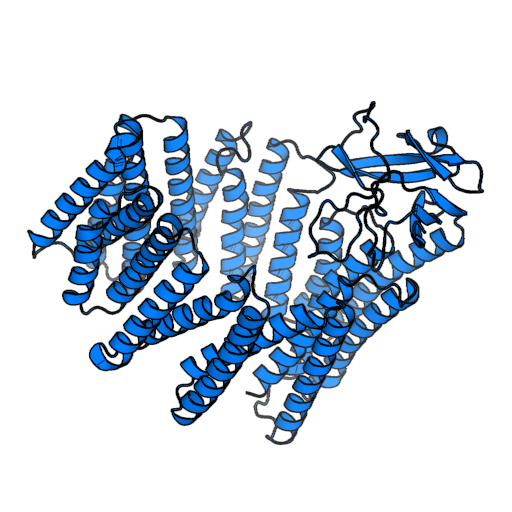8 325 LYS A C 1
ATOM 2609 O O . LYS A 1 325 ? -20.174 23.928 31.672 1.00 58.88 325 LYS A O 1
ATOM 2614 N N . LEU A 1 326 ? -17.951 24.009 31.471 1.00 60.19 326 LEU A N 1
ATOM 2615 C CA . LEU A 1 326 ? -17.984 23.680 30.040 1.00 60.19 326 LEU A CA 1
ATOM 2616 C C . LEU A 1 326 ? -18.347 22.207 29.830 1.00 60.19 326 LEU A C 1
ATOM 2618 O O . LEU A 1 326 ? -17.905 21.337 30.581 1.00 60.19 326 LEU A O 1
ATOM 2622 N N . ASP A 1 327 ? -19.122 21.932 28.780 1.00 62.62 327 ASP A N 1
ATOM 2623 C CA . ASP A 1 327 ? -19.372 20.563 28.338 1.00 62.62 327 ASP A CA 1
ATOM 2624 C C . ASP A 1 327 ? -18.044 19.876 27.996 1.00 62.62 327 ASP A C 1
ATOM 2626 O O . ASP A 1 327 ? -17.208 20.427 27.273 1.00 62.62 327 ASP A O 1
ATOM 2630 N N . SER A 1 328 ? -17.860 18.647 28.494 1.00 61.69 328 SER A N 1
ATOM 2631 C CA . SER A 1 328 ? -16.589 17.912 28.386 1.00 61.69 328 SER A CA 1
ATOM 2632 C C . SER A 1 328 ? -16.096 17.784 26.940 1.00 61.69 328 SER A C 1
ATOM 2634 O O . SER A 1 328 ? -14.892 17.806 26.716 1.00 61.69 328 SER A O 1
ATOM 2636 N N . SER A 1 329 ? -16.997 17.670 25.962 1.00 59.88 329 SER A N 1
ATOM 2637 C CA . SER A 1 329 ? -16.643 17.535 24.541 1.00 59.88 329 SER A CA 1
ATOM 2638 C C . SER A 1 329 ? -16.248 18.855 23.883 1.00 59.88 329 SER A C 1
ATOM 2640 O O . SER A 1 329 ? -15.445 18.860 22.958 1.00 59.88 329 SER A O 1
ATOM 2642 N N . PHE A 1 330 ? -16.760 19.983 24.375 1.00 62.81 330 PHE A N 1
ATOM 2643 C CA . PHE A 1 330 ? -16.338 21.299 23.902 1.00 62.81 330 PHE A CA 1
ATOM 2644 C C . PHE A 1 330 ? -14.960 21.665 24.464 1.00 62.81 330 PHE A C 1
ATOM 2646 O O . PHE A 1 330 ? -14.095 22.132 23.731 1.00 62.81 330 PHE A O 1
ATOM 2653 N N . ALA A 1 331 ? -14.716 21.353 25.742 1.00 64.12 331 ALA A N 1
ATOM 2654 C CA . ALA A 1 331 ? -13.388 21.479 26.337 1.00 64.12 331 ALA A CA 1
ATOM 2655 C C . ALA A 1 331 ? -12.350 20.595 25.614 1.00 64.12 331 ALA A C 1
ATOM 2657 O O . ALA A 1 331 ? -11.242 21.049 25.352 1.00 64.12 331 ALA A O 1
ATOM 2658 N N . GLN A 1 332 ? -12.724 19.368 25.221 1.00 64.75 332 GLN A N 1
ATOM 2659 C CA . GLN A 1 332 ? -11.887 18.493 24.384 1.00 64.75 332 GLN A CA 1
ATOM 2660 C C . GLN A 1 332 ? -11.561 19.109 23.024 1.00 64.75 332 GLN A C 1
ATOM 2662 O O . GLN A 1 332 ? -10.405 19.080 22.619 1.00 64.75 332 GLN A O 1
ATOM 2667 N N . ALA A 1 333 ? -12.561 19.668 22.333 1.00 65.75 333 ALA A N 1
ATOM 2668 C CA . ALA A 1 333 ? -12.370 20.307 21.032 1.00 65.75 333 ALA A CA 1
ATOM 2669 C C . ALA A 1 333 ? -11.314 21.416 21.102 1.00 65.75 333 ALA A C 1
ATOM 2671 O O . ALA A 1 333 ? -10.434 21.479 20.252 1.00 65.75 333 ALA A O 1
ATOM 2672 N N . ILE A 1 334 ? -11.387 22.246 22.149 1.00 67.56 334 ILE A N 1
ATOM 2673 C CA . ILE A 1 334 ? -10.446 23.344 22.380 1.00 67.56 334 ILE A CA 1
ATOM 2674 C C . ILE A 1 334 ? -9.046 22.811 22.687 1.00 67.56 334 ILE A C 1
ATOM 2676 O O . ILE A 1 334 ? -8.080 23.295 22.111 1.00 67.56 334 ILE A O 1
ATOM 2680 N N . VAL A 1 335 ? -8.922 21.798 23.552 1.00 67.38 335 VAL A N 1
ATOM 2681 C CA . VAL A 1 335 ? -7.616 21.198 23.870 1.00 67.38 335 VAL A CA 1
ATOM 2682 C C . VAL A 1 335 ? -6.978 20.586 22.621 1.00 67.38 335 VAL A C 1
ATOM 2684 O O . VAL A 1 335 ? -5.813 20.857 22.351 1.00 67.38 335 VAL A O 1
ATOM 2687 N N . PHE A 1 336 ? -7.726 19.817 21.825 1.00 68.00 336 PHE A N 1
ATOM 2688 C CA . PHE A 1 336 ? -7.201 19.234 20.587 1.00 68.00 336 PHE A CA 1
ATOM 2689 C C . PHE A 1 336 ? -6.843 20.290 19.553 1.00 68.00 336 PHE A C 1
ATOM 2691 O O . PHE A 1 336 ? -5.764 20.210 18.982 1.00 68.00 336 PHE A O 1
ATOM 2698 N N . PHE A 1 337 ? -7.691 21.299 19.360 1.00 69.38 337 PHE A N 1
ATOM 2699 C CA . PHE A 1 337 ? -7.374 22.441 18.513 1.00 69.38 337 PHE A CA 1
ATOM 2700 C C . PHE A 1 337 ? -6.042 23.081 18.932 1.00 69.38 337 PHE A C 1
ATOM 2702 O O . PHE A 1 337 ? -5.145 23.201 18.105 1.00 69.38 337 PHE A O 1
ATOM 2709 N N . SER A 1 338 ? -5.867 23.409 20.217 1.00 66.50 338 SER A N 1
ATOM 2710 C CA . SER A 1 338 ? -4.645 24.052 20.716 1.00 66.50 338 SER A CA 1
ATOM 2711 C C . SER A 1 338 ? -3.406 23.163 20.586 1.00 66.50 338 SER A C 1
ATOM 2713 O O . SER A 1 338 ? -2.321 23.668 20.318 1.00 66.50 338 SER A O 1
ATOM 2715 N N . MET A 1 339 ? -3.543 21.845 20.752 1.00 65.75 339 MET A N 1
ATOM 2716 C CA . MET A 1 339 ? -2.421 20.916 20.576 1.00 65.75 339 MET A CA 1
ATOM 2717 C C . MET A 1 339 ? -2.095 20.632 19.105 1.00 65.75 339 MET A C 1
ATOM 2719 O O . MET A 1 339 ? -0.942 20.385 18.778 1.00 65.75 339 MET A O 1
ATOM 2723 N N . ILE A 1 340 ? -3.072 20.683 18.201 1.00 68.31 340 ILE A N 1
ATOM 2724 C CA . ILE A 1 340 ? -2.808 20.606 16.757 1.00 68.31 340 ILE A CA 1
ATOM 2725 C C . ILE A 1 340 ? -2.080 21.879 16.306 1.00 68.31 340 ILE A C 1
ATOM 2727 O O . ILE A 1 340 ? -1.087 21.785 15.592 1.00 68.31 340 ILE A O 1
ATOM 2731 N N . GLN A 1 341 ? -2.496 23.052 16.803 1.00 67.50 341 GLN A N 1
ATOM 2732 C CA . GLN A 1 341 ? -1.765 24.308 16.591 1.00 67.50 341 GLN A CA 1
ATOM 2733 C C . GLN A 1 341 ? -0.319 24.233 17.093 1.00 67.50 341 GLN A C 1
ATOM 2735 O O . GLN A 1 341 ? 0.574 24.745 16.432 1.00 67.50 341 GLN A O 1
ATOM 2740 N N . LEU A 1 342 ? -0.079 23.568 18.229 1.00 65.62 342 LEU A N 1
ATOM 2741 C CA . LEU A 1 342 ? 1.265 23.356 18.775 1.00 65.62 342 LEU A CA 1
ATOM 2742 C C . LEU A 1 342 ? 2.181 22.603 17.801 1.00 65.62 342 LEU A C 1
ATOM 2744 O O . LEU A 1 342 ? 3.322 23.010 17.611 1.00 65.62 342 LEU A O 1
ATOM 2748 N N . VAL A 1 343 ? 1.690 21.523 17.187 1.00 65.50 343 VAL A N 1
ATOM 2749 C CA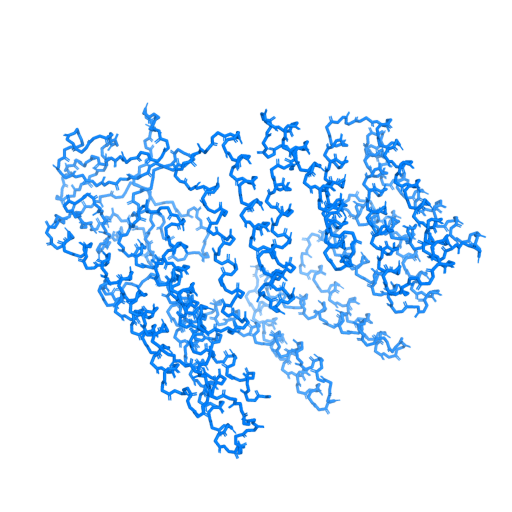 . VAL A 1 343 ? 2.476 20.749 16.212 1.00 65.50 343 VAL A CA 1
ATOM 2750 C C . VAL A 1 343 ? 2.766 21.593 14.972 1.00 65.50 343 VAL A C 1
ATOM 2752 O O . VAL A 1 343 ? 3.908 21.643 14.530 1.00 65.50 343 VAL A O 1
ATOM 2755 N N . VAL A 1 344 ? 1.767 22.321 14.466 1.00 65.94 344 VAL A N 1
ATOM 2756 C CA . VAL A 1 344 ? 1.931 23.208 13.300 1.00 65.94 344 VAL A CA 1
ATOM 2757 C C . VAL A 1 344 ? 2.958 24.309 13.579 1.00 65.94 344 VAL A C 1
ATOM 2759 O O . VAL A 1 344 ? 3.797 24.598 12.738 1.00 65.94 344 VAL A O 1
ATOM 2762 N N . LEU A 1 345 ? 2.939 24.879 14.784 1.00 63.12 345 LEU A N 1
ATOM 2763 C CA . LEU A 1 345 ? 3.906 25.883 15.218 1.00 63.12 345 LEU A CA 1
ATOM 2764 C C . LEU A 1 345 ? 5.322 25.352 15.413 1.00 63.12 345 LEU A C 1
ATOM 2766 O O . LEU A 1 345 ? 6.275 26.110 15.276 1.00 63.12 345 LEU A O 1
ATOM 2770 N N . SER A 1 346 ? 5.468 24.079 15.780 1.00 61.41 346 SER A N 1
ATOM 2771 C CA . SER A 1 346 ? 6.772 23.514 16.139 1.00 61.41 346 SER A CA 1
ATOM 2772 C C . SER A 1 346 ? 7.773 23.460 14.990 1.00 61.41 346 SER A C 1
ATOM 2774 O O . SER A 1 346 ? 8.959 23.343 15.268 1.00 61.41 346 SER A O 1
ATOM 2776 N N . ALA A 1 347 ? 7.310 23.611 13.746 1.00 59.75 347 ALA A N 1
ATOM 2777 C CA . ALA A 1 347 ? 8.157 23.621 12.562 1.00 59.75 347 ALA A CA 1
ATOM 2778 C C . ALA A 1 347 ? 9.010 24.901 12.409 1.00 59.75 347 ALA A C 1
ATOM 2780 O O . ALA A 1 347 ? 10.105 24.817 11.873 1.00 59.75 347 ALA A O 1
ATOM 2781 N N . ASP A 1 348 ? 8.538 26.052 12.910 1.00 58.59 348 ASP A N 1
ATOM 2782 C CA . ASP A 1 348 ? 9.167 27.374 12.680 1.00 58.59 348 ASP A CA 1
ATOM 2783 C C . ASP A 1 348 ? 9.289 28.243 13.950 1.00 58.59 348 ASP A C 1
ATOM 2785 O O . ASP A 1 348 ? 9.709 29.402 13.908 1.00 58.59 348 ASP A O 1
ATOM 2789 N N . ALA A 1 349 ? 8.878 27.737 15.115 1.00 59.28 349 ALA A N 1
ATOM 2790 C CA . ALA A 1 349 ? 8.823 28.542 16.332 1.00 59.28 349 ALA A CA 1
ATOM 2791 C C . ALA A 1 349 ? 10.168 28.640 17.067 1.00 59.28 349 ALA A C 1
ATOM 2793 O O . ALA A 1 349 ? 10.885 27.660 17.275 1.00 59.28 349 ALA A O 1
ATOM 2794 N N . ALA A 1 350 ? 10.440 29.832 17.600 1.00 61.81 350 ALA A N 1
ATOM 2795 C CA . ALA A 1 350 ? 11.572 30.063 18.485 1.00 61.81 350 ALA A CA 1
ATOM 2796 C C . ALA A 1 350 ? 11.389 29.339 19.833 1.00 61.81 350 ALA A C 1
ATOM 2798 O O . ALA A 1 350 ? 10.287 29.252 20.380 1.00 61.81 350 ALA A O 1
ATOM 2799 N N . VAL A 1 351 ? 12.497 28.897 20.435 1.00 59.12 351 VAL A N 1
ATOM 2800 C CA . VAL A 1 351 ? 12.538 28.091 21.677 1.00 59.12 351 VAL A CA 1
ATOM 2801 C C . VAL A 1 351 ? 11.681 28.654 22.818 1.00 59.12 351 VAL A C 1
ATOM 2803 O O . VAL A 1 351 ? 11.008 27.915 23.536 1.00 59.12 351 VAL A O 1
ATOM 2806 N N . TRP A 1 352 ? 11.663 29.976 22.984 1.00 58.31 352 TRP A N 1
ATOM 2807 C CA . TRP A 1 352 ? 10.938 30.642 24.069 1.00 58.31 352 TRP A CA 1
ATOM 2808 C C . TRP A 1 352 ? 9.410 30.623 23.892 1.00 58.31 352 TRP A C 1
ATOM 2810 O O . TRP A 1 352 ? 8.684 30.690 24.883 1.00 58.31 352 TRP A O 1
ATOM 2820 N N . GLN A 1 353 ? 8.908 30.461 22.664 1.00 59.62 353 GLN A N 1
ATOM 2821 C CA . GLN A 1 353 ? 7.472 30.352 22.365 1.00 59.62 353 GLN A CA 1
ATOM 2822 C C . GLN A 1 353 ? 6.909 28.982 22.782 1.00 59.62 353 GLN A C 1
ATOM 2824 O O . GLN A 1 353 ? 5.702 28.834 22.967 1.00 59.62 353 GLN A O 1
ATOM 2829 N N . MET A 1 354 ? 7.788 28.001 23.012 1.00 58.72 354 MET A N 1
ATOM 2830 C CA . MET A 1 354 ? 7.441 26.623 23.369 1.00 58.72 354 MET A CA 1
ATOM 2831 C C . MET A 1 354 ? 7.431 26.349 24.877 1.00 58.72 354 MET A C 1
ATOM 2833 O O . MET A 1 354 ? 6.764 25.418 25.329 1.00 58.72 354 MET A O 1
ATOM 2837 N N . LEU A 1 355 ? 8.096 27.173 25.694 1.00 64.06 355 LEU A N 1
ATOM 2838 C CA . LEU A 1 355 ? 8.152 26.979 27.152 1.00 64.06 355 LEU A CA 1
ATOM 2839 C C . LEU A 1 355 ? 6.765 27.002 27.831 1.00 64.06 355 LEU A C 1
ATOM 2841 O O . LEU A 1 355 ? 6.466 26.094 28.611 1.00 64.06 355 LEU A O 1
ATOM 2845 N N . PRO A 1 356 ? 5.862 27.953 27.522 1.00 59.28 356 PRO A N 1
ATOM 2846 C CA . PRO A 1 356 ? 4.514 27.961 28.099 1.00 59.28 356 PRO A CA 1
ATOM 2847 C C . PRO A 1 356 ? 3.638 26.820 27.568 1.00 59.28 356 PRO A C 1
ATOM 2849 O O . PRO A 1 356 ? 2.654 26.445 28.203 1.00 59.28 356 PRO A O 1
ATOM 2852 N N . LEU A 1 357 ? 4.015 26.234 26.430 1.00 59.19 357 LEU A N 1
ATOM 2853 C CA . LEU A 1 357 ? 3.324 25.115 25.798 1.00 59.19 357 LEU A CA 1
ATOM 2854 C C . LEU A 1 357 ? 3.734 23.776 26.421 1.00 59.19 357 LEU A C 1
ATOM 2856 O O . LEU A 1 357 ? 2.862 22.966 26.725 1.00 59.19 357 LEU A O 1
ATOM 2860 N N . LEU A 1 358 ? 5.017 23.586 26.739 1.00 65.88 358 LEU A N 1
ATOM 2861 C CA . LEU A 1 358 ? 5.484 22.483 27.588 1.00 65.88 358 LEU A CA 1
ATOM 2862 C C . LEU A 1 358 ? 4.888 22.568 29.002 1.00 65.88 358 LEU A C 1
ATOM 2864 O O . LEU A 1 358 ? 4.506 21.552 29.590 1.00 65.88 358 LEU A O 1
ATOM 2868 N N . ALA A 1 359 ? 4.738 23.786 29.533 1.00 66.31 359 ALA A N 1
ATOM 2869 C CA . ALA A 1 359 ? 4.036 24.015 30.792 1.00 66.31 359 ALA A CA 1
ATOM 2870 C C . ALA A 1 359 ? 2.546 23.642 30.689 1.00 66.31 359 ALA A C 1
ATOM 2872 O O . ALA A 1 359 ? 2.004 23.028 31.608 1.00 66.31 359 ALA A O 1
ATOM 2873 N N . LEU A 1 360 ? 1.892 23.942 29.561 1.00 64.25 360 LEU A N 1
ATOM 2874 C CA . LEU A 1 360 ? 0.507 23.561 29.284 1.00 64.25 360 LEU A CA 1
ATOM 2875 C C . LEU A 1 360 ? 0.335 22.039 29.184 1.00 64.25 360 LEU A C 1
ATOM 2877 O O . LEU A 1 360 ? -0.561 21.487 29.823 1.00 64.25 360 LEU A O 1
ATOM 2881 N N . THR A 1 361 ? 1.188 21.347 28.423 1.00 66.31 361 THR A N 1
ATOM 2882 C CA . THR A 1 361 ? 1.139 19.881 28.305 1.00 66.31 361 THR A CA 1
ATOM 2883 C C . THR A 1 361 ? 1.424 19.206 29.639 1.00 66.31 361 THR A C 1
ATOM 2885 O O . THR A 1 361 ? 0.679 18.308 30.032 1.00 66.31 361 THR A O 1
ATOM 2888 N N . GLY A 1 362 ? 2.431 19.683 30.378 1.00 67.62 362 GLY A N 1
ATOM 2889 C CA . GLY A 1 362 ? 2.743 19.209 31.726 1.00 67.62 362 GLY A CA 1
ATOM 2890 C C . GLY A 1 362 ? 1.602 19.461 32.714 1.00 67.62 362 GLY A C 1
ATOM 2891 O O . GLY A 1 362 ? 1.290 18.618 33.549 1.00 67.62 362 GLY A O 1
ATOM 2892 N N . TRP A 1 363 ? 0.891 20.577 32.584 1.00 66.12 363 TRP A N 1
ATOM 2893 C CA . TRP A 1 363 ? -0.247 20.876 33.444 1.00 66.12 363 TRP A CA 1
ATOM 2894 C C . TRP A 1 363 ? -1.492 20.037 33.117 1.00 66.12 363 TRP A C 1
ATOM 2896 O O . TRP A 1 363 ? -2.153 19.540 34.032 1.00 66.12 363 TRP A O 1
ATOM 2906 N N . ILE A 1 364 ? -1.806 19.821 31.832 1.00 65.12 364 ILE A N 1
ATOM 2907 C CA . ILE A 1 364 ? -2.890 18.912 31.412 1.00 65.12 364 ILE A CA 1
ATOM 2908 C C . ILE A 1 364 ? -2.593 17.492 31.907 1.00 65.12 364 ILE A C 1
ATOM 2910 O O . ILE A 1 364 ? -3.484 16.829 32.441 1.00 65.12 364 ILE A O 1
ATOM 2914 N N . TRP A 1 365 ? -1.333 17.064 31.800 1.00 70.12 365 TRP A N 1
ATOM 2915 C CA . TRP A 1 365 ? -0.848 15.788 32.324 1.00 70.12 365 TRP A CA 1
ATOM 2916 C C . TRP A 1 365 ? -1.113 15.630 33.825 1.00 70.12 365 TRP A C 1
ATOM 2918 O O . TRP A 1 365 ? -1.588 14.580 34.270 1.00 70.12 365 TRP A O 1
ATOM 2928 N N . MET A 1 366 ? -0.870 16.695 34.595 1.00 68.44 366 MET A N 1
ATOM 2929 C CA . MET A 1 366 ? -1.071 16.720 36.044 1.00 68.44 366 MET A CA 1
ATOM 2930 C C . MET A 1 366 ? -2.542 16.805 36.471 1.00 68.44 366 MET A C 1
ATOM 2932 O O . MET A 1 366 ? -2.869 16.338 37.559 1.00 68.44 366 MET A O 1
ATOM 2936 N N . ARG A 1 367 ? -3.429 17.414 35.671 1.00 67.06 367 ARG A N 1
ATOM 2937 C CA . ARG A 1 367 ? -4.807 17.722 36.099 1.00 67.06 367 ARG A CA 1
ATOM 2938 C C . ARG A 1 367 ? -5.863 16.721 35.636 1.00 67.06 367 ARG A C 1
ATOM 2940 O O . ARG A 1 367 ? -6.871 16.572 36.326 1.00 67.06 367 ARG A O 1
ATOM 2947 N N . ASP A 1 368 ? -5.688 16.090 34.477 1.00 65.88 368 ASP A N 1
ATOM 2948 C CA . ASP A 1 368 ? -6.657 15.119 33.959 1.00 65.88 368 ASP A CA 1
ATOM 2949 C C . ASP A 1 368 ? -6.126 13.687 34.114 1.0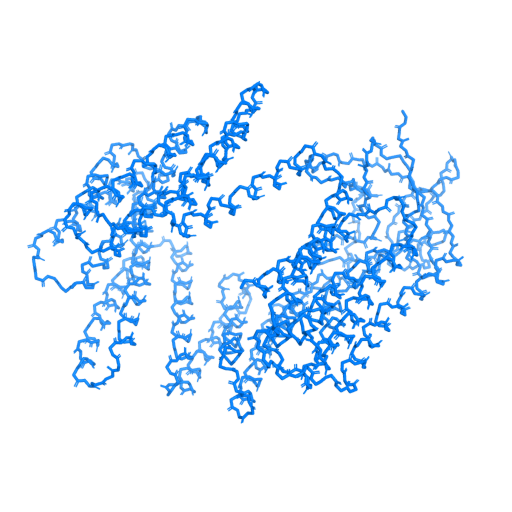0 65.88 368 ASP A C 1
ATOM 2951 O O . ASP A 1 368 ? -5.156 13.281 33.471 1.00 65.88 368 ASP A O 1
ATOM 2955 N N . ASP A 1 369 ? -6.776 12.909 34.982 1.00 66.62 369 ASP A N 1
ATOM 2956 C CA . ASP A 1 369 ? -6.436 11.505 35.238 1.00 66.62 369 ASP A CA 1
ATOM 2957 C C . ASP A 1 369 ? -6.997 10.548 34.179 1.00 66.62 369 ASP A C 1
ATOM 2959 O O . ASP A 1 369 ? -6.737 9.342 34.212 1.00 66.62 369 ASP A O 1
ATOM 2963 N N . ARG A 1 370 ? -7.782 11.050 33.218 1.00 72.44 370 ARG A N 1
ATOM 2964 C CA . ARG A 1 370 ? -8.380 10.200 32.191 1.00 72.44 370 ARG A CA 1
ATOM 2965 C C . ARG A 1 370 ? -7.288 9.654 31.257 1.00 72.44 370 ARG A C 1
ATOM 2967 O O . ARG A 1 370 ? -6.604 10.428 30.582 1.00 72.44 370 ARG A O 1
ATOM 2974 N N . PRO A 1 371 ? -7.183 8.323 31.095 1.00 67.06 371 PRO A N 1
ATOM 2975 C CA . PRO A 1 371 ? -6.087 7.699 30.352 1.00 67.06 371 PRO A CA 1
ATOM 2976 C C . PRO A 1 371 ? -6.054 8.107 28.875 1.00 67.06 371 PRO A C 1
ATOM 2978 O O . PRO A 1 371 ? -4.980 8.310 28.323 1.00 67.06 371 PRO A O 1
ATOM 2981 N N . PHE A 1 372 ? -7.220 8.292 28.244 1.00 67.19 372 PHE A N 1
ATOM 2982 C CA . PHE A 1 372 ? -7.311 8.735 26.849 1.00 67.19 372 PHE A CA 1
ATOM 2983 C C . PHE A 1 372 ? -6.643 10.098 26.616 1.00 67.19 372 PHE A C 1
ATOM 2985 O O . PHE A 1 372 ? -5.933 10.265 25.630 1.00 67.19 372 PHE A O 1
ATOM 2992 N N . TYR A 1 373 ? -6.810 11.048 27.539 1.00 68.88 373 TYR A N 1
ATOM 2993 C CA . TYR A 1 373 ? -6.210 12.376 27.406 1.00 68.88 373 TYR A CA 1
ATOM 2994 C C . TYR A 1 373 ? -4.699 12.315 27.537 1.00 68.88 373 TYR A C 1
ATOM 2996 O O . TYR A 1 373 ? -4.005 12.880 26.703 1.00 68.88 373 TYR A O 1
ATOM 3004 N N . ARG A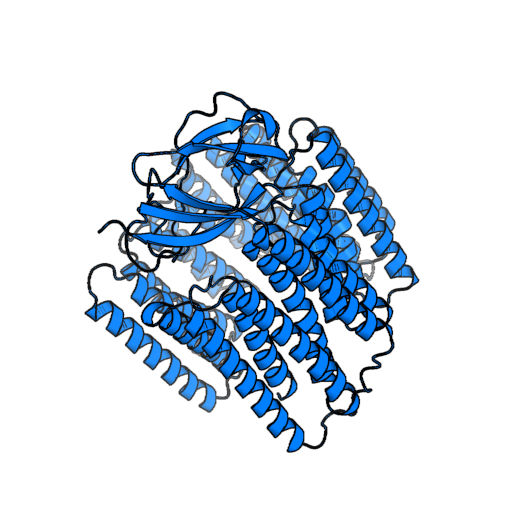 1 374 ? -4.188 11.574 28.523 1.00 73.75 374 ARG A N 1
ATOM 3005 C CA . ARG A 1 374 ? -2.743 11.392 28.701 1.00 73.75 374 ARG A CA 1
ATOM 3006 C C . ARG A 1 374 ? -2.091 10.740 27.485 1.00 73.75 374 ARG A C 1
ATOM 3008 O O . ARG A 1 374 ? -1.012 11.156 27.098 1.00 73.75 374 ARG A O 1
ATOM 3015 N N . ILE A 1 375 ? -2.763 9.787 26.837 1.00 74.56 375 ILE A N 1
ATOM 3016 C CA . ILE A 1 375 ? -2.265 9.158 25.603 1.00 74.56 375 ILE A CA 1
ATOM 3017 C C . ILE A 1 375 ? -2.217 10.155 24.440 1.00 74.56 375 ILE A C 1
ATOM 3019 O O . ILE A 1 375 ? -1.206 10.227 23.748 1.00 74.56 375 ILE A O 1
ATOM 3023 N N . VAL A 1 376 ? -3.286 10.930 24.223 1.00 68.38 376 VAL A N 1
ATOM 3024 C CA . VAL A 1 376 ? -3.323 11.917 23.129 1.00 68.38 376 VAL A CA 1
ATOM 3025 C C . VAL A 1 376 ? -2.316 13.044 23.370 1.00 68.38 376 VAL A C 1
ATOM 3027 O O . VAL A 1 376 ? -1.587 13.416 22.455 1.00 68.38 376 VAL A O 1
ATOM 3030 N N . VAL A 1 377 ? -2.228 13.541 24.608 1.00 75.50 377 VAL A N 1
ATOM 3031 C CA . VAL A 1 377 ? -1.252 14.561 25.016 1.00 75.50 377 VAL A CA 1
ATOM 3032 C C . VAL A 1 377 ? 0.167 14.040 24.844 1.00 75.50 377 VAL A C 1
ATOM 3034 O O . VAL A 1 377 ? 0.988 14.749 24.278 1.00 75.50 377 VAL A O 1
ATOM 3037 N N . TYR A 1 378 ? 0.444 12.802 25.267 1.00 82.00 378 TYR A N 1
ATOM 3038 C CA . TYR A 1 378 ? 1.735 12.155 25.052 1.00 82.00 378 TYR A CA 1
ATOM 3039 C C . TYR A 1 378 ? 2.092 12.105 23.566 1.00 82.00 378 TYR A C 1
ATOM 3041 O O . TYR A 1 378 ? 3.164 12.568 23.204 1.00 82.00 378 TYR A O 1
ATOM 3049 N N . GLY A 1 379 ? 1.199 11.603 22.705 1.00 79.25 379 GLY A N 1
ATOM 3050 C CA . GLY A 1 379 ? 1.479 11.469 21.272 1.00 79.25 379 GLY A CA 1
ATOM 3051 C C . GLY A 1 379 ? 1.763 12.809 20.591 1.00 79.25 379 GLY A C 1
ATOM 3052 O O . GLY A 1 379 ? 2.753 12.940 19.876 1.00 79.25 379 GLY A O 1
ATOM 3053 N N . LEU A 1 380 ? 0.937 13.823 20.861 1.00 71.69 380 LEU A N 1
ATOM 3054 C CA . LEU A 1 380 ? 1.110 15.163 20.290 1.00 71.69 380 LEU A CA 1
ATOM 3055 C C . LEU A 1 380 ? 2.345 15.880 20.854 1.00 71.69 380 LEU A C 1
ATOM 3057 O O . LEU A 1 380 ? 3.059 16.537 20.103 1.00 71.69 380 LEU A O 1
ATOM 3061 N N . ALA A 1 381 ? 2.633 15.724 22.150 1.00 76.00 381 ALA A N 1
ATOM 3062 C CA . ALA A 1 381 ? 3.843 16.272 22.759 1.00 76.00 381 ALA A CA 1
ATOM 3063 C C . ALA A 1 381 ? 5.108 15.588 22.222 1.00 76.00 381 ALA A C 1
ATOM 3065 O O . ALA A 1 381 ? 6.101 16.267 21.995 1.00 76.00 381 ALA A O 1
ATOM 3066 N N . ASN A 1 382 ? 5.072 14.273 21.980 1.00 81.50 382 ASN A N 1
ATOM 3067 C CA . ASN A 1 382 ? 6.194 13.538 21.393 1.00 81.50 382 ASN A CA 1
ATOM 3068 C C . ASN A 1 382 ? 6.472 14.002 19.959 1.00 81.50 382 ASN A C 1
ATOM 3070 O O . ASN A 1 382 ? 7.620 14.255 19.622 1.00 81.50 382 ASN A O 1
ATOM 3074 N N . ALA A 1 383 ? 5.423 14.178 19.147 1.00 77.69 383 ALA A N 1
ATOM 3075 C CA . ALA A 1 383 ? 5.548 14.690 17.783 1.00 77.69 383 ALA A CA 1
ATOM 3076 C C . ALA A 1 383 ? 6.134 16.112 17.753 1.00 77.69 383 ALA A C 1
ATOM 3078 O O . ALA A 1 383 ? 7.084 16.371 17.016 1.00 77.69 383 ALA A O 1
ATOM 3079 N N . ALA A 1 384 ? 5.620 17.015 18.596 1.00 74.19 384 ALA A N 1
ATOM 3080 C CA . ALA A 1 384 ? 6.142 18.377 18.706 1.00 74.19 384 ALA A CA 1
ATOM 3081 C C . ALA A 1 384 ? 7.600 18.397 19.200 1.00 74.19 384 ALA A C 1
ATOM 3083 O O . ALA A 1 384 ? 8.428 19.121 18.656 1.00 74.19 384 ALA A O 1
ATOM 3084 N N . LEU A 1 385 ? 7.933 17.571 20.198 1.00 77.88 385 LEU A N 1
ATOM 3085 C CA . LEU A 1 385 ? 9.289 17.460 20.737 1.00 77.88 385 LEU A CA 1
ATOM 3086 C C . LEU A 1 385 ? 10.276 16.890 19.707 1.00 77.88 385 LEU A C 1
ATOM 3088 O O . LEU A 1 385 ? 11.383 17.400 19.602 1.00 77.88 385 LEU A O 1
ATOM 3092 N N . LEU A 1 386 ? 9.899 15.856 18.952 1.00 80.38 386 LEU A N 1
ATOM 3093 C CA . LEU A 1 386 ? 10.755 15.284 17.908 1.00 80.38 386 LEU A CA 1
ATOM 3094 C C . LEU A 1 386 ? 11.033 16.295 16.796 1.00 80.38 386 LEU A C 1
ATOM 3096 O O . LEU A 1 386 ? 12.187 16.469 16.422 1.00 80.38 386 LEU A O 1
ATOM 3100 N N . THR A 1 387 ? 9.995 17.000 16.335 1.00 75.31 387 THR A N 1
ATOM 3101 C CA . THR A 1 387 ? 10.134 18.090 15.354 1.00 75.31 387 THR A CA 1
ATOM 3102 C C . THR A 1 387 ? 11.104 19.151 15.882 1.00 75.31 387 THR A C 1
ATOM 3104 O O . THR A 1 387 ? 12.040 19.544 15.197 1.00 75.31 387 THR A O 1
ATOM 3107 N N . TRP A 1 388 ? 10.942 19.550 17.145 1.00 75.12 388 TRP A N 1
ATOM 3108 C CA . TRP A 1 388 ? 11.789 20.550 17.789 1.00 75.12 388 TRP A CA 1
ATOM 3109 C C . TRP A 1 388 ? 13.248 20.116 17.941 1.00 75.12 388 TRP A C 1
ATOM 3111 O O . TRP A 1 388 ? 14.152 20.890 17.639 1.00 75.12 388 TRP A O 1
ATOM 3121 N N . LEU A 1 389 ? 13.486 18.887 18.404 1.00 79.75 389 LEU A N 1
ATOM 3122 C CA . LEU A 1 389 ? 14.839 18.358 18.536 1.00 79.75 389 LEU A CA 1
ATOM 3123 C C . LEU A 1 389 ? 15.527 18.315 17.169 1.00 79.75 389 LEU A C 1
ATOM 3125 O O . LEU A 1 389 ? 16.677 18.722 17.081 1.00 79.75 389 LEU A O 1
ATOM 3129 N N . PHE A 1 390 ? 14.814 17.906 16.118 1.00 79.62 390 PHE A N 1
ATOM 3130 C CA . PHE A 1 390 ? 15.352 17.866 14.759 1.00 79.62 390 PHE A CA 1
ATOM 3131 C C . PHE A 1 390 ? 15.713 19.255 14.211 1.00 79.62 390 PHE A C 1
ATOM 3133 O O . PHE A 1 390 ? 16.696 19.394 13.495 1.00 79.62 390 PHE A O 1
ATOM 3140 N N . LEU A 1 391 ? 14.950 20.291 14.570 1.00 74.88 391 LEU A N 1
ATOM 3141 C CA . LEU A 1 391 ? 15.197 21.663 14.112 1.00 74.88 391 LEU A CA 1
ATOM 3142 C C . LEU A 1 391 ? 16.282 22.393 14.906 1.00 74.88 391 LEU A C 1
ATOM 3144 O O . LEU A 1 391 ? 17.003 23.213 14.348 1.00 74.88 391 LEU A O 1
ATOM 3148 N N . LEU A 1 392 ? 16.377 22.151 16.215 1.00 75.31 392 LEU A N 1
ATOM 3149 C CA . LEU A 1 392 ? 17.342 22.846 17.071 1.00 75.31 392 LEU A CA 1
ATOM 3150 C C . LEU A 1 392 ? 18.704 22.178 17.144 1.00 75.31 392 LEU A C 1
ATOM 3152 O O . LEU A 1 392 ? 19.699 22.840 17.439 1.00 75.31 392 LEU A O 1
ATOM 3156 N N . VAL A 1 393 ? 18.727 20.857 17.025 1.00 80.88 393 VAL A N 1
ATOM 3157 C CA . VAL A 1 393 ? 19.931 20.073 17.231 1.00 80.88 393 VAL A CA 1
ATOM 3158 C C . VAL A 1 393 ? 20.329 19.526 15.875 1.00 80.88 393 VAL A C 1
ATOM 3160 O O . VAL A 1 393 ? 19.822 18.501 15.436 1.00 80.88 393 VAL A O 1
ATOM 3163 N N . GLU A 1 394 ? 21.288 20.201 15.243 1.00 79.44 394 GLU A N 1
ATOM 3164 C CA . GLU A 1 394 ? 21.865 19.794 13.951 1.00 79.44 394 GLU A CA 1
ATOM 3165 C C . GLU A 1 394 ? 22.460 18.374 13.998 1.00 79.44 394 GLU A C 1
ATOM 3167 O O . GLU A 1 394 ? 22.618 17.707 12.981 1.00 79.44 394 GLU A O 1
ATOM 3172 N N . ASN A 1 395 ? 22.770 17.879 15.200 1.00 84.50 395 ASN A N 1
ATOM 3173 C CA . ASN A 1 395 ? 23.281 16.539 15.424 1.00 84.50 395 ASN A CA 1
ATOM 3174 C C . ASN A 1 395 ? 22.142 15.523 15.651 1.00 84.50 395 ASN A C 1
ATOM 3176 O O . ASN A 1 395 ? 21.659 15.341 16.775 1.00 84.50 395 ASN A O 1
ATOM 3180 N N . THR A 1 396 ? 21.781 14.790 14.597 1.00 86.50 396 THR A N 1
ATOM 3181 C CA . THR A 1 396 ? 20.761 13.726 14.621 1.00 86.50 396 THR A CA 1
ATOM 3182 C C . THR A 1 396 ? 21.020 12.670 15.703 1.00 86.50 396 THR A C 1
ATOM 3184 O O . THR A 1 396 ? 20.088 12.201 16.357 1.00 86.50 396 THR A O 1
ATOM 3187 N N . HIS A 1 397 ? 22.281 12.322 15.964 1.00 88.38 397 HIS A N 1
ATOM 3188 C CA . HIS A 1 397 ? 22.633 11.359 17.008 1.00 88.38 397 HIS A CA 1
ATOM 3189 C C . HIS A 1 397 ? 22.244 11.868 18.413 1.00 88.38 397 HIS A C 1
ATOM 3191 O O . HIS A 1 397 ? 21.670 11.129 19.219 1.00 88.38 397 HIS A O 1
ATOM 3197 N N . ALA A 1 398 ? 22.463 13.155 18.703 1.00 88.06 398 ALA A N 1
ATOM 3198 C CA . ALA A 1 398 ? 22.032 13.770 19.962 1.00 88.06 398 ALA A CA 1
ATOM 3199 C C . ALA A 1 398 ? 20.497 13.864 20.079 1.00 88.06 398 ALA A C 1
ATOM 3201 O O . ALA A 1 398 ? 19.948 13.660 21.170 1.00 88.06 398 ALA A O 1
ATOM 3202 N N . VAL A 1 399 ? 19.798 14.113 18.965 1.00 88.50 399 VAL A N 1
ATOM 3203 C CA . VAL A 1 399 ? 18.325 14.096 18.894 1.00 88.50 399 VAL A CA 1
ATOM 3204 C C . VAL A 1 399 ? 17.776 12.738 19.313 1.00 88.50 399 VAL A C 1
ATOM 3206 O O . VAL A 1 399 ? 16.923 12.666 20.203 1.00 88.50 399 VAL A O 1
ATOM 3209 N N . VAL A 1 400 ? 18.296 11.661 18.719 1.00 89.81 400 VAL A N 1
ATOM 3210 C CA . VAL A 1 400 ? 17.836 10.294 18.980 1.00 89.81 400 VAL A CA 1
ATOM 3211 C C . VAL A 1 400 ? 18.039 9.914 20.446 1.00 89.81 400 VAL A C 1
ATOM 3213 O O . VAL A 1 400 ? 17.094 9.444 21.085 1.00 89.81 400 VAL A O 1
ATOM 3216 N N . TRP A 1 401 ? 19.216 10.180 21.022 1.00 91.44 401 TRP A N 1
ATOM 3217 C CA . TRP A 1 401 ? 19.474 9.918 22.443 1.00 91.44 401 TRP A CA 1
ATOM 3218 C C . TRP A 1 401 ? 18.536 10.688 23.370 1.00 91.44 401 TRP A C 1
ATOM 3220 O O . TRP A 1 401 ? 17.973 10.113 24.306 1.00 91.44 401 TRP A O 1
ATOM 3230 N N . THR A 1 402 ? 18.347 11.980 23.105 1.00 89.12 402 THR A N 1
ATOM 3231 C CA . THR A 1 402 ? 17.506 12.850 23.936 1.00 89.12 402 THR A CA 1
ATOM 3232 C C . THR A 1 402 ? 16.049 12.393 23.893 1.00 89.12 402 THR A C 1
ATOM 3234 O O . THR A 1 402 ? 15.408 12.229 24.936 1.00 89.12 402 THR A O 1
ATOM 3237 N N . ALA A 1 403 ? 15.531 12.109 22.697 1.00 89.50 403 ALA A N 1
ATOM 3238 C CA . ALA A 1 403 ? 14.173 11.621 22.513 1.00 89.50 403 ALA A CA 1
ATOM 3239 C C . ALA A 1 403 ? 13.973 10.223 23.126 1.00 89.50 403 ALA A C 1
ATOM 3241 O O . ALA A 1 403 ? 12.954 9.976 23.780 1.00 89.50 403 ALA A O 1
ATOM 3242 N N . ALA A 1 404 ? 14.938 9.311 22.967 1.00 91.94 404 ALA A N 1
ATOM 3243 C CA . ALA A 1 404 ? 14.883 7.981 23.569 1.00 91.94 404 ALA A CA 1
ATOM 3244 C C . ALA A 1 404 ? 14.867 8.074 25.101 1.00 91.94 404 ALA A C 1
ATOM 3246 O O . ALA A 1 404 ? 14.008 7.470 25.746 1.00 91.94 404 ALA A O 1
ATOM 3247 N N . GLY A 1 405 ? 15.748 8.893 25.684 1.00 92.50 405 GLY A N 1
ATOM 3248 C CA . GLY A 1 405 ? 15.816 9.130 27.125 1.00 92.50 405 GLY A CA 1
ATOM 3249 C C . GLY A 1 405 ? 14.503 9.662 27.700 1.00 92.50 405 GLY A C 1
ATOM 3250 O O . GLY A 1 405 ? 13.999 9.130 28.690 1.00 92.50 405 GLY A O 1
ATOM 3251 N N . LEU A 1 406 ? 13.886 10.650 27.045 1.00 89.38 406 LEU A N 1
ATOM 3252 C CA . LEU A 1 406 ? 12.588 11.192 27.462 1.00 89.38 406 LEU A CA 1
ATOM 3253 C C . LEU A 1 406 ? 11.474 10.138 27.409 1.00 89.38 406 LEU A C 1
ATOM 3255 O O . LEU A 1 406 ? 10.665 10.040 28.333 1.00 89.38 406 LEU A O 1
ATOM 3259 N N . ASN A 1 407 ? 11.453 9.301 26.372 1.00 91.56 407 ASN A N 1
ATOM 3260 C CA . ASN A 1 407 ? 10.482 8.214 26.257 1.00 91.56 407 ASN A CA 1
ATOM 3261 C C . ASN A 1 407 ? 10.682 7.120 27.320 1.00 91.56 407 ASN A C 1
ATOM 3263 O O . ASN A 1 407 ? 9.697 6.610 27.858 1.00 91.56 407 ASN A O 1
ATOM 3267 N N . ILE A 1 408 ? 11.931 6.815 27.691 1.00 92.56 408 ILE A N 1
ATOM 3268 C CA . ILE A 1 408 ? 12.249 5.915 28.811 1.00 92.56 408 ILE A CA 1
ATOM 3269 C C . ILE A 1 408 ? 11.728 6.494 30.130 1.00 92.56 408 ILE A C 1
ATOM 3271 O O . ILE A 1 408 ? 11.100 5.770 30.905 1.00 92.56 408 ILE A O 1
ATOM 3275 N N . LEU A 1 409 ? 11.932 7.791 30.380 1.00 89.81 409 LEU A N 1
ATOM 3276 C CA . LEU A 1 409 ? 11.436 8.457 31.589 1.00 89.81 409 LEU A CA 1
ATOM 3277 C C . LEU A 1 409 ? 9.905 8.426 31.672 1.00 89.81 409 LEU A C 1
ATOM 3279 O O . LEU A 1 409 ? 9.356 8.112 32.727 1.00 89.81 409 LEU A O 1
ATOM 3283 N N . ILE A 1 410 ? 9.213 8.675 30.558 1.00 86.25 410 ILE A N 1
ATOM 3284 C CA . ILE A 1 410 ? 7.746 8.596 30.494 1.00 86.25 410 ILE A CA 1
ATOM 3285 C C . ILE A 1 410 ? 7.270 7.160 30.729 1.00 86.25 410 ILE A C 1
ATOM 3287 O O . ILE A 1 410 ? 6.308 6.946 31.469 1.00 86.25 410 ILE A O 1
ATOM 3291 N N . ALA A 1 411 ? 7.944 6.165 30.146 1.00 87.12 411 ALA A N 1
ATOM 3292 C CA . ALA A 1 411 ? 7.629 4.762 30.390 1.00 87.12 411 ALA A CA 1
ATOM 3293 C C . ALA A 1 411 ? 7.809 4.401 31.875 1.00 87.12 411 ALA A C 1
ATOM 3295 O O . ALA A 1 411 ? 6.935 3.755 32.459 1.00 87.12 411 ALA A O 1
ATOM 3296 N N . ALA A 1 412 ? 8.890 4.866 32.507 1.00 88.06 412 ALA A N 1
ATOM 3297 C CA . ALA A 1 412 ? 9.149 4.662 33.929 1.00 88.06 412 ALA A CA 1
ATOM 3298 C C . ALA A 1 412 ? 8.090 5.341 34.815 1.00 88.06 412 ALA A C 1
ATOM 3300 O O . ALA A 1 412 ? 7.552 4.702 35.720 1.00 88.06 412 ALA A O 1
ATOM 3301 N N . GLU A 1 413 ? 7.716 6.594 34.531 1.00 84.31 413 GLU A N 1
ATOM 3302 C CA . GLU A 1 413 ? 6.658 7.296 35.271 1.00 84.31 413 GLU A CA 1
ATOM 3303 C C . GLU A 1 413 ? 5.296 6.603 35.099 1.00 84.31 413 GLU A C 1
ATOM 3305 O O . GLU A 1 413 ? 4.556 6.403 36.069 1.00 84.31 413 GLU A O 1
ATOM 3310 N N . ALA A 1 414 ? 4.970 6.174 33.879 1.00 84.50 414 ALA A N 1
ATOM 3311 C CA . ALA A 1 414 ? 3.732 5.462 33.592 1.00 84.50 414 ALA A CA 1
ATOM 3312 C C . ALA A 1 414 ? 3.657 4.106 34.310 1.00 84.50 414 ALA A C 1
ATOM 3314 O O . ALA A 1 414 ? 2.574 3.716 34.758 1.00 84.50 414 ALA A O 1
ATOM 3315 N N . TYR A 1 415 ? 4.793 3.415 34.444 1.00 84.62 415 TYR A N 1
ATOM 3316 C CA . TYR A 1 415 ? 4.897 2.126 35.121 1.00 84.62 415 TYR A CA 1
ATOM 3317 C C . TYR A 1 415 ? 4.857 2.260 36.650 1.00 84.62 415 TYR A C 1
ATOM 3319 O O . TYR A 1 415 ? 4.068 1.574 37.298 1.00 84.62 415 TYR A O 1
ATOM 3327 N N . TRP A 1 416 ? 5.656 3.158 37.237 1.00 84.25 416 TRP A N 1
ATOM 3328 C CA . TRP A 1 416 ? 5.788 3.276 38.696 1.00 84.25 416 TRP A CA 1
ATOM 3329 C C . TRP A 1 416 ? 4.730 4.157 39.359 1.00 84.25 416 TRP A C 1
ATOM 3331 O O . TRP A 1 416 ? 4.326 3.865 40.483 1.00 84.25 416 TRP A O 1
ATOM 3341 N N . ARG A 1 417 ? 4.288 5.237 38.703 1.00 80.94 417 ARG A N 1
ATOM 3342 C CA . ARG A 1 417 ? 3.470 6.280 39.344 1.00 80.94 417 ARG A CA 1
ATOM 3343 C C . ARG A 1 417 ? 2.033 6.310 38.847 1.00 80.94 417 ARG A C 1
ATOM 3345 O O . ARG A 1 417 ? 1.114 6.402 39.652 1.00 80.94 417 ARG A O 1
ATOM 3352 N N . LEU A 1 418 ? 1.831 6.265 37.529 1.00 72.31 418 LEU A N 1
ATOM 3353 C CA . LEU A 1 418 ? 0.498 6.461 36.945 1.00 72.31 418 LEU A CA 1
ATOM 3354 C C . LEU A 1 418 ? -0.283 5.154 36.790 1.00 72.31 418 LEU A C 1
ATOM 3356 O O . LEU A 1 418 ? -1.509 5.188 36.704 1.00 72.31 418 LEU A O 1
ATOM 3360 N N . SER A 1 419 ? 0.396 4.003 36.750 1.00 79.38 419 SER A N 1
ATOM 3361 C CA . SER A 1 419 ? -0.189 2.675 36.495 1.00 79.38 419 SER A CA 1
ATOM 3362 C C . SER A 1 419 ? -0.991 2.574 35.181 1.00 79.38 419 SER A C 1
ATOM 3364 O O . SER A 1 419 ? -1.858 1.713 35.012 1.00 79.38 419 SER A O 1
ATOM 3366 N N . ILE A 1 420 ? -0.692 3.438 34.202 1.00 81.12 420 ILE A N 1
ATOM 3367 C CA . ILE A 1 420 ? -1.365 3.460 32.895 1.00 81.12 420 ILE A CA 1
ATOM 3368 C C . ILE A 1 420 ? -0.599 2.552 31.933 1.00 81.12 420 ILE A C 1
ATOM 3370 O O . ILE A 1 420 ? 0.327 2.982 31.245 1.00 81.12 420 ILE A O 1
ATOM 3374 N N . ARG A 1 421 ? -1.022 1.285 31.845 1.00 83.62 421 ARG A N 1
ATOM 3375 C CA . ARG A 1 421 ? -0.330 0.257 31.048 1.00 83.62 421 ARG A CA 1
ATOM 3376 C C . ARG A 1 421 ? -0.101 0.652 29.587 1.00 83.62 421 ARG A C 1
ATOM 3378 O O . ARG A 1 421 ? 0.983 0.428 29.068 1.00 83.62 421 ARG A O 1
ATOM 3385 N N . LEU A 1 422 ? -1.102 1.227 28.919 1.00 83.31 422 LEU A N 1
ATOM 3386 C CA . LEU A 1 422 ? -0.978 1.591 27.502 1.00 83.31 422 LEU A CA 1
ATOM 3387 C C . LEU A 1 422 ? 0.065 2.696 27.282 1.00 83.31 422 LEU A C 1
ATOM 3389 O O . LEU A 1 422 ? 0.814 2.638 26.318 1.00 83.31 422 LEU A O 1
ATOM 3393 N N . LEU A 1 423 ? 0.153 3.661 28.196 1.00 83.75 423 LEU A N 1
ATOM 3394 C CA . LEU A 1 423 ? 1.130 4.744 28.127 1.00 83.75 423 LEU A CA 1
ATOM 3395 C C . LEU A 1 423 ? 2.557 4.237 28.385 1.00 83.75 423 LEU A C 1
ATOM 3397 O O . LEU A 1 423 ? 3.473 4.628 27.671 1.00 83.75 423 LEU A O 1
ATOM 3401 N N . TYR A 1 424 ? 2.722 3.317 29.343 1.00 90.19 424 TYR A N 1
ATOM 3402 C CA . TYR A 1 424 ? 3.982 2.596 29.546 1.00 90.19 424 TYR A CA 1
ATOM 3403 C C . TYR A 1 424 ? 4.427 1.887 28.261 1.00 90.19 424 TYR A C 1
ATOM 3405 O O . TYR A 1 424 ? 5.556 2.076 27.823 1.00 90.19 424 TYR A O 1
ATOM 3413 N N . LEU A 1 425 ? 3.529 1.122 27.630 1.00 90.31 425 LEU A N 1
ATOM 3414 C CA . LEU A 1 425 ? 3.840 0.381 26.405 1.00 90.31 425 LEU A CA 1
ATOM 3415 C C . LEU A 1 425 ? 4.171 1.306 25.226 1.00 90.31 425 LEU A C 1
ATOM 3417 O O . LEU A 1 425 ? 5.044 0.970 24.433 1.00 90.31 425 LEU A O 1
ATOM 3421 N N . LEU A 1 426 ? 3.503 2.459 25.117 1.00 88.19 426 LEU A N 1
ATOM 3422 C CA . LEU A 1 426 ? 3.783 3.457 24.081 1.00 88.19 426 LEU A CA 1
ATOM 3423 C C . LEU A 1 426 ? 5.156 4.113 24.276 1.00 88.19 426 LEU A C 1
ATOM 3425 O O . LEU A 1 426 ? 5.943 4.122 23.336 1.00 88.19 426 LEU A O 1
ATOM 3429 N N . GLY A 1 427 ? 5.469 4.580 25.491 1.00 89.69 427 GLY A N 1
ATOM 3430 C CA . GLY A 1 427 ? 6.794 5.122 25.821 1.00 89.69 427 GLY A CA 1
ATOM 3431 C C . GLY A 1 427 ? 7.907 4.096 25.625 1.00 89.69 427 GLY A C 1
ATOM 3432 O O . GLY A 1 427 ? 8.947 4.402 25.050 1.00 89.69 427 GLY A O 1
ATOM 3433 N N . TYR A 1 428 ? 7.655 2.851 26.033 1.00 93.00 428 TYR A N 1
ATOM 3434 C CA . TYR A 1 428 ? 8.573 1.733 25.852 1.00 93.00 428 TYR A CA 1
ATOM 3435 C C . TYR A 1 428 ? 8.863 1.448 24.372 1.00 93.00 428 TYR A C 1
ATOM 3437 O O . TYR A 1 428 ? 10.024 1.368 23.975 1.00 93.00 428 TYR A O 1
ATOM 3445 N N . LEU A 1 429 ? 7.817 1.336 23.548 1.00 94.06 429 LEU A N 1
ATOM 3446 C CA . LEU A 1 429 ? 7.947 1.110 22.109 1.00 94.06 429 LEU A CA 1
ATOM 3447 C C . LEU A 1 429 ? 8.676 2.271 21.422 1.00 94.06 429 LEU A C 1
ATOM 3449 O O . LEU A 1 429 ? 9.596 2.028 20.645 1.00 94.06 429 LEU A O 1
ATOM 3453 N N . ALA A 1 430 ? 8.291 3.515 21.722 1.00 91.00 430 ALA A N 1
ATOM 3454 C CA . ALA A 1 430 ? 8.910 4.705 21.145 1.00 91.00 430 ALA A CA 1
ATOM 3455 C C . ALA A 1 430 ? 10.405 4.784 21.485 1.00 91.00 430 ALA A C 1
ATOM 3457 O O . ALA A 1 430 ? 11.222 5.022 20.600 1.00 91.00 430 ALA A O 1
ATOM 3458 N N . ALA A 1 431 ? 10.778 4.511 22.740 1.00 94.31 431 ALA A N 1
ATOM 3459 C CA . ALA A 1 431 ? 12.176 4.470 23.156 1.00 94.31 431 ALA A CA 1
ATOM 3460 C C . ALA A 1 431 ? 12.983 3.424 22.378 1.00 94.31 431 ALA A C 1
ATOM 3462 O O . ALA A 1 431 ? 14.059 3.735 21.878 1.00 94.31 431 ALA A O 1
ATOM 3463 N N . LEU A 1 432 ? 12.471 2.196 22.243 1.00 94.94 432 LEU A N 1
ATOM 3464 C CA . LEU A 1 432 ? 13.191 1.148 21.520 1.00 94.94 432 LEU A CA 1
ATOM 3465 C C . LEU A 1 432 ? 13.305 1.419 20.018 1.00 94.94 432 LEU A C 1
ATOM 3467 O O . LEU A 1 432 ? 14.331 1.077 19.436 1.00 94.94 432 LEU A O 1
ATOM 3471 N N . MET A 1 433 ? 12.277 2.012 19.408 1.00 93.25 433 MET A N 1
ATOM 3472 C CA . MET A 1 433 ? 12.302 2.427 18.002 1.00 93.25 433 MET A CA 1
ATOM 3473 C C . MET A 1 433 ? 13.329 3.536 17.763 1.00 93.25 433 MET A C 1
ATOM 3475 O O . MET A 1 433 ? 14.033 3.504 16.764 1.00 93.25 433 MET A O 1
ATOM 3479 N N . LEU A 1 434 ? 13.455 4.492 18.688 1.00 92.75 434 LEU A N 1
ATOM 3480 C CA . LEU A 1 434 ? 14.482 5.531 18.604 1.00 92.75 434 LEU A CA 1
ATOM 3481 C C . LEU A 1 434 ? 15.883 4.940 18.793 1.00 92.75 434 LEU A C 1
ATOM 3483 O O . LEU A 1 434 ? 16.768 5.204 17.992 1.00 92.75 434 LEU A O 1
ATOM 3487 N N . LEU A 1 435 ? 16.081 4.072 19.789 1.00 93.75 435 LEU A N 1
ATOM 3488 C CA . LEU A 1 435 ? 17.374 3.409 20.005 1.00 93.75 435 LEU A CA 1
ATOM 3489 C C . LEU A 1 435 ? 17.800 2.519 18.825 1.00 93.75 435 LEU A C 1
ATOM 3491 O O . LEU A 1 435 ? 18.994 2.384 18.585 1.00 93.75 435 LEU A O 1
ATOM 3495 N N . PHE A 1 436 ? 16.850 1.948 18.078 1.00 92.44 436 PHE A N 1
ATOM 3496 C CA . PHE A 1 436 ? 17.133 1.201 16.848 1.00 92.44 436 PHE A CA 1
ATOM 3497 C C . PHE A 1 436 ? 17.800 2.068 15.768 1.00 92.44 436 PHE A C 1
ATOM 3499 O O . PHE A 1 436 ? 18.601 1.556 14.997 1.00 92.44 436 PHE A O 1
ATOM 3506 N N . GLN A 1 437 ? 17.511 3.373 15.733 1.00 90.69 437 GLN A N 1
ATOM 3507 C CA . GLN A 1 437 ? 18.076 4.301 14.748 1.00 90.69 437 GLN A CA 1
ATOM 3508 C C . GLN A 1 437 ? 19.530 4.693 15.053 1.00 90.69 437 GLN A C 1
ATOM 3510 O O . GLN A 1 437 ? 20.220 5.191 14.172 1.00 90.69 437 GLN A O 1
ATOM 3515 N N . LEU A 1 438 ? 20.021 4.477 16.282 1.00 89.31 438 LEU A N 1
ATOM 3516 C CA . LEU A 1 438 ? 21.338 4.960 16.716 1.00 89.31 438 LEU A CA 1
ATOM 3517 C C . LEU A 1 438 ? 22.516 4.536 15.824 1.00 89.31 438 LEU A C 1
ATOM 3519 O O . LEU A 1 438 ? 23.308 5.422 15.499 1.00 89.31 438 LEU A O 1
ATOM 3523 N N . PRO A 1 439 ? 22.661 3.260 15.404 1.00 86.94 439 PRO A N 1
ATOM 3524 C CA . PRO A 1 439 ? 23.760 2.857 14.526 1.00 86.94 439 PRO A CA 1
ATOM 3525 C C . PRO A 1 439 ? 23.800 3.694 13.242 1.00 86.94 439 PRO A C 1
ATOM 3527 O O . PRO A 1 439 ? 24.855 4.185 12.863 1.00 86.94 439 PRO A O 1
ATOM 3530 N N . TYR A 1 440 ? 22.636 3.965 12.652 1.00 86.06 440 TYR A N 1
ATOM 3531 C CA . TYR A 1 440 ? 22.488 4.689 11.386 1.00 86.06 440 TYR A CA 1
ATOM 3532 C C . TYR A 1 440 ? 22.681 6.207 11.501 1.00 86.06 440 TYR A C 1
ATOM 3534 O O . TYR A 1 440 ? 22.808 6.895 10.496 1.00 86.06 440 TYR A O 1
ATOM 3542 N N . THR A 1 441 ? 22.722 6.751 12.720 1.00 85.81 441 THR A N 1
ATOM 3543 C CA . THR A 1 441 ? 23.044 8.175 12.929 1.00 85.81 441 THR A CA 1
ATOM 3544 C C . THR A 1 441 ? 24.544 8.462 12.964 1.00 85.81 441 THR A C 1
ATOM 3546 O O . THR A 1 441 ? 24.939 9.626 13.021 1.00 85.81 441 THR A O 1
ATOM 3549 N N . VAL A 1 442 ? 25.386 7.425 12.963 1.00 82.50 442 VAL A N 1
ATOM 3550 C CA . VAL A 1 442 ? 26.841 7.563 13.024 1.00 82.50 442 VAL A CA 1
ATOM 3551 C C . VAL A 1 442 ? 27.421 7.422 11.623 1.00 82.50 442 VAL A C 1
ATOM 3553 O O . VAL A 1 442 ? 27.494 6.322 11.094 1.00 82.50 442 VAL A O 1
ATOM 3556 N N . ILE A 1 443 ? 27.869 8.539 11.051 1.00 67.44 443 ILE A N 1
ATOM 3557 C CA . ILE A 1 443 ? 28.410 8.578 9.683 1.00 67.44 443 ILE A CA 1
ATOM 3558 C C . ILE A 1 443 ? 29.935 8.347 9.666 1.00 67.44 443 ILE A C 1
ATOM 3560 O O . ILE A 1 443 ? 30.463 7.782 8.719 1.00 67.44 443 ILE A O 1
ATOM 3564 N N . GLU A 1 444 ? 30.663 8.728 10.724 1.00 66.94 444 GLU A N 1
ATOM 3565 C CA . GLU A 1 444 ? 32.135 8.837 10.653 1.00 66.94 444 GLU A CA 1
ATOM 3566 C C . GLU A 1 444 ? 32.924 7.754 11.413 1.00 66.94 444 GLU A C 1
ATOM 3568 O O . GLU A 1 444 ? 34.138 7.652 11.249 1.00 66.94 444 GLU A O 1
ATOM 3573 N N . THR A 1 445 ? 32.292 6.955 12.284 1.00 82.75 445 THR A N 1
ATOM 3574 C CA . THR A 1 445 ? 33.029 6.024 13.167 1.00 82.75 445 THR A CA 1
ATOM 3575 C C . THR A 1 445 ? 32.461 4.607 13.165 1.00 82.75 445 THR A C 1
ATOM 3577 O O . THR A 1 445 ? 31.530 4.285 13.903 1.00 82.75 445 THR A O 1
ATOM 3580 N N . GLU A 1 446 ? 33.105 3.714 12.407 1.00 81.19 446 GLU A N 1
ATOM 3581 C CA . GLU A 1 446 ? 32.751 2.287 12.330 1.00 81.19 446 GLU A CA 1
ATOM 3582 C C . GLU A 1 446 ? 32.703 1.610 13.708 1.00 81.19 446 GLU A C 1
ATOM 3584 O O . GLU A 1 446 ? 31.794 0.837 14.006 1.00 81.19 446 GLU A O 1
ATOM 3589 N N . LEU A 1 447 ? 33.654 1.922 14.597 1.00 86.88 447 LEU A N 1
ATOM 3590 C CA . LEU A 1 447 ? 33.678 1.359 15.951 1.00 86.88 447 LEU A CA 1
ATOM 3591 C C . LEU A 1 447 ? 32.391 1.688 16.719 1.00 86.88 447 LEU A C 1
ATOM 3593 O O . LEU A 1 447 ? 31.849 0.840 17.432 1.00 86.88 447 LEU A O 1
ATOM 3597 N N . LEU A 1 448 ? 31.911 2.924 16.587 1.00 86.06 448 LEU A N 1
ATOM 3598 C CA . LEU A 1 448 ? 30.731 3.393 17.294 1.00 86.06 448 LEU A CA 1
ATOM 3599 C C . LEU A 1 448 ? 29.462 2.778 16.688 1.00 86.06 448 LEU A C 1
ATOM 3601 O O . LEU A 1 448 ? 28.618 2.302 17.450 1.00 86.06 448 LEU A O 1
ATOM 3605 N N . TYR A 1 449 ? 29.394 2.665 15.356 1.00 85.88 449 TYR A N 1
ATOM 3606 C CA . TYR A 1 449 ? 28.362 1.903 14.642 1.00 85.88 449 TYR A CA 1
ATOM 3607 C C . TYR A 1 449 ? 28.227 0.476 15.199 1.00 85.88 449 TYR A C 1
ATOM 3609 O O . TYR A 1 449 ? 27.169 0.094 15.712 1.00 85.88 449 TYR A O 1
ATOM 3617 N N . TRP A 1 450 ? 29.328 -0.284 15.218 1.00 85.19 450 TRP A N 1
ATOM 3618 C CA . TRP A 1 450 ? 29.343 -1.657 15.732 1.00 85.19 450 TRP A CA 1
ATOM 3619 C C . TRP A 1 450 ? 29.010 -1.736 17.222 1.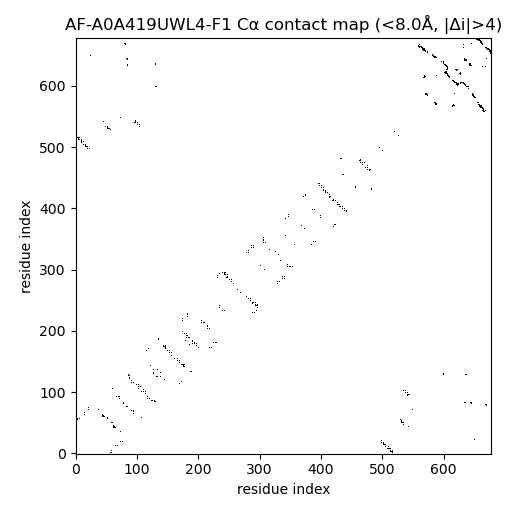00 85.19 450 TRP A C 1
ATOM 3621 O O . TRP A 1 450 ? 28.322 -2.662 17.662 1.00 85.19 450 TRP A O 1
ATOM 3631 N N . SER A 1 451 ? 29.456 -0.755 18.009 1.00 89.62 451 SER A N 1
ATOM 3632 C CA . SER A 1 451 ? 29.151 -0.699 19.438 1.00 89.62 451 SER A CA 1
ATOM 3633 C C . SER A 1 451 ? 27.655 -0.507 19.710 1.00 89.62 451 SER A C 1
ATOM 3635 O O . SER A 1 451 ? 27.115 -1.164 20.603 1.00 89.62 451 SER A O 1
ATOM 3637 N N . TYR A 1 452 ? 26.959 0.325 18.925 1.00 91.62 452 TYR A N 1
ATOM 3638 C CA . TYR A 1 452 ? 25.516 0.531 19.061 1.00 91.62 452 TYR A CA 1
ATOM 3639 C C . TYR A 1 452 ? 24.720 -0.666 18.578 1.00 91.62 452 TYR A C 1
ATOM 3641 O O . TYR A 1 452 ? 23.782 -1.078 19.257 1.00 91.62 452 TYR A O 1
ATOM 3649 N N . LEU A 1 453 ? 25.134 -1.277 17.474 1.00 88.19 453 LEU A N 1
ATOM 3650 C CA . LEU A 1 453 ? 24.535 -2.497 16.950 1.00 88.19 453 LEU A CA 1
ATOM 3651 C C . LEU A 1 453 ? 24.611 -3.629 17.987 1.00 88.19 453 LEU A C 1
ATOM 3653 O O . LEU A 1 453 ? 23.592 -4.208 18.375 1.00 88.19 453 LEU A O 1
ATOM 3657 N N . PHE A 1 454 ? 25.803 -3.889 18.527 1.00 86.69 454 PHE A N 1
ATOM 3658 C CA . PHE A 1 454 ? 25.991 -4.909 19.556 1.00 86.69 454 PHE A CA 1
ATOM 3659 C C . PHE A 1 454 ? 25.295 -4.546 20.877 1.00 86.69 454 PHE A C 1
ATOM 3661 O O . PHE A 1 454 ? 24.647 -5.389 21.503 1.00 86.69 454 PHE A O 1
ATOM 3668 N N . GLY A 1 455 ? 25.372 -3.281 21.294 1.00 91.69 455 GLY A N 1
ATOM 3669 C CA . GLY A 1 455 ? 24.706 -2.779 22.494 1.00 91.69 455 GLY A CA 1
ATOM 3670 C C . GLY A 1 455 ? 23.186 -2.927 22.425 1.00 91.69 455 GLY A C 1
ATOM 3671 O O . GLY A 1 455 ? 22.564 -3.385 23.386 1.00 91.69 455 GLY A O 1
ATOM 3672 N N . TYR A 1 456 ? 22.585 -2.616 21.277 1.00 91.81 456 TYR A N 1
ATOM 3673 C CA . TYR A 1 456 ? 21.153 -2.763 21.042 1.00 91.81 456 TYR A CA 1
ATOM 3674 C C . TYR A 1 456 ? 20.726 -4.237 21.016 1.00 91.81 456 TYR A C 1
ATOM 3676 O O . TYR A 1 456 ? 19.723 -4.602 21.637 1.00 91.81 456 TYR A O 1
ATOM 3684 N N . PHE A 1 457 ? 21.528 -5.115 20.405 1.00 86.62 457 PHE A N 1
ATOM 3685 C CA . PHE A 1 457 ? 21.310 -6.563 20.456 1.00 86.62 457 PHE A CA 1
ATOM 3686 C C . PHE A 1 457 ? 21.282 -7.097 21.896 1.00 86.62 457 PHE A C 1
ATOM 3688 O O . PHE A 1 457 ? 20.359 -7.828 22.282 1.00 86.62 457 PHE A O 1
ATOM 3695 N N . LEU A 1 458 ? 22.270 -6.714 22.713 1.00 91.81 458 LEU A N 1
ATOM 3696 C CA . LEU A 1 458 ? 22.332 -7.098 24.123 1.00 91.81 458 LEU A CA 1
ATOM 3697 C C . LEU A 1 458 ? 21.148 -6.539 24.915 1.00 91.81 458 LEU A C 1
ATOM 3699 O O . LEU A 1 458 ? 20.549 -7.268 25.711 1.00 91.81 458 LEU A O 1
ATOM 3703 N N . LEU A 1 459 ? 20.779 -5.278 24.671 1.00 93.62 459 LEU A N 1
ATOM 3704 C CA . LEU A 1 459 ? 19.637 -4.626 25.305 1.00 93.62 459 LEU A CA 1
ATOM 3705 C C . LEU A 1 459 ? 18.339 -5.394 25.033 1.00 93.62 459 LEU A C 1
ATOM 3707 O O . LEU A 1 459 ? 17.648 -5.776 25.978 1.00 93.62 459 LEU A O 1
ATOM 3711 N N . LEU A 1 460 ? 18.012 -5.656 23.764 1.00 88.62 460 LEU A N 1
ATOM 3712 C CA . LEU A 1 460 ? 16.785 -6.364 23.397 1.00 88.62 460 LEU A CA 1
ATOM 3713 C C . LEU A 1 460 ? 16.767 -7.796 23.942 1.00 88.62 460 LEU A C 1
ATOM 3715 O O . LEU A 1 460 ? 15.752 -8.235 24.484 1.00 88.62 460 LEU A O 1
ATOM 3719 N N . THR A 1 461 ? 17.893 -8.507 23.862 1.00 82.00 461 THR A N 1
ATOM 3720 C CA . THR A 1 461 ? 18.018 -9.874 24.390 1.00 82.00 461 THR A CA 1
ATOM 3721 C C . THR A 1 461 ? 17.820 -9.904 25.910 1.00 82.00 461 THR A C 1
ATOM 3723 O O . THR A 1 461 ? 17.068 -10.733 26.434 1.00 82.00 461 THR A O 1
ATOM 3726 N N . GLY A 1 462 ? 18.434 -8.960 26.630 1.00 88.69 462 GLY A N 1
ATOM 3727 C CA . GLY A 1 462 ? 18.279 -8.805 28.075 1.00 88.69 462 GLY A CA 1
ATOM 3728 C C . GLY A 1 462 ? 16.847 -8.448 28.479 1.00 88.69 462 GLY A C 1
ATOM 3729 O O . GLY A 1 462 ? 16.289 -9.066 29.390 1.00 88.69 462 GLY A O 1
ATOM 3730 N N . LEU A 1 463 ? 16.215 -7.505 27.773 1.00 90.38 463 LEU A N 1
ATOM 3731 C CA . LEU A 1 463 ? 14.824 -7.111 28.013 1.00 90.38 463 LEU A CA 1
ATOM 3732 C C . LEU A 1 463 ? 13.858 -8.271 27.770 1.00 90.38 463 LEU A C 1
ATOM 3734 O O . LEU A 1 463 ? 12.989 -8.517 28.607 1.00 90.38 463 LEU A O 1
ATOM 3738 N N . LEU A 1 464 ? 14.041 -9.027 26.687 1.00 83.31 464 LEU A N 1
ATOM 3739 C CA . LEU A 1 464 ? 13.211 -10.186 26.371 1.00 83.31 464 LEU A CA 1
ATOM 3740 C C . LEU A 1 464 ? 13.305 -11.242 27.479 1.00 83.31 464 LEU A C 1
ATOM 3742 O O . LEU A 1 464 ? 12.281 -11.730 27.960 1.00 83.31 464 LEU A O 1
ATOM 3746 N N . TYR A 1 465 ? 14.515 -11.533 27.962 1.00 85.69 465 TYR A N 1
ATOM 3747 C CA . TYR A 1 465 ? 14.725 -12.446 29.085 1.00 85.69 465 TYR A CA 1
ATOM 3748 C C . TYR A 1 465 ? 14.017 -11.983 30.371 1.00 85.69 465 TYR A C 1
ATOM 3750 O O . TYR A 1 465 ? 13.316 -12.770 31.019 1.00 85.69 465 TYR A O 1
ATOM 3758 N N . VAL A 1 466 ? 14.157 -10.703 30.733 1.00 89.88 466 VAL A N 1
ATOM 3759 C CA . VAL A 1 466 ? 13.518 -10.123 31.926 1.00 89.88 466 VAL A CA 1
ATOM 3760 C C . VAL A 1 466 ? 11.993 -10.162 31.808 1.00 89.88 466 VAL A C 1
ATOM 3762 O O . VAL A 1 466 ? 11.310 -10.611 32.730 1.00 89.88 466 VAL A O 1
ATOM 3765 N N . GLN A 1 467 ? 11.440 -9.751 30.670 1.00 88.31 467 GLN A N 1
ATOM 3766 C CA . GLN A 1 467 ? 9.994 -9.647 30.464 1.00 88.31 467 GLN A CA 1
ATOM 3767 C C . GLN A 1 467 ? 9.307 -11.010 30.388 1.00 88.31 467 GLN A C 1
ATOM 3769 O O . GLN A 1 467 ? 8.198 -11.171 30.905 1.00 88.31 467 GLN A O 1
ATOM 3774 N N . VAL A 1 468 ? 9.975 -12.020 29.819 1.00 78.94 468 VAL A N 1
ATOM 3775 C CA . VAL A 1 468 ? 9.493 -13.409 29.846 1.00 78.94 468 VAL A CA 1
ATOM 3776 C C . VAL A 1 468 ? 9.370 -13.898 31.290 1.00 78.94 468 VAL A C 1
ATOM 3778 O O . VAL A 1 468 ? 8.356 -14.501 31.649 1.00 78.94 468 VAL A O 1
ATOM 3781 N N . ARG A 1 469 ? 10.347 -13.584 32.153 1.00 85.56 469 ARG A N 1
ATOM 3782 C CA . ARG A 1 469 ? 10.282 -13.915 33.588 1.00 85.56 469 ARG A CA 1
ATOM 3783 C C . ARG A 1 469 ? 9.191 -13.140 34.327 1.00 85.56 469 ARG A C 1
ATOM 3785 O O . ARG A 1 469 ? 8.537 -13.708 35.199 1.00 85.56 469 ARG A O 1
ATOM 3792 N N . GLN A 1 470 ? 8.961 -11.882 33.956 1.00 85.75 470 GLN A N 1
ATOM 3793 C CA . GLN A 1 470 ? 7.891 -11.045 34.514 1.00 85.75 470 GLN A CA 1
ATOM 3794 C C . GLN A 1 470 ? 6.490 -11.401 33.985 1.00 85.75 470 GLN A C 1
ATOM 3796 O O . GLN A 1 470 ? 5.497 -10.899 34.508 1.00 85.75 470 GLN A O 1
ATOM 3801 N N . LYS A 1 471 ? 6.384 -12.296 32.992 1.00 86.38 471 LYS A N 1
ATOM 3802 C CA . LYS A 1 471 ? 5.126 -12.726 32.354 1.00 86.38 471 LYS A CA 1
ATOM 3803 C C . LYS A 1 471 ? 4.333 -11.584 31.695 1.00 86.38 471 LYS A C 1
ATOM 3805 O O . LYS A 1 471 ? 3.121 -11.719 31.496 1.00 86.38 471 LYS A O 1
ATOM 3810 N N . ASP A 1 472 ? 4.982 -10.485 31.299 1.00 84.31 472 ASP A N 1
ATOM 3811 C CA . ASP A 1 472 ? 4.311 -9.422 30.540 1.00 84.31 472 ASP A CA 1
ATOM 3812 C C . ASP A 1 472 ? 4.232 -9.780 29.052 1.00 84.31 472 ASP A C 1
ATOM 3814 O O . ASP A 1 472 ? 5.085 -9.416 28.247 1.00 84.31 472 ASP A O 1
ATOM 3818 N N . SER A 1 473 ? 3.172 -10.502 28.680 1.00 82.38 473 SER A N 1
ATOM 3819 C CA . SER A 1 473 ? 2.966 -10.972 27.300 1.00 82.38 473 SER A CA 1
ATOM 3820 C C . SER A 1 473 ? 3.031 -9.876 26.226 1.00 82.38 473 SER A C 1
ATOM 3822 O O . SER A 1 473 ? 3.485 -10.160 25.119 1.00 82.38 473 SER A O 1
ATOM 3824 N N . ILE A 1 474 ? 2.605 -8.641 26.522 1.00 85.81 474 ILE A N 1
ATOM 3825 C CA . ILE A 1 474 ? 2.576 -7.568 25.518 1.00 85.81 474 ILE A CA 1
ATOM 3826 C C . ILE A 1 474 ? 3.975 -6.981 25.341 1.00 85.81 474 ILE A C 1
ATOM 3828 O O . ILE A 1 474 ? 4.427 -6.852 24.206 1.00 85.81 474 ILE A O 1
ATOM 3832 N N . ALA A 1 475 ? 4.680 -6.699 26.441 1.00 87.19 475 ALA A N 1
ATOM 3833 C CA . ALA A 1 475 ? 6.060 -6.224 26.385 1.00 87.19 475 ALA A CA 1
ATOM 3834 C C . ALA A 1 475 ? 6.975 -7.261 25.712 1.00 87.19 475 ALA A C 1
ATOM 3836 O O . ALA A 1 475 ? 7.700 -6.912 24.789 1.00 87.19 475 ALA A O 1
ATOM 3837 N N . VAL A 1 476 ? 6.830 -8.551 26.057 1.00 86.94 476 VAL A N 1
ATOM 3838 C CA . VAL A 1 476 ? 7.535 -9.653 25.375 1.00 86.94 476 VAL A CA 1
ATOM 3839 C C . VAL A 1 476 ? 7.267 -9.641 23.872 1.00 86.94 476 VAL A C 1
ATOM 3841 O O . VAL A 1 476 ? 8.192 -9.833 23.092 1.00 86.94 476 VAL A O 1
ATOM 3844 N N . THR A 1 477 ? 6.018 -9.413 23.456 1.00 83.62 477 THR A N 1
ATOM 3845 C CA . THR A 1 477 ? 5.667 -9.373 22.029 1.00 83.62 477 THR A CA 1
ATOM 3846 C C . THR A 1 477 ? 6.347 -8.199 21.327 1.00 83.62 477 THR A C 1
ATOM 3848 O O . THR A 1 477 ? 6.941 -8.402 20.276 1.00 83.62 477 THR A O 1
ATOM 3851 N N . ILE A 1 478 ? 6.307 -6.997 21.914 1.00 88.69 478 ILE A N 1
ATOM 3852 C CA . ILE A 1 478 ? 6.959 -5.798 21.361 1.00 88.69 478 ILE A CA 1
ATOM 3853 C C . ILE A 1 478 ? 8.466 -6.027 21.197 1.00 88.69 478 ILE A C 1
ATOM 3855 O O . ILE A 1 478 ? 9.000 -5.848 20.106 1.00 88.69 478 ILE A O 1
ATOM 3859 N N . THR A 1 479 ? 9.135 -6.478 22.258 1.00 90.69 479 THR A N 1
ATOM 3860 C CA . THR A 1 479 ? 10.585 -6.710 22.266 1.00 90.69 479 THR A CA 1
ATOM 3861 C C . THR A 1 479 ? 10.985 -7.816 21.306 1.00 90.69 479 THR A C 1
ATOM 3863 O O . THR A 1 479 ? 11.973 -7.674 20.601 1.00 90.69 479 THR A O 1
ATOM 3866 N N . ALA A 1 480 ? 10.214 -8.906 21.241 1.00 78.25 480 ALA A N 1
ATOM 3867 C CA . ALA A 1 480 ? 10.479 -9.994 20.307 1.00 78.25 480 ALA A CA 1
ATOM 3868 C C . ALA A 1 480 ? 10.341 -9.532 18.853 1.00 78.25 480 ALA A C 1
ATOM 3870 O O . ALA A 1 480 ? 11.206 -9.843 18.044 1.00 78.25 480 ALA A O 1
ATOM 3871 N N . VAL A 1 481 ? 9.291 -8.768 18.526 1.00 82.31 481 VAL A N 1
ATOM 3872 C CA . VAL A 1 481 ? 9.112 -8.205 17.178 1.00 82.31 481 VAL A CA 1
ATOM 3873 C C . VAL A 1 481 ? 10.298 -7.319 16.811 1.00 82.31 481 VAL A C 1
ATOM 3875 O O . VAL A 1 481 ? 10.892 -7.533 15.762 1.00 82.31 481 VAL A O 1
ATOM 3878 N N . LEU A 1 482 ? 10.692 -6.388 17.683 1.00 86.38 482 LEU A N 1
ATOM 3879 C CA . LEU A 1 482 ? 11.843 -5.513 17.439 1.00 86.38 482 LEU A CA 1
ATOM 3880 C C . LEU A 1 482 ? 13.167 -6.273 17.344 1.00 86.38 482 LEU A C 1
ATOM 3882 O O . LEU A 1 482 ? 14.001 -5.929 16.520 1.00 86.38 482 LEU A O 1
ATOM 3886 N N . TRP A 1 483 ? 13.348 -7.326 18.138 1.00 89.75 483 TRP A N 1
ATOM 3887 C CA . TRP A 1 483 ? 14.535 -8.180 18.079 1.00 89.75 483 TRP A CA 1
ATOM 3888 C C . TRP A 1 483 ? 14.636 -8.915 16.743 1.00 89.75 483 TRP A C 1
ATOM 3890 O O . TRP A 1 483 ? 15.707 -8.951 16.144 1.00 89.75 483 TRP A O 1
ATOM 3900 N N . PHE A 1 484 ? 13.518 -9.445 16.237 1.00 79.56 484 PHE A N 1
ATOM 3901 C CA . PHE A 1 484 ? 13.481 -10.059 14.911 1.00 79.56 484 PHE A CA 1
ATOM 3902 C C . PHE A 1 484 ? 13.684 -9.039 13.792 1.00 79.56 484 PHE A C 1
ATOM 3904 O O . PHE A 1 484 ? 14.429 -9.337 12.868 1.00 79.56 484 PHE A O 1
ATOM 3911 N N . VAL A 1 485 ? 13.062 -7.857 13.879 1.00 81.88 485 VAL A N 1
ATOM 3912 C CA . VAL A 1 485 ? 13.276 -6.767 12.911 1.00 81.88 485 VAL A CA 1
ATOM 3913 C C . VAL A 1 485 ? 14.746 -6.366 12.893 1.00 81.88 485 VAL A C 1
ATOM 3915 O O . VAL A 1 485 ? 15.340 -6.339 11.828 1.00 81.88 485 VAL A O 1
ATOM 3918 N N . PHE A 1 486 ? 15.358 -6.156 14.060 1.00 82.50 486 PHE A N 1
ATOM 3919 C CA . PHE A 1 486 ? 16.769 -5.802 14.160 1.00 82.50 486 PHE A CA 1
ATOM 3920 C C . PHE A 1 486 ? 17.678 -6.853 13.524 1.00 82.50 486 PHE A C 1
ATOM 3922 O O . PHE A 1 486 ? 18.497 -6.510 12.681 1.00 82.50 486 PHE A O 1
ATOM 3929 N N . LEU A 1 487 ? 17.520 -8.133 13.871 1.00 76.44 487 LEU A N 1
ATOM 3930 C CA . LEU A 1 487 ? 18.330 -9.188 13.258 1.00 76.44 487 LEU A CA 1
ATOM 3931 C C . LEU A 1 487 ? 18.098 -9.320 11.759 1.00 76.44 487 LEU A C 1
ATOM 3933 O O . LEU A 1 487 ? 19.038 -9.614 11.029 1.00 76.44 487 LEU A O 1
ATOM 3937 N N . PHE A 1 488 ? 16.858 -9.132 11.314 1.00 71.00 488 PHE A N 1
ATOM 3938 C CA . PHE A 1 488 ? 16.529 -9.143 9.900 1.00 71.00 488 PHE A CA 1
ATOM 3939 C C . PHE A 1 488 ? 17.264 -8.018 9.176 1.00 71.00 488 PHE A C 1
ATOM 3941 O O . PHE A 1 488 ? 17.952 -8.311 8.208 1.00 71.00 488 PHE A O 1
ATOM 3948 N N . THR A 1 489 ? 17.198 -6.783 9.684 1.00 75.31 489 THR A N 1
ATOM 3949 C CA . THR A 1 489 ? 17.909 -5.633 9.111 1.00 75.31 489 THR A CA 1
ATOM 3950 C C . THR A 1 489 ? 19.424 -5.834 9.127 1.00 75.31 489 THR A C 1
ATOM 3952 O O . THR A 1 489 ? 20.065 -5.561 8.133 1.00 75.31 489 THR A O 1
ATOM 3955 N N . GLN A 1 490 ? 20.015 -6.396 10.185 1.00 77.50 490 GLN A N 1
ATOM 3956 C CA . GLN A 1 490 ? 21.464 -6.648 10.193 1.00 77.50 490 GLN A CA 1
ATOM 3957 C C . GLN A 1 490 ? 21.891 -7.786 9.263 1.00 77.50 490 GLN A C 1
ATOM 3959 O O . GLN A 1 490 ? 22.976 -7.756 8.697 1.00 77.50 490 GLN A O 1
ATOM 3964 N N . TYR A 1 491 ? 21.056 -8.812 9.101 1.00 66.31 491 TYR A N 1
ATOM 3965 C CA . TYR A 1 491 ? 21.310 -9.867 8.120 1.00 66.31 491 TYR A CA 1
ATOM 3966 C C . TYR A 1 491 ? 21.295 -9.311 6.692 1.00 66.31 491 TYR A C 1
ATOM 3968 O O . TYR A 1 491 ? 22.149 -9.649 5.878 1.00 66.31 491 TYR A O 1
ATOM 3976 N N . VAL A 1 492 ? 20.319 -8.443 6.447 1.00 65.44 492 VAL A N 1
ATOM 3977 C CA . VAL A 1 492 ? 20.179 -7.606 5.265 1.00 65.44 492 VAL A CA 1
ATOM 3978 C C . VAL A 1 492 ? 21.441 -6.766 5.054 1.00 65.44 492 VAL A C 1
ATOM 3980 O O . VAL A 1 492 ? 22.143 -7.001 4.089 1.00 65.44 492 VAL A O 1
ATOM 3983 N N . ASP A 1 493 ? 21.816 -5.891 5.981 1.00 66.31 493 ASP A N 1
ATOM 3984 C CA . ASP A 1 493 ? 22.928 -4.952 5.788 1.00 66.31 493 ASP A CA 1
ATOM 3985 C C . ASP A 1 493 ? 24.295 -5.654 5.632 1.00 66.31 493 ASP A C 1
ATOM 3987 O O . ASP A 1 493 ? 25.167 -5.167 4.920 1.00 66.31 493 ASP A O 1
ATOM 3991 N N . LEU A 1 494 ? 24.513 -6.801 6.291 1.00 64.31 494 LEU A N 1
ATOM 3992 C CA . LEU A 1 494 ? 25.851 -7.407 6.413 1.00 64.31 494 LEU A CA 1
ATOM 3993 C C . LEU A 1 494 ? 26.127 -8.593 5.484 1.00 64.31 494 LEU A C 1
ATOM 3995 O O . LEU A 1 494 ? 27.288 -8.960 5.307 1.00 64.31 494 LEU A O 1
ATOM 3999 N N . PHE A 1 495 ? 25.097 -9.247 4.943 1.00 54.06 495 PHE A N 1
ATOM 4000 C CA . PHE A 1 495 ? 25.260 -10.518 4.223 1.00 54.06 495 PHE A CA 1
ATOM 4001 C C . PHE A 1 495 ? 24.544 -10.562 2.861 1.00 54.06 495 PHE A C 1
ATOM 4003 O O . PHE A 1 495 ? 24.436 -11.645 2.274 1.00 54.06 495 PHE A O 1
ATOM 4010 N N . TRP A 1 496 ? 24.009 -9.442 2.351 1.00 56.78 496 TRP A N 1
ATOM 4011 C CA . TRP A 1 496 ? 23.032 -9.502 1.259 1.00 56.78 496 TRP A CA 1
ATOM 4012 C C . TRP A 1 496 ? 23.605 -9.815 -0.131 1.00 56.78 496 TRP A C 1
ATOM 4014 O O . TRP A 1 496 ? 24.126 -8.959 -0.834 1.00 56.78 496 TRP A O 1
ATOM 4024 N N . THR A 1 497 ? 23.289 -11.014 -0.617 1.00 60.97 497 THR A N 1
ATOM 4025 C CA . THR A 1 497 ? 22.715 -11.169 -1.963 1.00 60.97 497 THR A CA 1
ATOM 4026 C C . THR A 1 497 ? 21.252 -11.581 -1.795 1.00 60.97 497 THR A C 1
ATOM 4028 O O . THR A 1 497 ? 20.940 -12.402 -0.923 1.00 60.97 497 THR A O 1
ATOM 4031 N N . TYR A 1 498 ? 20.315 -10.998 -2.559 1.00 63.78 498 TYR A N 1
ATOM 4032 C CA . TYR A 1 498 ? 18.862 -11.245 -2.413 1.00 63.78 498 TYR A CA 1
ATOM 4033 C C . TYR A 1 498 ? 18.499 -12.745 -2.389 1.00 63.78 498 TYR A C 1
ATOM 4035 O O . TYR A 1 498 ? 17.572 -13.186 -1.703 1.00 63.78 498 TYR A O 1
ATOM 4043 N N . VAL A 1 499 ? 19.340 -13.532 -3.051 1.00 65.31 499 VAL A N 1
ATOM 4044 C CA . VAL A 1 499 ? 19.423 -14.986 -3.031 1.00 65.31 499 VAL A CA 1
ATOM 4045 C C . VAL A 1 499 ? 19.450 -15.606 -1.637 1.00 65.31 499 VAL A C 1
ATOM 4047 O O . VAL A 1 499 ? 18.621 -16.462 -1.305 1.00 65.31 499 VAL A O 1
ATOM 4050 N N . HIS A 1 500 ? 20.415 -15.200 -0.812 1.00 71.25 500 HIS A N 1
ATOM 4051 C CA . HIS A 1 500 ? 20.608 -15.760 0.520 1.00 71.25 500 HIS A CA 1
ATOM 4052 C C . HIS A 1 500 ? 19.422 -15.427 1.425 1.00 71.25 500 HIS A C 1
ATOM 4054 O O . HIS A 1 500 ? 19.006 -16.272 2.223 1.00 71.25 500 HIS A O 1
ATOM 4060 N N . LEU A 1 501 ? 18.807 -14.255 1.238 1.00 72.50 501 LEU A N 1
ATOM 4061 C CA . LEU A 1 501 ? 17.606 -13.868 1.967 1.00 72.50 501 LEU A CA 1
ATOM 4062 C C . LEU A 1 501 ? 16.399 -14.728 1.590 1.00 72.50 501 LEU A C 1
ATOM 4064 O O . LEU A 1 501 ? 15.759 -15.288 2.483 1.00 72.50 501 LEU A O 1
ATOM 4068 N N . ALA A 1 502 ? 16.107 -14.880 0.295 1.00 77.19 502 ALA A N 1
ATOM 4069 C CA . ALA A 1 502 ? 15.018 -15.738 -0.165 1.00 77.19 502 ALA A CA 1
ATOM 4070 C C . ALA A 1 502 ? 15.180 -17.172 0.363 1.00 77.19 502 ALA A C 1
ATOM 4072 O O . ALA A 1 502 ? 14.241 -17.757 0.910 1.00 77.19 502 ALA A O 1
ATOM 4073 N N . PHE A 1 503 ? 16.396 -17.720 0.287 1.00 80.88 503 PHE A N 1
ATOM 4074 C CA . PHE A 1 503 ? 16.690 -19.065 0.773 1.00 80.88 503 PHE A CA 1
ATOM 4075 C C . PHE A 1 503 ? 16.580 -19.191 2.301 1.00 80.88 503 PHE A C 1
ATOM 4077 O O . PHE A 1 503 ? 16.004 -20.156 2.808 1.00 80.88 503 PHE A O 1
ATOM 4084 N N . THR A 1 504 ? 17.063 -18.204 3.057 1.00 80.31 504 THR A N 1
ATOM 4085 C CA . THR A 1 504 ? 16.956 -18.188 4.525 1.00 80.31 504 THR A CA 1
ATOM 4086 C C . THR A 1 504 ? 15.498 -18.100 4.969 1.00 80.31 504 THR A C 1
ATOM 4088 O O . THR A 1 504 ? 15.064 -18.871 5.829 1.00 80.31 504 THR A O 1
ATOM 4091 N N . LEU A 1 505 ? 14.708 -17.224 4.341 1.00 82.69 505 LEU A N 1
ATOM 4092 C CA . LEU A 1 505 ? 13.266 -17.127 4.570 1.00 82.69 505 LEU A CA 1
ATOM 4093 C C . LEU A 1 505 ? 12.559 -18.445 4.231 1.00 82.69 505 LEU A C 1
ATOM 4095 O O . LEU A 1 505 ? 11.696 -18.890 4.992 1.00 82.69 505 LEU A O 1
ATOM 4099 N N . PHE A 1 506 ? 12.964 -19.112 3.146 1.00 85.62 506 PHE A N 1
ATOM 4100 C CA . PHE A 1 506 ? 12.442 -20.421 2.769 1.00 85.62 506 PHE A CA 1
ATOM 4101 C C . PHE A 1 506 ? 12.734 -21.475 3.845 1.00 85.62 506 PHE A C 1
ATOM 4103 O O . PHE A 1 506 ? 11.811 -22.140 4.323 1.00 85.62 506 PHE A O 1
ATOM 4110 N N . LEU A 1 507 ? 13.991 -21.598 4.287 1.00 86.31 507 LEU A N 1
ATOM 4111 C CA . LEU A 1 507 ? 14.399 -22.557 5.318 1.00 86.31 507 LEU A CA 1
ATOM 4112 C C . LEU A 1 507 ? 13.702 -22.304 6.657 1.00 86.31 507 LEU A C 1
ATOM 4114 O O . LEU A 1 507 ? 13.203 -23.246 7.279 1.00 86.31 507 LEU A O 1
ATOM 4118 N N . LEU A 1 508 ? 13.618 -21.043 7.089 1.00 83.69 508 LEU A N 1
ATOM 4119 C CA . LEU A 1 508 ? 12.880 -20.667 8.294 1.00 83.69 508 LEU A CA 1
ATOM 4120 C C . LEU A 1 508 ? 11.394 -21.006 8.146 1.00 83.69 508 LEU A C 1
ATOM 4122 O O . LEU A 1 508 ? 10.810 -21.603 9.053 1.00 83.69 508 LEU A O 1
ATOM 4126 N N . GLY A 1 509 ? 10.795 -20.699 6.993 1.00 86.44 509 GLY A N 1
ATOM 4127 C CA . GLY A 1 509 ? 9.417 -21.053 6.669 1.00 86.44 509 GLY A CA 1
ATOM 4128 C C . GLY A 1 509 ? 9.161 -22.552 6.810 1.00 86.44 509 GLY A C 1
ATOM 4129 O O . GLY A 1 509 ? 8.275 -22.961 7.567 1.00 86.44 509 GLY A O 1
ATOM 4130 N N . VAL A 1 510 ? 9.991 -23.385 6.173 1.00 89.88 510 VAL A N 1
ATOM 4131 C CA . VAL A 1 510 ? 9.943 -24.851 6.300 1.00 89.88 510 VAL A CA 1
ATOM 4132 C C . VAL A 1 510 ? 10.119 -25.287 7.759 1.00 89.88 510 VAL A C 1
ATOM 4134 O O . VAL A 1 510 ? 9.340 -26.107 8.248 1.00 89.88 510 VAL A O 1
ATOM 4137 N N . GLY A 1 511 ? 11.080 -24.716 8.488 1.00 86.31 511 GLY A N 1
ATOM 4138 C CA . GLY A 1 511 ? 11.329 -25.019 9.900 1.00 86.31 511 GLY A CA 1
ATOM 4139 C C . GLY A 1 511 ? 10.122 -24.735 10.800 1.00 86.31 511 GLY A C 1
ATOM 4140 O O . GLY A 1 511 ? 9.744 -25.572 11.631 1.00 86.31 511 GLY A O 1
ATOM 4141 N N . PHE A 1 512 ? 9.448 -23.600 10.604 1.00 86.69 512 PHE A N 1
ATOM 4142 C CA . PHE A 1 512 ? 8.216 -23.266 11.320 1.00 86.69 512 PHE A CA 1
ATOM 4143 C C . PHE A 1 512 ? 7.060 -24.199 10.946 1.00 86.69 512 PHE A C 1
ATOM 4145 O O . PHE A 1 512 ? 6.339 -24.650 11.839 1.00 86.69 512 PHE A O 1
ATOM 4152 N N . LEU A 1 513 ? 6.902 -24.550 9.666 1.00 88.25 513 LEU A N 1
ATOM 4153 C CA . LEU A 1 513 ? 5.879 -25.505 9.227 1.00 88.25 513 LEU A CA 1
ATOM 4154 C C . LEU A 1 513 ? 6.106 -26.907 9.810 1.00 88.25 513 LEU A C 1
ATOM 4156 O O . LEU A 1 513 ? 5.159 -27.527 10.299 1.00 88.25 513 LEU A O 1
ATOM 4160 N N . LEU A 1 514 ? 7.352 -27.388 9.834 1.00 89.00 514 LEU A N 1
ATOM 4161 C CA . LEU A 1 514 ? 7.721 -28.658 10.466 1.00 89.00 514 LEU A CA 1
ATOM 4162 C C . LEU A 1 514 ? 7.456 -28.628 11.972 1.00 89.00 514 LEU A C 1
ATOM 4164 O O . LEU A 1 514 ? 6.881 -29.568 12.524 1.00 89.00 514 LEU A O 1
ATOM 4168 N N . THR A 1 515 ? 7.812 -27.530 12.638 1.00 84.81 515 THR A N 1
ATOM 4169 C CA . THR A 1 515 ? 7.544 -27.344 14.068 1.00 84.81 515 THR A CA 1
ATOM 4170 C C . THR A 1 515 ? 6.042 -27.356 14.346 1.00 84.81 515 THR A C 1
ATOM 4172 O O . THR A 1 515 ? 5.588 -28.049 15.259 1.00 84.81 515 THR A O 1
ATOM 4175 N N . ALA A 1 516 ? 5.248 -26.653 13.534 1.00 86.56 516 ALA A N 1
ATOM 4176 C CA . ALA A 1 516 ? 3.793 -26.648 13.633 1.00 86.56 516 ALA A CA 1
ATOM 4177 C C . ALA A 1 516 ? 3.216 -28.061 13.456 1.00 86.56 516 ALA A C 1
ATOM 4179 O O . ALA A 1 516 ? 2.433 -28.506 14.297 1.00 86.56 516 ALA A O 1
ATOM 4180 N N . TYR A 1 517 ? 3.685 -28.798 12.446 1.00 85.44 517 TYR A N 1
ATOM 4181 C CA . TYR A 1 517 ? 3.293 -30.183 12.187 1.00 85.44 517 TYR A CA 1
ATOM 4182 C C . TYR A 1 517 ? 3.624 -31.122 13.356 1.00 85.44 517 TYR A C 1
ATOM 4184 O O . TYR A 1 517 ? 2.784 -31.920 13.781 1.00 85.44 517 TYR A O 1
ATOM 4192 N N . ILE A 1 518 ? 4.824 -31.015 13.935 1.00 86.50 518 ILE A N 1
ATOM 4193 C CA . ILE A 1 518 ? 5.236 -31.823 15.092 1.00 86.50 518 ILE A CA 1
ATOM 4194 C C . ILE A 1 518 ? 4.369 -31.496 16.314 1.00 86.50 518 ILE A C 1
ATOM 4196 O O . ILE A 1 518 ? 3.924 -32.408 17.019 1.00 86.50 518 ILE A O 1
ATOM 4200 N N . LEU A 1 519 ? 4.105 -30.211 16.573 1.00 84.25 519 LEU A N 1
ATOM 4201 C CA . LEU A 1 519 ? 3.262 -29.774 17.688 1.00 84.25 519 LEU A CA 1
ATOM 4202 C C . LEU A 1 519 ? 1.808 -30.230 17.523 1.00 84.25 519 LEU A C 1
ATOM 4204 O O . LEU A 1 519 ? 1.186 -30.631 18.508 1.00 84.25 519 LEU A O 1
ATOM 4208 N N . GLU A 1 520 ? 1.281 -30.211 16.299 1.00 81.94 520 GLU A N 1
ATOM 4209 C CA . GLU A 1 520 ? -0.065 -30.691 15.980 1.00 81.94 520 GLU A CA 1
ATOM 4210 C C . GLU A 1 520 ? -0.180 -32.216 16.048 1.00 81.94 520 GLU A C 1
ATOM 4212 O O . GLU A 1 520 ? -1.205 -32.739 16.464 1.00 81.94 520 GLU A O 1
ATOM 4217 N N . LYS A 1 521 ? 0.877 -32.964 15.708 1.00 81.00 521 LYS A N 1
ATOM 4218 C CA . LYS A 1 521 ? 0.892 -34.424 15.887 1.00 81.00 521 LYS A CA 1
ATOM 4219 C C . LYS A 1 521 ? 0.920 -34.815 17.370 1.00 81.00 521 LYS A C 1
ATOM 4221 O O . LYS A 1 521 ? 0.331 -35.827 17.742 1.00 81.00 521 LYS A O 1
ATOM 4226 N N . LYS A 1 522 ? 1.614 -34.033 18.209 1.00 78.94 522 LYS A N 1
ATOM 4227 C CA . LYS A 1 522 ? 1.760 -34.286 19.656 1.00 78.94 522 LYS A CA 1
ATOM 4228 C C . LYS A 1 522 ? 0.521 -33.898 20.464 1.00 78.94 522 LYS A C 1
ATOM 4230 O O . LYS A 1 522 ? 0.195 -34.570 21.437 1.00 78.94 522 LYS A O 1
ATOM 4235 N N . LYS A 1 523 ? -0.167 -32.820 20.087 1.00 68.31 523 LYS A N 1
ATOM 4236 C CA . LYS A 1 523 ? -1.432 -32.410 20.707 1.00 68.31 523 LYS A CA 1
ATOM 4237 C C . LYS A 1 523 ? -2.562 -32.985 19.856 1.00 68.31 523 LYS A C 1
ATOM 4239 O O . LYS A 1 523 ? -2.755 -32.480 18.762 1.00 68.31 523 LYS A O 1
ATOM 4244 N N . GLN A 1 524 ? -3.264 -34.030 20.322 1.00 56.97 524 GLN A N 1
ATOM 4245 C CA . GLN A 1 524 ? -4.446 -34.610 19.641 1.00 56.97 524 GLN A CA 1
ATOM 4246 C C . GLN A 1 524 ? -5.252 -33.523 18.905 1.00 56.97 524 GLN A C 1
ATOM 4248 O O . GLN A 1 524 ? -5.432 -32.465 19.508 1.00 56.97 524 GLN A O 1
ATOM 4253 N N . PRO A 1 525 ? -5.714 -33.751 17.654 1.00 56.22 525 PRO A N 1
ATOM 4254 C CA . PRO A 1 525 ? -6.170 -32.704 16.733 1.00 56.22 525 PRO A CA 1
ATOM 4255 C C . PRO A 1 525 ? -7.127 -31.751 17.446 1.00 56.22 525 PRO A C 1
ATOM 4257 O O . PRO A 1 525 ? -8.277 -32.090 17.724 1.00 56.22 525 PRO A O 1
ATOM 4260 N N . LEU A 1 526 ? -6.596 -30.583 17.820 1.00 49.97 526 LEU A N 1
ATOM 4261 C CA . LEU A 1 526 ? -7.153 -29.738 18.882 1.00 49.97 526 LEU A CA 1
ATOM 4262 C C . LEU A 1 526 ? -8.508 -29.124 18.522 1.00 49.97 526 LEU A C 1
ATOM 4264 O O . LEU A 1 526 ? -9.190 -28.595 19.392 1.00 49.97 526 LEU A O 1
ATOM 4268 N N . LEU A 1 527 ? -8.926 -29.232 17.265 1.00 52.19 527 LEU A N 1
ATOM 4269 C CA . LEU A 1 527 ? -10.249 -28.875 16.790 1.00 52.19 527 LEU A CA 1
ATOM 4270 C C . LEU A 1 527 ? -10.646 -29.909 15.729 1.00 52.19 527 LEU A C 1
ATOM 4272 O O . LEU A 1 527 ? -9.927 -30.097 14.749 1.00 52.19 527 LEU A O 1
ATOM 4276 N N . LYS A 1 528 ? -11.808 -30.561 15.887 1.00 52.75 528 LYS A N 1
ATOM 4277 C CA . LYS A 1 528 ? -12.522 -31.200 14.766 1.00 52.75 528 LYS A CA 1
ATOM 4278 C C . LYS A 1 528 ? -12.996 -30.091 13.821 1.00 52.75 528 LYS A C 1
ATOM 4280 O O . LYS A 1 528 ? -14.180 -29.769 13.762 1.00 52.75 528 LYS A O 1
ATOM 4285 N N . GLU A 1 529 ? -12.065 -29.443 13.136 1.00 61.91 529 GLU A N 1
ATOM 4286 C CA . GLU A 1 529 ? -12.400 -28.554 12.040 1.00 61.91 529 GLU A CA 1
ATOM 4287 C C . GLU A 1 529 ? -13.024 -29.395 10.927 1.00 61.91 529 GLU A C 1
ATOM 4289 O O . GLU A 1 529 ? -12.581 -30.507 10.622 1.00 61.91 529 GLU A O 1
ATOM 4294 N N . ALA A 1 530 ? -14.107 -28.887 10.341 1.00 65.75 530 ALA A N 1
ATOM 4295 C CA . ALA A 1 530 ? -14.706 -29.551 9.200 1.00 65.75 530 ALA A CA 1
ATOM 4296 C C . ALA A 1 530 ? -13.665 -29.607 8.065 1.00 65.75 530 ALA A C 1
ATOM 4298 O O . ALA A 1 530 ? -13.037 -28.585 7.772 1.00 65.75 530 ALA A O 1
ATOM 4299 N N . PRO A 1 531 ? -13.482 -30.767 7.409 1.00 69.12 531 PRO A N 1
ATOM 4300 C CA . PRO A 1 531 ? -12.504 -30.899 6.340 1.00 69.12 531 PRO A CA 1
ATOM 4301 C C . PRO A 1 531 ? -12.796 -29.889 5.232 1.00 69.12 531 PRO A C 1
ATOM 4303 O O . PRO A 1 531 ? -13.959 -29.650 4.878 1.00 69.12 531 PRO A O 1
ATOM 4306 N N . LEU A 1 532 ? -11.734 -29.320 4.657 1.00 73.19 532 LEU A N 1
ATOM 4307 C CA . LEU A 1 532 ? -11.866 -28.384 3.550 1.00 73.19 532 LEU A CA 1
ATOM 4308 C C . LEU A 1 532 ? -12.463 -29.138 2.353 1.00 73.19 532 LEU A C 1
ATOM 4310 O O . LEU A 1 532 ? -11.845 -30.041 1.782 1.00 73.19 532 LEU A O 1
ATOM 4314 N N . ARG A 1 533 ? -13.700 -28.793 1.979 1.00 74.12 533 ARG A N 1
ATOM 4315 C CA . ARG A 1 533 ? -14.404 -29.416 0.850 1.00 74.12 533 ARG A CA 1
ATOM 4316 C C . ARG A 1 533 ? -13.878 -28.858 -0.474 1.00 74.12 533 ARG A C 1
ATOM 4318 O O . ARG A 1 533 ? -14.512 -28.012 -1.098 1.00 74.12 533 ARG A O 1
ATOM 4325 N N . LEU A 1 534 ? -12.717 -29.349 -0.896 1.00 74.12 534 LEU A N 1
ATOM 4326 C CA . LEU A 1 534 ? -12.163 -29.109 -2.229 1.00 74.12 534 LEU A CA 1
ATOM 4327 C C . LEU A 1 534 ? -12.925 -29.971 -3.248 1.00 74.12 534 LEU A C 1
ATOM 4329 O O . LEU A 1 534 ? -12.758 -31.191 -3.269 1.00 74.12 534 LEU A O 1
ATOM 4333 N N . GLY A 1 535 ? -13.798 -29.353 -4.049 1.00 76.25 535 GLY A N 1
ATOM 4334 C CA . GLY A 1 535 ? -14.426 -30.006 -5.204 1.00 76.25 535 GLY A CA 1
ATOM 4335 C C . GLY A 1 535 ? -13.587 -29.871 -6.470 1.00 76.25 535 GLY A C 1
ATOM 4336 O O . GLY A 1 535 ? -12.364 -29.801 -6.407 1.00 76.25 535 GLY A O 1
ATOM 4337 N N . LYS A 1 536 ? -14.256 -29.822 -7.627 1.00 84.62 536 LYS A N 1
ATOM 4338 C CA . LYS A 1 536 ? -13.593 -29.722 -8.937 1.00 84.62 536 LYS A CA 1
ATOM 4339 C C . LYS A 1 536 ? -13.074 -28.309 -9.243 1.00 84.62 536 LYS A C 1
ATOM 4341 O O . LYS A 1 536 ? -12.087 -28.176 -9.953 1.00 84.62 536 LYS A O 1
ATOM 4346 N N . LEU A 1 537 ? -13.697 -27.263 -8.687 1.00 83.62 537 LEU A N 1
ATOM 4347 C CA . LEU A 1 537 ? -13.360 -25.867 -9.002 1.00 83.62 537 LEU A CA 1
ATOM 4348 C C . LEU A 1 537 ? -11.963 -25.426 -8.525 1.00 83.62 537 LEU A C 1
ATOM 4350 O O . LEU A 1 537 ? -11.286 -24.761 -9.296 1.00 83.62 537 LEU A O 1
ATOM 4354 N N . PRO A 1 538 ? -11.469 -25.814 -7.333 1.00 81.81 538 PRO A N 1
ATOM 4355 C CA . PRO A 1 538 ? -10.079 -25.554 -6.956 1.00 81.81 538 PRO A CA 1
ATOM 4356 C C . PRO A 1 538 ? -9.061 -26.206 -7.896 1.00 81.81 538 PRO A C 1
ATOM 4358 O O . PRO A 1 538 ? -8.075 -25.573 -8.236 1.00 81.81 538 PRO A O 1
ATOM 4361 N N . ALA A 1 539 ? -9.308 -27.439 -8.353 1.00 83.75 539 ALA A N 1
ATOM 4362 C CA . ALA A 1 539 ? -8.429 -28.097 -9.322 1.00 83.75 539 ALA A CA 1
ATOM 4363 C C . ALA A 1 539 ? -8.466 -27.388 -10.686 1.00 83.75 539 ALA A C 1
ATOM 4365 O O . ALA A 1 539 ? -7.422 -27.178 -11.292 1.00 83.75 539 ALA A O 1
ATOM 4366 N N . ALA A 1 540 ? -9.652 -26.956 -11.130 1.00 86.62 540 ALA A N 1
ATOM 4367 C CA . ALA A 1 540 ? -9.798 -26.146 -12.337 1.00 86.62 540 ALA A CA 1
ATOM 4368 C C . ALA A 1 540 ? -9.086 -24.789 -12.217 1.00 86.62 540 ALA A C 1
ATOM 4370 O O . ALA A 1 540 ? -8.466 -24.351 -13.174 1.00 86.62 540 ALA A O 1
ATOM 4371 N N . ALA A 1 541 ? -9.132 -24.144 -11.048 1.00 86.44 541 ALA A N 1
ATOM 4372 C CA . ALA A 1 541 ? -8.435 -22.886 -10.795 1.00 86.44 541 ALA A CA 1
ATOM 4373 C C . ALA A 1 541 ? -6.905 -23.050 -10.780 1.00 86.44 541 ALA A C 1
ATOM 4375 O O . ALA A 1 541 ? -6.207 -22.188 -11.299 1.00 86.44 541 ALA A O 1
ATOM 4376 N N . VAL A 1 542 ? -6.386 -24.166 -10.255 1.00 86.44 542 VAL A N 1
ATOM 4377 C CA . VAL A 1 542 ? -4.951 -24.499 -10.332 1.00 86.44 542 VAL A CA 1
ATOM 4378 C C . VAL A 1 542 ? -4.528 -24.791 -11.769 1.00 86.44 542 VAL A C 1
ATOM 4380 O O . VAL A 1 542 ? -3.502 -24.291 -12.212 1.00 86.44 542 VAL A O 1
ATOM 4383 N N . LEU A 1 543 ? -5.330 -25.552 -12.519 1.00 89.38 543 LEU A N 1
ATOM 4384 C CA . LEU A 1 543 ? -5.063 -25.811 -13.933 1.00 89.38 543 LEU A CA 1
ATOM 4385 C C . LEU A 1 543 ? -5.107 -24.516 -14.751 1.00 89.38 543 LEU A C 1
ATOM 4387 O O . LEU A 1 543 ? -4.240 -24.295 -15.584 1.00 89.38 543 LEU A O 1
ATOM 4391 N N . LEU A 1 544 ? -6.068 -23.635 -14.469 1.00 90.00 544 LEU A N 1
ATOM 4392 C CA . LEU A 1 544 ? -6.147 -22.314 -15.083 1.00 90.00 544 LEU A CA 1
ATOM 4393 C C . LEU A 1 544 ? -4.915 -21.463 -14.747 1.00 90.00 544 LEU A C 1
ATOM 4395 O O . LEU A 1 544 ? -4.348 -20.860 -15.647 1.00 90.00 544 LEU A O 1
ATOM 4399 N N . ALA A 1 545 ? -4.468 -21.454 -13.488 1.00 87.94 545 ALA A N 1
ATOM 4400 C CA . ALA A 1 545 ? -3.245 -20.764 -13.080 1.00 87.94 545 ALA A CA 1
ATOM 4401 C C . ALA A 1 545 ? -2.005 -21.313 -13.809 1.00 87.94 545 ALA A C 1
ATOM 4403 O O . ALA A 1 545 ? -1.181 -20.540 -14.282 1.00 87.94 545 ALA A O 1
ATOM 4404 N N . ALA A 1 546 ? -1.904 -22.636 -13.964 1.00 87.31 546 ALA A N 1
ATOM 4405 C CA . ALA A 1 546 ? -0.820 -23.265 -14.712 1.00 87.31 546 ALA A CA 1
ATOM 4406 C C . ALA A 1 546 ? -0.848 -22.895 -16.201 1.00 87.31 546 ALA A C 1
ATOM 4408 O O . ALA A 1 546 ? 0.189 -22.581 -16.769 1.00 87.31 546 ALA A O 1
ATOM 4409 N N . VAL A 1 547 ? -2.032 -22.886 -16.819 1.00 89.81 547 VAL A N 1
ATOM 4410 C CA . VAL A 1 547 ? -2.229 -22.473 -18.217 1.00 89.81 547 VAL A CA 1
ATOM 4411 C C . VAL A 1 547 ? -1.816 -21.015 -18.428 1.00 89.81 547 VAL A C 1
ATOM 4413 O O . VAL A 1 547 ? -1.113 -20.716 -19.388 1.00 89.81 547 VAL A O 1
ATOM 4416 N N . ILE A 1 548 ? -2.218 -20.128 -17.515 1.00 87.56 548 ILE A N 1
ATOM 4417 C CA . ILE A 1 548 ? -1.885 -18.698 -17.545 1.00 87.56 548 ILE A CA 1
ATOM 4418 C C . ILE A 1 548 ? -0.374 -18.462 -17.464 1.00 87.56 548 ILE A C 1
ATOM 4420 O O . ILE A 1 548 ? 0.122 -17.557 -18.121 1.00 87.56 548 ILE A O 1
ATOM 4424 N N . LEU A 1 549 ? 0.351 -19.263 -16.680 1.00 85.38 549 LEU A N 1
ATOM 4425 C CA . LEU A 1 549 ? 1.803 -19.137 -16.538 1.00 85.38 549 LEU A CA 1
ATOM 4426 C C . LEU A 1 549 ? 2.558 -19.781 -17.710 1.00 85.38 549 LEU A C 1
ATOM 4428 O O . LEU A 1 549 ? 3.440 -19.168 -18.300 1.00 85.38 549 LEU A O 1
ATOM 4432 N N . LEU A 1 550 ? 2.216 -21.025 -18.057 1.00 86.31 550 LEU A N 1
ATOM 4433 C CA . LEU A 1 550 ? 3.023 -21.838 -18.969 1.00 86.31 550 LEU A CA 1
ATOM 4434 C C . LEU A 1 550 ? 2.826 -21.481 -20.441 1.00 86.31 550 LEU A C 1
ATOM 4436 O O . LEU A 1 550 ? 3.789 -21.549 -21.197 1.00 86.31 550 LEU A O 1
ATOM 4440 N N . ILE A 1 551 ? 1.610 -21.124 -20.875 1.00 88.56 551 ILE A N 1
ATOM 4441 C CA . ILE A 1 551 ? 1.374 -20.841 -22.300 1.00 88.56 551 ILE A CA 1
AT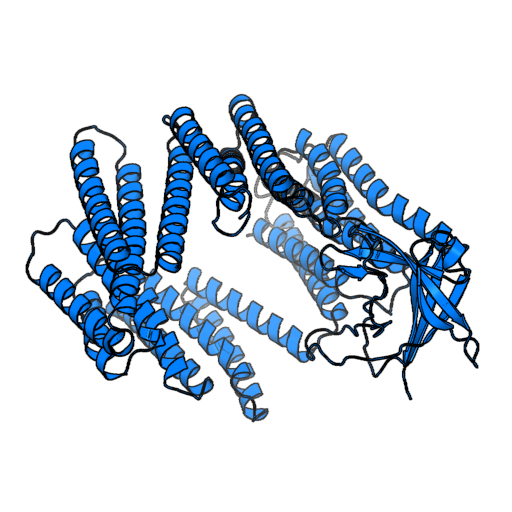OM 4442 C C . ILE A 1 551 ? 2.189 -19.629 -22.772 1.00 88.56 551 ILE A C 1
ATOM 4444 O O . ILE A 1 551 ? 2.901 -19.784 -23.765 1.00 88.56 551 ILE A O 1
ATOM 4448 N N . PRO A 1 552 ? 2.152 -18.462 -22.094 1.00 84.88 552 PRO A N 1
ATOM 4449 C CA . PRO A 1 552 ? 2.946 -17.311 -22.517 1.00 84.88 552 PRO A CA 1
ATOM 4450 C C . PRO A 1 552 ? 4.448 -17.595 -22.494 1.00 84.88 552 PRO A C 1
ATOM 4452 O O . PRO A 1 552 ? 5.134 -17.247 -23.449 1.00 84.88 552 PRO A O 1
ATOM 4455 N N . ALA A 1 553 ? 4.940 -18.287 -21.459 1.00 85.94 553 ALA A N 1
ATOM 4456 C CA . ALA A 1 553 ? 6.349 -18.662 -21.356 1.00 85.94 553 ALA A CA 1
ATOM 4457 C C . ALA A 1 553 ? 6.791 -19.550 -22.530 1.00 85.94 553 ALA A C 1
ATOM 4459 O O . ALA A 1 553 ? 7.759 -19.238 -23.213 1.00 85.94 553 ALA A O 1
ATOM 4460 N N . VAL A 1 554 ? 6.034 -20.610 -22.840 1.00 87.81 554 VAL A N 1
ATOM 4461 C CA . VAL A 1 554 ? 6.346 -21.513 -23.962 1.00 87.81 554 VAL A CA 1
ATOM 4462 C C . VAL A 1 554 ? 6.269 -20.791 -25.306 1.00 87.81 554 VAL A C 1
ATOM 4464 O O . VAL A 1 554 ? 7.134 -20.990 -26.153 1.00 87.81 554 VAL A O 1
ATOM 4467 N N . GLN A 1 555 ? 5.255 -19.947 -25.517 1.00 87.88 555 GLN A N 1
ATOM 4468 C CA . GLN A 1 555 ? 5.129 -19.171 -26.753 1.00 87.88 555 GLN A CA 1
ATOM 4469 C C . GLN A 1 555 ? 6.316 -18.226 -26.947 1.00 87.88 555 GLN A C 1
ATOM 4471 O O . GLN A 1 555 ? 6.850 -18.142 -28.050 1.00 87.88 555 GLN A O 1
ATOM 4476 N N . LYS A 1 556 ? 6.744 -17.542 -25.883 1.00 86.25 556 LYS A N 1
ATOM 4477 C CA . LYS A 1 556 ? 7.891 -16.633 -25.928 1.00 86.25 556 LYS A CA 1
ATOM 4478 C C . LYS A 1 556 ? 9.204 -17.372 -26.133 1.00 86.25 556 LYS A C 1
ATOM 4480 O O . LYS A 1 556 ? 9.993 -16.957 -26.974 1.00 86.25 556 LYS A O 1
ATOM 4485 N N . GLU A 1 557 ? 9.388 -18.511 -25.477 1.00 88.19 557 GLU A N 1
ATOM 4486 C CA . GLU A 1 557 ? 10.566 -19.351 -25.678 1.00 88.19 557 GLU A CA 1
ATOM 4487 C C . GLU A 1 557 ? 10.667 -19.857 -27.125 1.00 88.19 557 GLU A C 1
ATOM 4489 O O . GLU A 1 557 ? 11.725 -19.769 -27.738 1.00 88.19 557 GLU A O 1
ATOM 4494 N N . MET A 1 558 ? 9.555 -20.301 -27.726 1.00 87.25 558 MET A N 1
ATOM 4495 C CA . MET A 1 558 ? 9.528 -20.712 -29.138 1.00 87.25 558 MET A CA 1
ATOM 4496 C C . MET A 1 558 ? 9.906 -19.571 -30.093 1.00 87.25 558 MET A C 1
ATOM 4498 O O . MET A 1 558 ? 10.531 -19.808 -31.127 1.00 87.25 558 MET A O 1
ATOM 4502 N N . VAL A 1 559 ? 9.520 -18.335 -29.772 1.00 87.50 559 VAL A N 1
ATOM 4503 C CA . VAL A 1 559 ? 9.834 -17.151 -30.582 1.00 87.50 559 VAL A CA 1
ATOM 4504 C C . VAL A 1 559 ? 11.300 -16.734 -30.432 1.00 87.50 559 VAL A C 1
ATOM 4506 O O . VAL A 1 559 ? 11.915 -16.354 -31.428 1.00 87.50 559 VAL A O 1
ATOM 4509 N N . LEU A 1 560 ? 11.864 -16.851 -29.226 1.00 86.69 560 LEU A N 1
ATOM 4510 C CA . LEU A 1 560 ? 13.267 -16.546 -28.922 1.00 86.69 560 LEU A CA 1
ATOM 4511 C C . LEU A 1 560 ? 14.232 -17.605 -29.473 1.00 86.69 560 LEU A C 1
ATOM 4513 O O . LEU A 1 560 ? 15.291 -17.256 -29.988 1.00 86.69 560 LEU A O 1
ATOM 4517 N N . GLN A 1 561 ? 13.869 -18.891 -29.433 1.00 87.31 561 GLN A N 1
ATOM 4518 C CA . GLN A 1 561 ? 14.692 -19.977 -29.987 1.00 87.31 561 GLN A CA 1
ATOM 4519 C C . GLN A 1 561 ? 14.946 -19.835 -31.492 1.00 87.31 561 GLN A C 1
ATOM 4521 O O . GLN A 1 561 ? 15.990 -20.256 -31.977 1.00 87.31 561 GLN A O 1
ATOM 4526 N N . ASN A 1 562 ? 14.002 -19.228 -32.215 1.00 86.69 562 ASN A N 1
ATOM 4527 C CA . ASN A 1 562 ? 14.127 -18.926 -33.643 1.00 86.69 562 ASN A CA 1
ATOM 4528 C C . ASN A 1 562 ? 14.625 -17.493 -33.909 1.00 86.69 562 ASN A C 1
ATOM 4530 O O . ASN A 1 562 ? 14.550 -17.024 -35.042 1.00 86.69 562 ASN A O 1
ATOM 4534 N N . GLY A 1 563 ? 15.039 -16.780 -32.861 1.00 85.88 563 GLY A N 1
ATOM 4535 C CA . GLY A 1 563 ? 15.512 -15.404 -32.918 1.00 85.88 563 GLY A CA 1
ATOM 4536 C C . GLY A 1 563 ? 16.995 -15.274 -33.259 1.00 85.88 563 GLY A C 1
ATOM 4537 O O . GLY A 1 563 ? 17.744 -16.253 -33.255 1.00 85.88 563 GLY A O 1
ATOM 4538 N N . GLU A 1 564 ? 17.414 -14.041 -33.518 1.00 87.94 564 GLU A N 1
ATOM 4539 C CA . GLU A 1 564 ? 18.808 -13.673 -33.779 1.00 87.94 564 GLU A CA 1
ATOM 4540 C C . GLU A 1 564 ? 19.512 -13.290 -32.473 1.00 87.94 564 GLU A C 1
ATOM 4542 O O . GLU A 1 564 ? 18.872 -12.843 -31.519 1.00 87.94 564 GLU A O 1
ATOM 4547 N N . VAL A 1 565 ? 20.829 -13.492 -32.413 1.00 88.75 565 VAL A N 1
ATOM 4548 C CA . VAL A 1 565 ? 21.654 -13.164 -31.243 1.00 88.75 565 VAL A CA 1
ATOM 4549 C C . VAL A 1 565 ? 22.719 -12.166 -31.669 1.00 88.75 565 VAL A C 1
ATOM 4551 O O . VAL A 1 565 ? 23.446 -12.437 -32.623 1.00 88.75 565 VAL A O 1
ATOM 4554 N N . LEU A 1 566 ? 22.816 -11.039 -30.967 1.00 89.62 566 LEU A N 1
ATOM 4555 C CA . LEU A 1 566 ? 23.751 -9.962 -31.289 1.00 89.62 566 LEU A CA 1
ATOM 4556 C C . LEU A 1 566 ? 24.292 -9.271 -30.036 1.00 89.62 566 LEU A C 1
ATOM 4558 O O . LEU A 1 566 ? 23.642 -9.274 -28.994 1.00 89.62 566 LEU A O 1
ATOM 4562 N N . TRP A 1 567 ? 25.481 -8.677 -30.129 1.00 87.12 567 TRP A N 1
ATOM 4563 C CA . TRP A 1 567 ? 26.040 -7.840 -29.066 1.00 87.12 567 TRP A CA 1
ATOM 4564 C C . TRP A 1 567 ? 25.612 -6.390 -29.276 1.00 87.12 567 TRP A C 1
ATOM 4566 O O . TRP A 1 567 ? 25.883 -5.837 -30.333 1.00 87.12 567 TRP A O 1
ATOM 4576 N N . LEU A 1 568 ? 24.977 -5.777 -28.282 1.00 83.31 568 LEU A N 1
ATOM 4577 C CA . LEU A 1 568 ? 24.620 -4.360 -28.269 1.00 83.31 568 LEU A CA 1
ATOM 4578 C C . LEU A 1 568 ? 25.621 -3.583 -27.404 1.00 83.31 568 LEU A C 1
ATOM 4580 O O . LEU A 1 568 ? 25.886 -3.973 -26.267 1.00 83.31 568 LEU A O 1
ATOM 4584 N N . GLU A 1 569 ? 26.183 -2.509 -27.942 1.00 80.62 569 GLU A N 1
ATOM 4585 C CA . GLU A 1 569 ? 27.041 -1.565 -27.225 1.00 80.62 569 GLU A CA 1
ATOM 4586 C C . GLU A 1 569 ? 26.197 -0.648 -26.325 1.00 80.62 569 GLU A C 1
ATOM 4588 O O . GLU A 1 569 ? 25.114 -0.211 -26.714 1.00 80.62 569 GLU A O 1
ATOM 4593 N N . VAL A 1 570 ? 26.680 -0.378 -25.108 1.00 74.06 570 VAL A N 1
ATOM 4594 C CA . VAL A 1 570 ? 26.004 0.493 -24.131 1.00 74.06 570 VAL A CA 1
ATOM 4595 C C . VAL A 1 570 ? 26.728 1.841 -24.071 1.00 74.06 570 VAL A C 1
ATOM 4597 O O . VAL A 1 570 ? 27.920 1.881 -23.758 1.00 74.06 570 VAL A O 1
ATOM 4600 N N . GLU A 1 571 ? 26.015 2.935 -24.377 1.00 60.78 571 GLU A N 1
ATOM 4601 C CA . GLU A 1 571 ? 26.591 4.289 -24.476 1.00 60.78 571 GLU A CA 1
ATOM 4602 C C . GLU A 1 571 ? 26.948 4.896 -23.112 1.00 60.78 571 GLU A C 1
ATOM 4604 O O . GLU A 1 571 ? 28.072 5.381 -22.949 1.00 60.78 571 GLU A O 1
ATOM 4609 N N . ASP A 1 572 ? 26.047 4.840 -22.123 1.00 59.62 572 ASP A N 1
ATOM 4610 C CA . ASP A 1 572 ? 26.295 5.428 -20.803 1.00 59.62 572 ASP A CA 1
ATOM 4611 C C . ASP A 1 572 ? 25.842 4.532 -19.642 1.00 59.62 572 ASP A C 1
ATOM 4613 O O . ASP A 1 572 ? 24.760 3.938 -19.640 1.00 59.62 572 ASP A O 1
ATOM 4617 N N . TYR A 1 573 ? 26.706 4.464 -18.632 1.00 48.50 573 TYR A N 1
ATOM 4618 C CA . TYR A 1 573 ? 26.443 3.862 -17.335 1.00 48.50 573 TYR A CA 1
ATOM 4619 C C . TYR A 1 573 ? 26.152 5.018 -16.389 1.00 48.50 573 TYR A C 1
ATOM 4621 O O . TYR A 1 573 ? 27.066 5.709 -15.950 1.00 48.50 573 TYR A O 1
ATOM 4629 N N . GLY A 1 574 ? 24.885 5.248 -16.060 1.00 46.06 574 GLY A N 1
ATOM 4630 C CA . GLY A 1 574 ? 24.561 6.160 -14.974 1.00 46.06 574 GLY A CA 1
ATOM 4631 C C . GLY A 1 574 ? 24.728 5.432 -13.639 1.00 46.06 574 GLY A C 1
ATOM 4632 O O . GLY A 1 574 ? 23.832 4.660 -13.300 1.00 46.06 574 GLY A O 1
ATOM 4633 N N . PRO A 1 575 ? 25.751 5.707 -12.798 1.00 42.28 575 PRO A N 1
ATOM 4634 C CA . PRO A 1 575 ? 25.752 5.295 -11.385 1.00 42.28 575 PRO A CA 1
ATOM 4635 C C . PRO A 1 575 ? 24.731 6.111 -10.562 1.00 42.28 575 PRO A C 1
ATOM 4637 O O . PRO A 1 575 ? 24.927 6.394 -9.384 1.00 42.28 575 PRO A O 1
ATOM 4640 N N . GLY A 1 576 ? 23.664 6.582 -11.207 1.00 40.81 576 GLY A N 1
ATOM 4641 C CA . GLY A 1 576 ? 22.782 7.642 -10.749 1.00 40.81 576 GLY A CA 1
ATOM 4642 C C . GLY A 1 576 ? 21.567 7.154 -9.980 1.00 40.81 576 GLY A C 1
ATOM 4643 O O . GLY A 1 576 ? 20.570 7.856 -9.987 1.00 40.81 576 GLY A O 1
ATOM 4644 N N . TYR A 1 577 ? 21.626 5.986 -9.346 1.00 37.38 577 TYR A N 1
ATOM 4645 C CA . TYR A 1 577 ? 20.739 5.621 -8.246 1.00 37.38 577 TYR A CA 1
ATOM 4646 C C . TYR A 1 577 ? 21.578 4.832 -7.241 1.00 37.38 577 TYR A C 1
ATOM 4648 O O . TYR A 1 577 ? 22.293 3.907 -7.608 1.00 37.38 577 TYR A O 1
ATOM 4656 N N . GLU A 1 578 ? 21.577 5.321 -6.003 1.00 39.69 578 GLU A N 1
ATOM 4657 C CA . GLU A 1 578 ? 22.460 4.954 -4.895 1.00 39.69 578 GLU A CA 1
ATOM 4658 C C . GLU A 1 578 ? 22.625 3.436 -4.696 1.00 39.69 578 GLU A C 1
ATOM 4660 O O . GLU A 1 578 ? 21.751 2.648 -5.048 1.00 39.69 578 GLU A O 1
ATOM 4665 N N . GLU A 1 579 ? 23.727 3.067 -4.032 1.00 39.78 579 GLU A N 1
ATOM 4666 C CA . GLU A 1 579 ? 24.215 1.746 -3.576 1.00 39.78 579 GLU A CA 1
ATOM 4667 C C . GLU A 1 579 ? 23.179 0.786 -2.922 1.00 39.78 579 GLU A C 1
ATOM 4669 O O . GLU A 1 579 ? 23.540 -0.282 -2.430 1.00 39.78 579 GLU A O 1
ATOM 4674 N N . ALA A 1 580 ? 21.891 1.134 -2.896 1.00 40.34 580 ALA A N 1
ATOM 4675 C CA . ALA A 1 580 ? 20.783 0.357 -2.355 1.00 40.34 580 ALA A CA 1
ATOM 4676 C C . ALA A 1 580 ? 20.120 -0.602 -3.369 1.00 40.34 580 ALA A C 1
ATOM 4678 O O . ALA A 1 580 ? 19.479 -1.573 -2.957 1.00 40.34 580 ALA A O 1
ATOM 4679 N N . GLU A 1 581 ? 20.273 -0.385 -4.679 1.00 44.56 581 GLU A N 1
ATOM 4680 C CA . GLU A 1 581 ? 19.696 -1.253 -5.711 1.00 44.56 581 GLU A CA 1
ATOM 4681 C C . GLU A 1 581 ? 20.827 -1.949 -6.483 1.00 44.56 581 GLU A C 1
ATOM 4683 O O . GLU A 1 581 ? 21.546 -1.319 -7.244 1.00 44.56 581 GLU A O 1
ATOM 4688 N N . ASN A 1 582 ? 21.002 -3.267 -6.309 1.00 47.19 582 ASN A N 1
ATOM 4689 C CA . ASN A 1 582 ? 21.917 -4.107 -7.110 1.00 47.19 582 ASN A CA 1
ATOM 4690 C C . ASN A 1 582 ? 21.434 -4.237 -8.579 1.00 47.19 582 ASN A C 1
ATOM 4692 O O . ASN A 1 582 ? 21.287 -5.345 -9.102 1.00 47.19 582 ASN A O 1
ATOM 4696 N N . GLN A 1 583 ? 21.092 -3.123 -9.222 1.00 43.62 583 GLN A N 1
ATOM 4697 C CA . GLN A 1 583 ? 20.559 -3.008 -10.573 1.00 43.62 583 GLN A CA 1
ATOM 4698 C C . GLN A 1 583 ? 21.320 -1.898 -11.301 1.00 43.62 583 GLN A C 1
ATOM 4700 O O . GLN A 1 583 ? 21.312 -0.750 -10.876 1.00 43.62 583 GLN A O 1
ATOM 4705 N N . ALA A 1 584 ? 21.990 -2.244 -12.399 1.00 47.34 584 ALA A N 1
ATOM 4706 C CA . ALA A 1 584 ? 22.459 -1.263 -13.362 1.00 47.34 584 ALA A CA 1
ATOM 4707 C C . ALA A 1 584 ? 21.313 -0.936 -14.313 1.00 47.34 584 ALA A C 1
ATOM 4709 O O . ALA A 1 584 ? 20.736 -1.819 -14.947 1.00 47.34 584 ALA A O 1
ATOM 4710 N N . TYR A 1 585 ? 20.996 0.342 -14.431 1.00 51.25 585 TYR A N 1
ATOM 4711 C CA . TYR A 1 585 ? 20.112 0.817 -15.480 1.00 51.25 585 TYR A CA 1
ATOM 4712 C C . TYR A 1 585 ? 20.938 0.929 -16.759 1.00 51.25 585 TYR A C 1
ATOM 4714 O O . TYR A 1 585 ? 21.967 1.606 -16.784 1.00 51.25 585 TYR A O 1
ATOM 4722 N N . ILE A 1 586 ? 20.530 0.202 -17.797 1.00 56.97 586 ILE A N 1
ATOM 4723 C CA . ILE A 1 586 ? 21.193 0.260 -19.097 1.00 56.97 586 ILE A CA 1
ATOM 4724 C C . ILE A 1 586 ? 20.508 1.390 -19.847 1.00 56.97 586 ILE A C 1
ATOM 4726 O O . ILE A 1 586 ? 19.395 1.218 -20.343 1.00 56.97 586 ILE A O 1
ATOM 4730 N N . ASN A 1 587 ? 21.161 2.550 -19.915 1.00 56.97 587 ASN A N 1
ATOM 4731 C CA . ASN A 1 587 ? 20.675 3.606 -20.783 1.00 56.97 587 ASN A CA 1
ATOM 4732 C C . ASN A 1 587 ? 21.176 3.334 -22.203 1.00 56.97 587 ASN A C 1
ATOM 4734 O O . ASN A 1 587 ? 22.370 3.408 -22.487 1.00 56.97 587 ASN A O 1
ATOM 4738 N N . ILE A 1 588 ? 20.254 2.939 -23.076 1.00 57.34 588 ILE A N 1
ATOM 4739 C CA . ILE A 1 588 ? 20.570 2.536 -24.449 1.00 57.34 588 ILE A CA 1
ATOM 4740 C C . ILE A 1 588 ? 20.565 3.758 -25.392 1.00 57.34 588 ILE A C 1
ATOM 4742 O O . ILE A 1 588 ? 21.015 3.639 -26.527 1.00 57.34 588 ILE A O 1
ATOM 4746 N N . TYR A 1 589 ? 20.091 4.934 -24.945 1.00 54.66 589 TYR A N 1
ATOM 4747 C CA . TYR A 1 589 ? 19.986 6.132 -25.788 1.00 54.66 589 TYR A CA 1
ATOM 4748 C C . TYR A 1 589 ? 19.969 7.450 -24.994 1.00 54.66 589 TYR A C 1
ATOM 4750 O O . TYR A 1 589 ? 19.140 7.607 -24.100 1.00 54.66 589 TYR A O 1
ATOM 4758 N N . ASP A 1 590 ? 20.786 8.435 -25.390 1.00 41.91 590 ASP A N 1
ATOM 4759 C CA . ASP A 1 590 ? 20.690 9.840 -24.925 1.00 41.91 590 ASP A CA 1
ATOM 4760 C C . ASP A 1 590 ? 20.354 10.822 -26.070 1.00 41.91 590 ASP A C 1
ATOM 4762 O O . ASP A 1 590 ? 20.653 12.019 -26.036 1.00 41.91 590 ASP A O 1
ATOM 4766 N N . GLY A 1 591 ? 19.747 10.318 -27.148 1.00 44.75 591 GLY A N 1
ATOM 4767 C CA . GLY A 1 591 ? 19.330 11.159 -28.263 1.00 44.75 591 GLY A CA 1
ATOM 4768 C C . GLY A 1 591 ? 18.017 11.893 -27.992 1.00 44.75 591 GLY A C 1
ATOM 4769 O O . GLY A 1 591 ? 17.127 11.450 -27.263 1.00 44.75 591 GLY A O 1
ATOM 4770 N N . THR A 1 592 ? 17.891 13.061 -28.613 1.00 44.31 592 THR A N 1
ATOM 4771 C CA . THR A 1 592 ? 16.668 13.860 -28.573 1.00 44.31 592 THR A CA 1
ATOM 4772 C C . THR A 1 592 ? 15.589 13.122 -29.359 1.00 44.31 592 THR A C 1
ATOM 4774 O O . THR A 1 592 ? 15.759 12.882 -30.548 1.00 44.31 592 THR A O 1
ATOM 4777 N N . TYR A 1 593 ? 14.481 12.759 -28.702 1.00 56.62 593 TYR A N 1
ATOM 4778 C CA . TYR A 1 593 ? 13.271 12.259 -29.361 1.00 56.62 593 TYR A CA 1
ATOM 4779 C C . TYR A 1 593 ? 12.792 13.303 -30.389 1.00 56.62 593 TYR A C 1
ATOM 4781 O O . TYR A 1 593 ? 12.041 14.216 -30.045 1.00 56.62 593 TYR A O 1
ATOM 4789 N N . GLU A 1 594 ? 13.259 13.226 -31.640 1.00 52.00 594 GLU A N 1
ATOM 4790 C CA . GLU A 1 594 ? 12.822 14.143 -32.702 1.00 52.00 594 GLU A CA 1
ATOM 4791 C C . GLU A 1 594 ? 11.342 13.903 -33.057 1.00 52.00 594 GLU A C 1
ATOM 4793 O O . GLU A 1 594 ? 10.642 14.833 -33.466 1.00 52.00 594 GLU A O 1
ATOM 4798 N N . GLU A 1 595 ? 10.827 12.691 -32.804 1.00 62.16 595 GLU A N 1
ATOM 4799 C CA . GLU A 1 595 ? 9.425 12.319 -32.994 1.00 62.16 595 GLU A CA 1
ATOM 4800 C C . GLU A 1 595 ? 8.695 12.061 -31.664 1.00 62.16 595 GLU A C 1
ATOM 4802 O O . GLU A 1 595 ? 9.020 11.163 -30.889 1.00 62.16 595 GLU A O 1
ATOM 4807 N N . ASN A 1 596 ? 7.633 12.836 -31.417 1.00 71.56 596 ASN A N 1
ATOM 4808 C CA . ASN A 1 596 ? 6.681 12.561 -30.340 1.00 71.56 596 ASN A CA 1
ATOM 4809 C C . ASN A 1 596 ? 5.787 11.376 -30.737 1.00 71.56 596 ASN A C 1
ATOM 4811 O O . ASN A 1 596 ? 4.738 11.561 -31.363 1.00 71.56 596 ASN A O 1
ATOM 4815 N N . PHE A 1 597 ? 6.183 10.162 -30.358 1.00 81.44 597 PHE A N 1
ATOM 4816 C CA . PHE A 1 597 ? 5.345 8.979 -30.531 1.00 81.44 597 PHE A CA 1
ATOM 4817 C C . PHE A 1 597 ? 4.105 9.036 -29.619 1.00 81.44 597 PHE A C 1
ATOM 4819 O O . PHE A 1 597 ? 4.210 9.408 -28.447 1.00 81.44 597 PHE A O 1
ATOM 4826 N N . PRO A 1 598 ? 2.910 8.642 -30.099 1.00 83.19 598 PRO A N 1
ATOM 4827 C CA . PRO A 1 598 ? 1.726 8.563 -29.249 1.00 83.19 598 PRO A CA 1
ATOM 4828 C C . PRO A 1 598 ? 1.923 7.555 -28.108 1.00 83.19 598 PRO A C 1
ATOM 4830 O O . PRO A 1 598 ? 2.370 6.431 -28.354 1.00 83.19 598 PRO A O 1
ATOM 4833 N N . SER A 1 599 ? 1.522 7.900 -26.880 1.00 82.56 599 SER A N 1
ATOM 4834 C CA . SER A 1 599 ? 1.569 6.962 -25.750 1.00 82.56 599 SER A CA 1
ATOM 4835 C C . SER A 1 599 ? 0.838 5.655 -26.078 1.00 82.56 599 SER A C 1
ATOM 4837 O O . SER A 1 599 ? -0.280 5.648 -26.605 1.00 82.56 599 SER A O 1
ATOM 4839 N N . GLY A 1 600 ? 1.489 4.538 -25.774 1.00 82.88 600 GLY A N 1
ATOM 4840 C CA . GLY A 1 600 ? 0.969 3.190 -25.959 1.00 82.88 600 GLY A CA 1
ATOM 4841 C C . GLY A 1 600 ? 1.201 2.601 -27.340 1.00 82.88 600 GLY A C 1
ATOM 4842 O O . GLY A 1 600 ? 0.861 1.427 -27.532 1.00 82.88 600 GLY A O 1
ATOM 4843 N N . SER A 1 601 ? 1.791 3.368 -28.262 1.00 87.06 601 SER A N 1
ATOM 4844 C CA . SER A 1 601 ? 2.298 2.854 -29.533 1.00 87.06 601 SER A CA 1
ATOM 4845 C C . SER A 1 601 ? 3.503 1.934 -29.316 1.00 87.06 601 SER A C 1
ATOM 4847 O O . SER A 1 601 ? 4.257 2.066 -28.346 1.00 87.06 601 SER A O 1
ATOM 4849 N N . TYR A 1 602 ? 3.634 0.953 -30.206 1.00 88.31 602 TYR A N 1
ATOM 4850 C CA . TYR A 1 602 ? 4.850 0.160 -30.319 1.00 88.31 602 TYR A CA 1
ATOM 4851 C C . TYR A 1 602 ? 5.825 0.901 -31.223 1.00 88.31 602 TYR A C 1
ATOM 4853 O O . TYR A 1 602 ? 5.409 1.476 -32.224 1.00 88.31 602 TYR A O 1
ATOM 4861 N N . VAL A 1 603 ? 7.098 0.858 -30.856 1.00 87.31 603 VAL A N 1
ATOM 4862 C CA . VAL A 1 603 ? 8.202 1.445 -31.616 1.00 87.31 603 VAL A CA 1
ATOM 4863 C C . VAL A 1 603 ? 9.301 0.406 -31.792 1.00 87.31 603 VAL A C 1
ATOM 4865 O O . VAL A 1 603 ? 9.310 -0.618 -31.108 1.00 87.31 603 VAL A O 1
ATOM 4868 N N . HIS A 1 604 ? 10.219 0.638 -32.717 1.00 87.94 604 HIS A N 1
ATOM 4869 C CA . HIS A 1 604 ? 11.277 -0.288 -33.085 1.00 87.94 604 HIS A CA 1
ATOM 4870 C C . HIS A 1 604 ? 12.634 0.415 -33.049 1.00 87.94 604 HIS A C 1
ATOM 4872 O O . HIS A 1 604 ? 12.851 1.392 -33.757 1.00 87.94 604 HIS A O 1
ATOM 4878 N N . ALA A 1 605 ? 13.541 -0.100 -32.224 1.00 86.00 605 ALA A N 1
ATOM 4879 C CA . ALA A 1 605 ? 14.934 0.313 -32.148 1.00 86.00 605 ALA A CA 1
ATOM 4880 C C . ALA A 1 605 ? 15.691 -0.176 -33.389 1.00 86.00 605 ALA A C 1
ATOM 4882 O O . ALA A 1 605 ? 15.834 -1.386 -33.586 1.00 86.00 605 ALA A O 1
ATOM 4883 N N . GLN A 1 606 ? 16.150 0.756 -34.222 1.00 86.56 606 GLN A N 1
ATOM 4884 C CA . GLN A 1 606 ? 16.991 0.493 -35.385 1.00 86.56 606 GLN A CA 1
ATOM 4885 C C . GLN A 1 606 ? 18.445 0.324 -34.948 1.00 86.56 606 GLN A C 1
ATOM 4887 O O . GLN A 1 606 ? 19.001 1.192 -34.274 1.00 86.56 606 GLN A O 1
ATOM 4892 N N . LEU A 1 607 ? 19.065 -0.778 -35.365 1.00 85.06 607 LEU A N 1
ATOM 4893 C CA . LEU A 1 607 ? 20.445 -1.097 -35.017 1.00 85.06 607 LEU A CA 1
ATOM 4894 C C . LEU A 1 607 ? 21.381 -0.921 -36.209 1.00 85.06 607 LEU A C 1
ATOM 4896 O O . LEU A 1 607 ? 21.060 -1.314 -37.331 1.00 85.06 607 LEU A O 1
ATOM 4900 N N . GLU A 1 608 ? 22.556 -0.360 -35.943 1.00 86.19 608 GLU A N 1
ATOM 4901 C CA . GLU A 1 608 ? 23.650 -0.228 -36.903 1.00 86.19 608 GLU A CA 1
ATOM 4902 C C . GLU A 1 608 ? 24.835 -1.083 -36.447 1.00 86.19 608 GLU A C 1
ATOM 4904 O O . GLU A 1 608 ? 25.177 -1.090 -35.267 1.00 86.19 608 GLU A O 1
ATOM 4909 N N . GLU A 1 609 ? 25.439 -1.821 -37.377 1.00 85.81 609 GLU A N 1
ATOM 4910 C CA . GLU A 1 609 ? 26.621 -2.648 -37.121 1.00 85.81 609 GLU A CA 1
ATOM 4911 C C . GLU A 1 609 ? 27.879 -1.768 -36.986 1.00 85.81 609 GLU A C 1
ATOM 4913 O O . GLU A 1 609 ? 28.155 -0.917 -37.834 1.00 85.81 609 GLU A O 1
ATOM 4918 N N . THR A 1 610 ? 28.646 -1.986 -35.919 1.00 82.75 610 THR A N 1
ATOM 4919 C CA . THR A 1 610 ? 29.889 -1.283 -35.573 1.00 82.75 610 THR A CA 1
ATOM 4920 C C . THR A 1 610 ? 31.111 -2.160 -35.898 1.00 82.75 610 THR A C 1
ATOM 4922 O O . THR A 1 610 ? 31.013 -3.371 -36.102 1.00 82.75 610 THR A O 1
ATOM 4925 N N . GLU A 1 611 ? 32.306 -1.562 -35.929 1.00 73.81 611 GLU A N 1
ATOM 4926 C CA . GLU A 1 611 ? 33.593 -2.251 -36.077 1.00 73.81 611 GLU A CA 1
ATOM 4927 C C . GLU A 1 611 ? 33.894 -3.161 -34.860 1.00 73.81 611 GLU A C 1
ATOM 4929 O O . GLU A 1 611 ? 34.660 -2.741 -34.004 1.00 73.81 611 GLU A O 1
ATOM 4934 N N . ASN A 1 612 ? 33.258 -4.342 -34.725 1.00 72.69 612 ASN A N 1
ATOM 4935 C CA . ASN A 1 612 ? 33.641 -5.505 -33.872 1.00 72.69 612 ASN A CA 1
ATOM 4936 C C . ASN A 1 612 ? 32.522 -6.580 -33.743 1.00 72.69 612 ASN A C 1
ATOM 4938 O O . ASN A 1 612 ? 32.410 -7.227 -32.698 1.00 72.69 612 ASN A O 1
ATOM 4942 N N . ASP A 1 613 ? 31.669 -6.779 -34.756 1.00 77.69 613 ASP A N 1
ATOM 4943 C CA . ASP A 1 613 ? 30.451 -7.619 -34.660 1.00 77.69 613 ASP A CA 1
ATOM 4944 C C . ASP A 1 613 ? 29.502 -7.180 -33.513 1.00 77.69 613 ASP A C 1
ATOM 4946 O O . ASP A 1 613 ? 28.741 -7.982 -32.956 1.00 77.69 613 ASP A O 1
ATOM 4950 N N . SER A 1 614 ? 29.571 -5.903 -33.121 1.00 81.75 614 SER A N 1
ATOM 4951 C CA . SER A 1 614 ? 28.660 -5.259 -32.174 1.00 81.75 614 SER A CA 1
ATOM 4952 C C . SER A 1 614 ? 27.701 -4.332 -32.911 1.00 81.75 614 SER A C 1
ATOM 4954 O O . SER A 1 614 ? 27.968 -3.891 -34.024 1.00 81.75 614 SER A O 1
ATOM 4956 N N . TYR A 1 615 ? 26.570 -4.042 -32.288 1.00 83.81 615 TYR A N 1
ATOM 4957 C CA . TYR A 1 615 ? 25.556 -3.137 -32.796 1.00 83.81 615 TYR A CA 1
ATOM 4958 C C . TYR A 1 615 ? 25.417 -1.953 -31.854 1.00 83.81 615 TYR A C 1
ATOM 4960 O O . TYR A 1 615 ? 25.528 -2.110 -30.640 1.00 83.81 615 TYR A O 1
ATOM 4968 N N . ARG A 1 616 ? 25.102 -0.787 -32.406 1.00 80.50 616 ARG A N 1
ATOM 4969 C CA . ARG A 1 616 ? 24.694 0.396 -31.646 1.00 80.50 616 ARG A CA 1
ATOM 4970 C C . ARG A 1 616 ? 23.277 0.804 -32.019 1.00 80.50 616 ARG A C 1
ATOM 4972 O O . ARG A 1 616 ? 22.828 0.554 -33.141 1.00 80.50 616 ARG A O 1
ATOM 4979 N N . LEU A 1 617 ? 22.571 1.427 -31.080 1.00 79.75 617 LEU A N 1
ATOM 4980 C CA . LEU A 1 617 ? 21.263 2.007 -31.356 1.00 79.75 617 LEU A CA 1
ATOM 4981 C C . LEU A 1 617 ? 21.441 3.266 -32.213 1.00 79.75 617 LEU A C 1
ATOM 4983 O O . LEU A 1 617 ? 22.116 4.203 -31.803 1.00 79.75 617 LEU A O 1
ATOM 4987 N N . LEU A 1 618 ? 20.843 3.276 -33.405 1.00 79.31 618 LEU A N 1
ATOM 4988 C CA . LEU A 1 618 ? 20.913 4.413 -34.325 1.00 79.31 618 LEU A CA 1
ATOM 4989 C C . LEU A 1 618 ? 19.735 5.370 -34.120 1.00 79.31 618 LEU A C 1
ATOM 4991 O O . LEU A 1 618 ? 19.925 6.578 -34.004 1.00 79.31 618 LEU A O 1
ATOM 4995 N N . ASP A 1 619 ? 18.518 4.824 -34.118 1.00 78.69 619 ASP A N 1
ATOM 4996 C CA . ASP A 1 619 ? 17.275 5.595 -34.066 1.00 78.69 619 ASP A CA 1
ATOM 4997 C C . ASP A 1 619 ? 16.095 4.723 -33.593 1.00 78.69 619 ASP A C 1
ATOM 4999 O O . ASP A 1 619 ? 16.187 3.492 -33.535 1.00 78.69 619 ASP A O 1
ATOM 5003 N N . ILE A 1 620 ? 14.963 5.351 -33.284 1.00 84.00 620 ILE A N 1
ATOM 5004 C CA . ILE A 1 620 ? 13.696 4.698 -32.947 1.00 84.00 620 ILE A CA 1
ATOM 5005 C C . ILE A 1 620 ? 12.691 4.999 -34.063 1.00 84.00 620 ILE A C 1
ATOM 5007 O O . ILE A 1 620 ? 12.419 6.155 -34.369 1.00 84.00 620 ILE A O 1
ATOM 5011 N N . LYS A 1 621 ? 12.106 3.960 -34.665 1.00 84.94 621 LYS A N 1
ATOM 5012 C CA . LYS A 1 621 ? 11.108 4.077 -35.742 1.00 84.94 621 LYS A CA 1
ATOM 5013 C C . LYS A 1 621 ? 9.738 3.573 -35.309 1.00 84.94 621 LYS A C 1
ATOM 5015 O O . LYS A 1 621 ? 9.629 2.705 -34.444 1.00 84.94 621 LYS A O 1
ATOM 5020 N N . ALA A 1 622 ? 8.681 4.078 -35.941 1.00 85.19 622 ALA A N 1
ATOM 5021 C CA . ALA A 1 622 ? 7.319 3.608 -35.689 1.00 85.19 622 ALA A CA 1
ATOM 5022 C C . ALA A 1 622 ? 7.083 2.191 -36.246 1.00 85.19 622 ALA A C 1
ATOM 5024 O O . ALA A 1 622 ? 6.463 1.361 -35.581 1.00 85.19 622 ALA A O 1
ATOM 5025 N N . ASP A 1 623 ? 7.618 1.898 -37.436 1.00 84.81 623 ASP A N 1
ATOM 5026 C CA . ASP A 1 623 ? 7.376 0.643 -38.145 1.00 84.81 623 ASP A CA 1
ATOM 5027 C C . ASP A 1 623 ? 8.623 -0.247 -38.233 1.00 84.81 623 ASP A C 1
ATOM 5029 O O . ASP A 1 623 ? 9.744 0.204 -38.477 1.00 84.81 623 ASP A O 1
ATOM 5033 N N . LYS A 1 624 ? 8.413 -1.565 -38.100 1.00 83.94 624 LYS A N 1
ATOM 5034 C CA . LYS A 1 624 ? 9.481 -2.576 -38.210 1.00 83.94 624 LYS A CA 1
ATOM 5035 C C . LYS A 1 624 ? 10.165 -2.563 -39.582 1.00 83.94 624 LYS A C 1
ATOM 5037 O O . LYS A 1 624 ? 11.356 -2.842 -39.671 1.00 83.94 624 LYS A O 1
ATOM 5042 N N . GLU A 1 625 ? 9.414 -2.282 -40.647 1.00 85.19 625 GLU A N 1
ATOM 5043 C CA . GLU A 1 625 ? 9.960 -2.224 -42.010 1.00 85.19 625 GLU A CA 1
ATOM 5044 C C . GLU A 1 625 ? 10.930 -1.049 -42.181 1.00 85.19 625 GLU A C 1
ATOM 5046 O O . GLU A 1 625 ? 11.947 -1.195 -42.854 1.00 85.19 625 GLU A O 1
ATOM 5051 N N . GLU A 1 626 ? 10.656 0.079 -41.521 1.00 83.69 626 GLU A N 1
ATOM 5052 C CA . GLU A 1 626 ? 11.516 1.267 -41.537 1.00 83.69 626 GLU A CA 1
ATOM 5053 C C . GLU A 1 626 ? 12.748 1.100 -40.644 1.00 83.69 626 GLU A C 1
ATOM 5055 O O . GLU A 1 626 ? 13.839 1.520 -41.024 1.00 83.69 626 GLU A O 1
ATOM 5060 N N . ALA A 1 627 ? 12.592 0.444 -39.488 1.00 81.31 627 ALA A N 1
ATOM 5061 C CA . ALA A 1 627 ? 13.702 0.141 -38.583 1.00 81.31 627 ALA A CA 1
ATOM 5062 C C . ALA A 1 627 ? 14.728 -0.831 -39.193 1.00 81.31 627 ALA A C 1
ATOM 5064 O O . ALA A 1 627 ? 15.877 -0.868 -38.759 1.00 81.31 627 ALA A O 1
ATOM 5065 N N . GLY A 1 628 ? 14.330 -1.635 -40.184 1.00 82.38 628 GLY A N 1
ATOM 5066 C CA . GLY A 1 628 ? 15.188 -2.660 -40.773 1.00 82.38 628 GLY A CA 1
ATOM 5067 C C . GLY A 1 628 ? 15.458 -3.839 -39.830 1.00 82.38 628 GLY A C 1
ATOM 5068 O O . GLY A 1 628 ? 14.882 -3.964 -38.748 1.00 82.38 628 GLY A O 1
ATOM 5069 N N . SER A 1 629 ? 16.296 -4.775 -40.277 1.00 81.25 629 SER A N 1
ATOM 5070 C CA . SER A 1 629 ? 16.777 -5.897 -39.459 1.00 81.25 629 SER A CA 1
ATOM 5071 C C . SER A 1 629 ? 18.300 -5.809 -39.331 1.00 81.25 629 SER A C 1
ATOM 5073 O O . SER A 1 629 ? 18.947 -5.630 -40.366 1.00 81.25 629 SER A O 1
ATOM 5075 N N . PRO A 1 630 ? 18.867 -5.944 -38.118 1.00 83.31 630 PRO A N 1
ATOM 5076 C CA . PRO A 1 630 ? 18.190 -6.290 -36.861 1.00 83.31 630 PRO A CA 1
ATOM 5077 C C . PRO A 1 630 ? 17.506 -5.092 -36.163 1.00 83.31 630 PRO A C 1
ATOM 5079 O O . PRO A 1 630 ? 17.997 -3.969 -36.197 1.00 83.31 630 PRO A O 1
ATOM 5082 N N . SER A 1 631 ? 16.361 -5.335 -35.513 1.00 85.56 631 SER A N 1
ATOM 5083 C CA . SER A 1 631 ? 15.646 -4.347 -34.683 1.00 85.56 631 SER A CA 1
ATOM 5084 C C . SER A 1 631 ? 14.861 -5.016 -33.554 1.00 85.56 631 SER A C 1
ATOM 5086 O O . SER A 1 631 ? 14.373 -6.140 -33.710 1.00 85.56 631 SER A O 1
ATOM 5088 N N . PHE A 1 632 ? 14.697 -4.325 -32.422 1.00 85.62 632 PHE A N 1
ATOM 5089 C CA . PHE A 1 632 ? 13.874 -4.795 -31.300 1.00 85.62 632 PHE A CA 1
ATOM 5090 C C . PHE A 1 632 ? 12.764 -3.808 -30.934 1.00 85.62 632 PHE A C 1
ATOM 5092 O O . PHE A 1 632 ? 12.840 -2.616 -31.207 1.00 85.62 632 PHE A O 1
ATOM 5099 N N . ARG A 1 633 ? 11.678 -4.324 -30.360 1.00 88.69 633 ARG A N 1
ATOM 5100 C CA . ARG A 1 633 ? 10.430 -3.594 -30.129 1.00 88.69 633 ARG A CA 1
ATOM 5101 C C . ARG A 1 633 ? 10.399 -2.960 -28.740 1.00 88.69 633 ARG A C 1
ATOM 5103 O O . ARG A 1 633 ? 10.527 -3.662 -27.742 1.00 88.69 633 ARG A O 1
ATOM 5110 N N . GLY A 1 634 ? 10.107 -1.667 -28.693 1.00 85.88 634 GLY A N 1
ATOM 5111 C CA . GLY A 1 634 ? 9.776 -0.869 -27.514 1.00 85.88 634 GLY A CA 1
ATOM 5112 C C . GLY A 1 634 ? 8.282 -0.559 -27.412 1.00 85.88 634 GLY A C 1
ATOM 5113 O O . GLY A 1 634 ? 7.520 -0.750 -28.368 1.00 85.88 634 GLY A O 1
ATOM 5114 N N . ARG A 1 635 ? 7.855 -0.034 -26.262 1.00 85.94 635 ARG A N 1
ATOM 5115 C CA . ARG A 1 635 ? 6.524 0.557 -26.094 1.00 85.94 635 ARG A CA 1
ATOM 5116 C C . ARG A 1 635 ? 6.612 1.902 -25.391 1.00 85.94 635 ARG A C 1
ATOM 5118 O O . ARG A 1 635 ? 7.279 2.030 -24.371 1.00 85.94 635 ARG A O 1
ATOM 5125 N N . VAL A 1 636 ? 5.901 2.886 -25.927 1.00 83.50 636 VAL A N 1
ATOM 5126 C CA . VAL A 1 636 ? 5.906 4.255 -25.402 1.00 83.50 636 VAL A CA 1
ATOM 5127 C C . VAL A 1 636 ? 4.955 4.349 -24.214 1.00 83.50 636 VAL A C 1
ATOM 5129 O O . VAL A 1 636 ? 3.792 3.952 -24.317 1.00 83.50 636 VAL A O 1
ATOM 5132 N N . ASN A 1 637 ? 5.427 4.855 -23.080 1.00 82.50 637 ASN A N 1
ATOM 5133 C CA . ASN A 1 637 ? 4.634 5.017 -21.867 1.00 82.50 637 ASN A CA 1
ATOM 5134 C C . ASN A 1 637 ? 3.892 6.367 -21.826 1.00 82.50 637 ASN A C 1
ATOM 5136 O O . ASN A 1 637 ? 4.034 7.229 -22.697 1.00 82.50 637 ASN A O 1
ATOM 5140 N N . SER A 1 638 ? 3.048 6.551 -20.810 1.00 78.06 638 SER A N 1
ATOM 5141 C CA . SER A 1 638 ? 2.272 7.781 -20.605 1.00 78.06 638 SER A CA 1
ATOM 5142 C C . SER A 1 638 ? 3.118 9.031 -20.328 1.00 78.06 638 SER A C 1
ATOM 5144 O O . SER A 1 638 ? 2.580 10.137 -20.348 1.00 78.06 638 SER A O 1
ATOM 5146 N N . TRP A 1 639 ? 4.407 8.857 -20.034 1.00 73.44 639 TRP A N 1
ATOM 5147 C CA . TRP A 1 639 ? 5.365 9.905 -19.679 1.00 73.44 639 TRP A CA 1
ATOM 5148 C C . TRP A 1 639 ? 6.324 10.240 -20.830 1.00 73.44 639 TRP A C 1
ATOM 5150 O O . TRP A 1 639 ? 7.329 10.906 -20.604 1.00 73.44 639 TRP A O 1
ATOM 5160 N N . ASN A 1 640 ? 6.016 9.785 -22.052 1.00 69.44 640 ASN A N 1
ATOM 5161 C CA . ASN A 1 640 ? 6.859 9.899 -23.249 1.00 69.44 640 ASN A CA 1
ATOM 5162 C C . ASN A 1 640 ? 8.225 9.195 -23.134 1.00 69.44 640 ASN A C 1
ATOM 5164 O O . ASN A 1 640 ? 9.113 9.448 -23.941 1.00 69.44 640 ASN A O 1
ATOM 5168 N N . GLY A 1 641 ? 8.393 8.293 -22.165 1.00 75.12 641 GLY A N 1
ATOM 5169 C CA . GLY A 1 641 ? 9.510 7.355 -22.142 1.00 75.12 641 GLY A CA 1
ATOM 5170 C C . GLY A 1 641 ? 9.217 6.145 -23.024 1.00 75.12 641 GLY A C 1
ATOM 5171 O O . GLY A 1 641 ? 8.059 5.753 -23.186 1.00 75.12 641 GLY A O 1
ATOM 5172 N N . THR A 1 642 ? 10.256 5.530 -23.578 1.00 75.81 642 THR A N 1
ATOM 5173 C CA . THR A 1 642 ? 10.139 4.253 -24.290 1.00 75.81 642 THR A CA 1
ATOM 5174 C C . THR A 1 642 ? 10.710 3.141 -23.430 1.00 75.81 642 THR A C 1
ATOM 5176 O O . THR A 1 642 ? 11.854 3.222 -23.003 1.00 75.81 642 THR A O 1
ATOM 5179 N N . GLU A 1 643 ? 9.914 2.103 -23.187 1.00 78.50 643 GLU A N 1
ATOM 5180 C CA . GLU A 1 643 ? 10.349 0.903 -22.475 1.00 78.50 643 GLU A CA 1
ATOM 5181 C C . GLU A 1 643 ? 10.647 -0.199 -23.490 1.00 78.50 643 GLU A C 1
ATOM 5183 O O . GLU A 1 643 ? 9.740 -0.743 -24.137 1.00 78.50 643 GLU A O 1
ATOM 5188 N N . PHE A 1 644 ? 11.923 -0.545 -23.633 1.00 75.56 644 PHE A N 1
ATOM 5189 C CA . PHE A 1 644 ? 12.354 -1.680 -24.446 1.00 75.56 644 PHE A CA 1
ATOM 5190 C C . PHE A 1 644 ? 12.358 -2.981 -23.647 1.00 75.56 644 PHE A C 1
ATOM 5192 O O . PHE A 1 644 ? 12.399 -4.066 -24.227 1.00 75.56 644 PHE A O 1
ATOM 5199 N N . GLY A 1 645 ? 12.246 -2.878 -22.320 1.00 70.50 645 GLY A N 1
ATOM 5200 C CA . GLY A 1 645 ? 12.225 -4.014 -21.410 1.00 70.50 645 GLY A CA 1
ATOM 5201 C C . GLY A 1 645 ? 13.617 -4.562 -21.112 1.00 70.50 645 GLY A C 1
ATOM 5202 O O . GLY A 1 645 ? 13.741 -5.407 -20.247 1.00 70.50 645 GLY A O 1
ATOM 5203 N N . ILE A 1 646 ? 14.660 -4.050 -21.762 1.00 71.19 646 ILE A N 1
ATOM 5204 C CA . ILE A 1 646 ? 16.072 -4.375 -21.507 1.00 71.19 646 ILE A CA 1
ATOM 5205 C C . ILE A 1 646 ? 16.786 -3.246 -20.742 1.00 71.19 646 ILE A C 1
ATOM 5207 O O . ILE A 1 646 ? 18.009 -3.213 -20.664 1.00 71.19 646 ILE A O 1
ATOM 5211 N N . ASP A 1 647 ? 16.001 -2.328 -20.176 1.00 59.28 647 ASP A N 1
ATOM 5212 C CA . ASP A 1 647 ? 16.434 -1.037 -19.627 1.00 59.28 647 ASP A CA 1
ATOM 5213 C C . ASP A 1 647 ? 17.101 -1.165 -18.238 1.00 59.28 647 ASP A C 1
ATOM 5215 O O . ASP A 1 647 ? 17.633 -0.205 -17.683 1.00 59.28 647 ASP A O 1
ATOM 5219 N N . SER A 1 648 ? 17.103 -2.368 -17.658 1.00 61.34 648 SER A N 1
ATOM 5220 C CA . SER A 1 648 ? 17.734 -2.669 -16.372 1.00 61.34 648 SER A CA 1
ATOM 5221 C C . SER A 1 648 ? 18.378 -4.053 -16.391 1.00 61.34 648 SER A C 1
ATOM 5223 O O . SER A 1 648 ? 17.728 -5.035 -16.758 1.00 61.34 648 SER A O 1
ATOM 5225 N N . TYR A 1 649 ? 19.623 -4.149 -15.931 1.00 61.91 649 TYR A N 1
ATOM 5226 C CA . TYR A 1 649 ? 20.347 -5.396 -15.726 1.00 61.91 649 TYR A CA 1
ATOM 5227 C C . TYR A 1 649 ? 21.014 -5.409 -14.346 1.00 61.91 649 TYR A C 1
ATOM 5229 O O . TYR A 1 649 ? 21.675 -4.446 -13.980 1.00 61.91 649 TYR A O 1
ATOM 5237 N N . PRO A 1 650 ? 20.919 -6.483 -13.556 1.00 55.16 650 PRO A N 1
ATOM 5238 C CA . PRO A 1 650 ? 21.584 -6.552 -12.258 1.00 55.16 650 PRO A CA 1
ATOM 5239 C C . PRO A 1 650 ? 23.101 -6.577 -12.452 1.00 55.16 650 PRO A C 1
ATOM 5241 O O . PRO A 1 650 ? 23.632 -7.584 -12.919 1.00 55.16 650 PRO A O 1
ATOM 5244 N N . ALA A 1 651 ? 23.812 -5.499 -12.118 1.00 54.56 651 ALA A N 1
ATOM 5245 C CA . ALA A 1 651 ? 25.271 -5.469 -12.192 1.00 54.56 651 ALA A CA 1
ATOM 5246 C C . ALA A 1 651 ? 25.873 -5.857 -10.835 1.00 54.56 651 ALA A C 1
ATOM 5248 O O . ALA A 1 651 ? 25.779 -5.079 -9.890 1.00 54.56 651 ALA A O 1
ATOM 5249 N N . PRO A 1 652 ? 26.485 -7.047 -10.705 1.00 51.03 652 PRO A N 1
ATOM 5250 C CA . PRO A 1 652 ? 27.240 -7.384 -9.507 1.00 51.03 652 PRO A CA 1
ATOM 5251 C C . PRO A 1 652 ? 28.613 -6.692 -9.450 1.00 51.03 652 PRO A C 1
ATOM 5253 O O . PRO A 1 652 ? 29.069 -6.412 -8.347 1.00 51.03 652 PRO A O 1
ATOM 5256 N N . GLU A 1 653 ? 29.286 -6.414 -10.578 1.00 54.03 653 GLU A N 1
ATOM 5257 C CA . GLU A 1 653 ? 30.684 -5.939 -10.570 1.00 54.03 653 GLU A CA 1
ATOM 5258 C C . GLU A 1 653 ? 31.044 -5.111 -11.828 1.00 54.03 653 GLU A C 1
ATOM 5260 O O . GLU A 1 653 ? 31.248 -5.678 -12.894 1.00 54.03 653 GLU A O 1
ATOM 5265 N N . GLY A 1 654 ? 31.190 -3.783 -11.705 1.00 58.28 654 GLY A N 1
ATOM 5266 C CA . GLY A 1 654 ? 31.802 -2.913 -12.732 1.00 58.28 654 GLY A CA 1
ATOM 5267 C C . GLY A 1 654 ? 30.865 -2.330 -13.806 1.00 58.28 654 GLY A C 1
ATOM 5268 O O . GLY A 1 654 ? 29.688 -2.673 -13.894 1.00 58.28 654 GLY A O 1
ATOM 5269 N N . GLU A 1 655 ? 31.399 -1.419 -14.629 1.00 68.56 655 GLU A N 1
ATOM 5270 C CA . GLU A 1 655 ? 30.662 -0.768 -15.726 1.00 68.56 655 GLU A CA 1
ATOM 5271 C C . GLU A 1 655 ? 30.415 -1.746 -16.885 1.00 68.56 655 GLU A C 1
ATOM 5273 O O . GLU A 1 655 ? 31.349 -2.375 -17.386 1.00 68.56 655 GLU A O 1
ATOM 5278 N N . ILE A 1 656 ? 29.169 -1.872 -17.350 1.00 73.69 656 ILE A N 1
ATOM 5279 C CA . ILE A 1 656 ? 28.814 -2.728 -18.495 1.00 73.69 656 ILE A CA 1
ATOM 5280 C C . ILE A 1 656 ? 29.211 -2.025 -19.803 1.00 73.69 656 ILE A C 1
ATOM 5282 O O . ILE A 1 656 ? 28.855 -0.876 -20.029 1.00 73.69 656 ILE A O 1
ATOM 5286 N N . SER A 1 657 ? 29.937 -2.728 -20.676 1.00 77.56 657 SER A N 1
ATOM 5287 C CA . SER A 1 657 ? 30.338 -2.253 -22.012 1.00 77.56 657 SER A CA 1
ATOM 5288 C C . SER A 1 657 ? 29.411 -2.738 -23.128 1.00 77.56 657 SER A C 1
ATOM 5290 O O . SER A 1 657 ? 29.095 -1.984 -24.040 1.00 77.56 657 SER A O 1
ATOM 5292 N N . HIS A 1 658 ? 29.001 -4.008 -23.072 1.00 81.94 658 HIS A N 1
ATOM 5293 C CA . HIS A 1 658 ? 28.192 -4.651 -24.104 1.00 81.94 658 HIS A CA 1
ATOM 5294 C C . HIS A 1 658 ? 27.208 -5.632 -23.477 1.00 81.94 658 HIS A C 1
ATOM 5296 O O . HIS A 1 658 ? 27.513 -6.271 -22.467 1.00 81.94 658 HIS A O 1
ATOM 5302 N N . VAL A 1 659 ? 26.066 -5.809 -24.129 1.00 83.88 659 VAL A N 1
ATOM 5303 C CA . VAL A 1 659 ? 24.975 -6.686 -23.705 1.00 83.88 659 VAL A CA 1
ATOM 5304 C C . VAL A 1 659 ? 24.661 -7.652 -24.843 1.00 83.88 659 VAL A C 1
ATOM 5306 O O . VAL A 1 659 ? 24.401 -7.231 -25.967 1.00 83.88 659 VAL A O 1
ATOM 5309 N N . LEU A 1 660 ? 24.695 -8.954 -24.579 1.00 86.25 660 LEU A N 1
ATOM 5310 C CA . LEU A 1 660 ? 24.275 -9.970 -25.536 1.00 86.25 660 LEU A CA 1
ATOM 5311 C C . LEU A 1 660 ? 22.750 -10.027 -25.544 1.00 86.25 660 LEU A C 1
ATOM 5313 O O . LEU A 1 660 ? 22.135 -10.399 -24.545 1.00 86.25 660 LEU A O 1
ATOM 5317 N N . LEU A 1 661 ? 22.140 -9.674 -26.668 1.00 86.56 661 LEU A N 1
ATOM 5318 C CA . LEU A 1 661 ? 20.698 -9.704 -26.859 1.00 86.56 661 LEU A CA 1
ATOM 5319 C C . LEU A 1 661 ? 20.294 -10.886 -27.728 1.00 86.56 661 LEU A C 1
ATOM 5321 O O . LEU A 1 661 ? 20.868 -11.116 -28.790 1.00 86.56 661 LEU A O 1
ATOM 5325 N N . ARG A 1 662 ? 19.232 -11.578 -27.317 1.00 88.69 662 ARG A N 1
ATOM 5326 C CA . ARG A 1 662 ? 18.462 -12.477 -28.176 1.00 88.69 662 ARG A CA 1
ATOM 5327 C C . ARG A 1 662 ? 17.172 -11.785 -28.585 1.00 88.69 662 ARG A C 1
ATOM 5329 O O . ARG A 1 662 ? 16.311 -11.536 -27.742 1.00 88.69 662 ARG A O 1
ATOM 5336 N N . ILE A 1 663 ? 17.031 -11.499 -29.874 1.00 87.75 663 ILE A N 1
ATOM 5337 C CA . ILE A 1 663 ? 15.864 -10.837 -30.457 1.00 87.75 663 ILE A CA 1
ATOM 5338 C C . ILE A 1 663 ? 14.968 -11.896 -31.092 1.00 87.75 663 ILE A C 1
ATOM 5340 O O . ILE A 1 663 ? 15.322 -12.530 -32.085 1.00 87.75 663 ILE A O 1
ATOM 5344 N N . GLY A 1 664 ? 13.786 -12.095 -30.516 1.00 86.62 664 GLY A N 1
ATOM 5345 C CA . GLY A 1 664 ? 12.779 -13.004 -31.045 1.00 86.62 664 GLY A CA 1
ATOM 5346 C C . GLY A 1 664 ? 12.199 -12.530 -32.379 1.00 86.62 664 GLY A C 1
ATOM 5347 O O . GLY A 1 664 ? 12.224 -11.348 -32.716 1.00 86.62 664 GLY A O 1
ATOM 5348 N N . THR A 1 665 ? 11.587 -13.446 -33.133 1.00 84.25 665 THR A N 1
ATOM 5349 C CA . THR A 1 665 ? 10.941 -13.112 -34.424 1.00 84.25 665 THR A CA 1
ATOM 5350 C C . THR A 1 665 ? 9.826 -12.056 -34.309 1.00 84.25 665 THR A C 1
ATOM 5352 O O . THR A 1 665 ? 9.541 -11.337 -35.274 1.00 84.25 665 THR A O 1
ATOM 5355 N N . ASP A 1 666 ? 9.230 -11.901 -33.121 1.00 82.81 666 ASP A N 1
ATOM 5356 C CA . ASP A 1 666 ? 8.236 -10.871 -32.791 1.00 82.81 666 ASP A CA 1
ATOM 5357 C C . ASP A 1 666 ? 8.846 -9.512 -32.387 1.00 82.81 666 ASP A C 1
ATOM 5359 O O . ASP A 1 666 ? 8.102 -8.589 -32.045 1.00 82.81 666 ASP A O 1
ATOM 5363 N N . GLY A 1 667 ? 10.176 -9.392 -32.434 1.00 81.56 667 GLY A N 1
ATOM 5364 C CA . GLY A 1 667 ? 10.944 -8.206 -32.070 1.00 81.56 667 GLY A CA 1
ATOM 5365 C C . GLY A 1 667 ? 11.209 -8.055 -30.572 1.00 81.56 667 GLY A C 1
ATOM 5366 O O . GLY A 1 667 ? 11.820 -7.068 -30.186 1.00 81.56 667 GLY A O 1
ATOM 5367 N N . VAL A 1 668 ? 10.763 -8.970 -29.702 1.00 83.81 668 VAL A N 1
ATOM 5368 C CA . VAL A 1 668 ? 11.097 -8.876 -28.269 1.00 83.81 668 VAL A CA 1
ATOM 5369 C C . VAL A 1 668 ? 12.546 -9.278 -28.043 1.00 83.81 668 VAL A C 1
ATOM 5371 O O . VAL A 1 668 ? 12.948 -10.372 -28.434 1.00 83.81 668 VAL A O 1
ATOM 5374 N N . ALA A 1 669 ? 13.304 -8.404 -27.387 1.00 83.69 669 ALA A N 1
ATOM 5375 C CA . ALA A 1 669 ? 14.676 -8.668 -26.984 1.00 83.69 669 ALA A CA 1
ATOM 5376 C C . ALA A 1 669 ? 14.745 -9.156 -25.534 1.00 83.69 669 ALA A C 1
ATOM 5378 O O . ALA A 1 669 ? 13.993 -8.708 -24.666 1.00 83.69 669 ALA A O 1
ATOM 5379 N N . VAL A 1 670 ? 15.669 -10.073 -25.267 1.00 84.06 670 VAL A N 1
ATOM 5380 C CA . VAL A 1 670 ? 16.030 -10.501 -23.914 1.00 84.06 670 VAL A CA 1
ATOM 5381 C C . VAL A 1 670 ? 17.546 -10.500 -23.779 1.00 84.06 670 VAL A C 1
ATOM 5383 O O . VAL A 1 670 ? 18.245 -10.890 -24.713 1.00 84.06 670 VAL A O 1
ATOM 5386 N N . ILE A 1 671 ? 18.039 -10.064 -22.621 1.00 80.00 671 ILE A N 1
ATOM 5387 C CA . ILE A 1 671 ? 19.463 -10.091 -22.292 1.00 80.00 671 ILE A CA 1
ATOM 5388 C C . ILE A 1 671 ? 19.874 -11.534 -21.968 1.00 80.00 671 ILE A C 1
ATOM 5390 O O . ILE A 1 671 ? 19.216 -12.204 -21.171 1.00 80.00 671 ILE A O 1
ATOM 5394 N N . GLU A 1 672 ? 20.940 -12.020 -22.600 1.00 81.44 672 GLU A N 1
ATOM 5395 C CA . GLU A 1 672 ? 21.528 -13.339 -22.335 1.00 81.44 672 GLU A CA 1
ATOM 5396 C C . GLU A 1 672 ? 22.812 -13.259 -21.512 1.00 81.44 672 GLU A C 1
ATOM 5398 O O . GLU A 1 672 ? 23.069 -14.155 -20.715 1.00 81.44 672 GLU A O 1
ATOM 5403 N N . ASP A 1 673 ? 23.619 -12.218 -21.723 1.00 79.81 673 ASP A N 1
ATOM 5404 C CA . ASP A 1 673 ? 24.932 -12.058 -21.095 1.00 79.81 673 ASP A CA 1
ATOM 5405 C C . ASP A 1 673 ? 25.388 -10.589 -21.153 1.00 79.81 673 ASP A C 1
ATOM 5407 O O . ASP A 1 673 ? 24.844 -9.797 -21.927 1.00 79.81 673 ASP A O 1
ATOM 5411 N N . VAL A 1 674 ? 26.403 -10.219 -20.372 1.00 78.75 674 VAL A N 1
ATOM 5412 C CA . VAL A 1 674 ? 27.010 -8.877 -20.381 1.00 78.75 674 VAL A CA 1
ATOM 5413 C C . VAL A 1 674 ? 28.536 -8.942 -20.335 1.00 78.75 674 VAL A C 1
ATOM 5415 O O . VAL A 1 674 ? 29.128 -9.811 -19.701 1.00 78.75 674 VAL A O 1
ATOM 5418 N N . ARG A 1 675 ? 29.202 -7.983 -20.984 1.00 82.06 675 ARG A N 1
ATOM 5419 C CA . ARG A 1 675 ? 30.655 -7.772 -20.887 1.00 82.06 675 ARG A CA 1
ATOM 5420 C C . ARG A 1 675 ? 30.944 -6.487 -20.137 1.00 82.06 675 ARG A C 1
ATOM 5422 O O . ARG A 1 675 ? 30.457 -5.431 -20.532 1.00 82.06 675 ARG A O 1
ATOM 5429 N N . TYR A 1 676 ? 31.810 -6.552 -19.138 1.00 77.56 676 TYR A N 1
ATOM 5430 C CA . TYR A 1 676 ? 32.246 -5.388 -18.367 1.00 77.56 676 TYR A CA 1
ATOM 5431 C C . TYR A 1 676 ? 33.412 -4.656 -19.045 1.00 77.56 676 TYR A C 1
ATOM 5433 O O . TYR A 1 676 ? 34.235 -5.289 -19.714 1.00 77.56 676 TYR A O 1
ATOM 5441 N N . ARG A 1 677 ? 33.481 -3.328 -18.884 1.00 73.62 677 ARG A N 1
ATOM 5442 C CA . ARG A 1 677 ? 34.669 -2.532 -19.225 1.00 73.62 677 ARG A CA 1
ATOM 5443 C C . ARG A 1 677 ? 35.819 -2.996 -18.322 1.00 73.62 677 ARG A C 1
ATOM 5445 O O . ARG A 1 677 ? 35.656 -3.050 -17.104 1.00 73.62 677 ARG A O 1
ATOM 5452 N N . GLN A 1 678 ? 36.934 -3.390 -18.937 1.00 62.06 678 GLN A N 1
ATOM 5453 C CA . GLN A 1 678 ? 38.163 -3.796 -18.240 1.00 62.06 678 GLN A CA 1
ATOM 5454 C C . GLN A 1 678 ? 39.022 -2.602 -17.847 1.00 62.06 678 GLN A C 1
ATOM 5456 O O . GLN A 1 678 ? 39.075 -1.638 -18.647 1.00 62.06 678 GLN A O 1
#

Nearest PDB structures (foldseek):
  8qai-assembly2_B  TM=3.050E-01  e=1.540E-01  synthetic construct
  4gmo-assembly1_A  TM=2.327E-01  e=3.641E-01  Thermochaetoides thermophila DSM 1495
  8pm6-assembly1_A  TM=1.492E-01  e=2.368E-01  Homo sapiens
  7unh-assembly1_A  TM=2.421E-01  e=5.244E+00  synthetic construct

InterPro domains:
  IPR018677 Domain of unknown function DUF2157 [PF09925] (5-110)

Secondary structure (DSSP, 8-state):
-HHHHHHHHHHHHHHHHHHHHHS--TTS-HHHHHHHHHHHHHHHHHHHHHHTTT-HHHHHHHHHHHHHHHHHHHHHHHHHTT----HHHHHHHHHHHHHHHHHH---HHHHHHHHHHHHHHHHHHHS-SS----HHHHHHHHHHHHHHHHHHHHHHHHH---HHHHHHHHHHHHHHHHHHHSTTTSGGGHHHHHHHHHHHHHHHHHHHTT-HHHHHHHHHHHHHHHHHHHHHHHHHH--HHHHHHHHHHHHHHHHHHHHHHHHHHTTT--HHHHHHHHHHHHHHHHHHHHHHHHHHHHHH-TTTHHHHHHHHHHHHHHHHHH-TTS-HHHHHHHHHHHHHHHHHHTTT--HHHHHHHHHHHHHHHHH---HHHHHHHHHHHHHHHHHHHHHH-S-HHHHHHHHHHHHHHHHHHIIIII--HHHHHHHHHHHHHHHHHTGGG-SS-HHHHHHHHHHHHHHHHHHHHHHHHHT-HHHHHHHHHHHHHHHHHHHHHHH--HHHHHHHHHHHHHHHHHHHHHHHHHS--SS-PPP----HHHHHHHHHHHHHHHHHHHHHHHHHHTSEEEEEE--EE---S-TT---EEEE-------S-PPTT-EEEEEEEEETTTEEEEEEEESSHHHH-SSEEEEEE-TTS-EE-S-SEE--SSS-EEEEEEEE-TTS-EEEEEEEE--

Mean predicted aligned error: 13.31 Å

Radius of gyration: 30.06 Å; Cα contacts (8 Å, |Δi|>4): 818; chains: 1; bounding box: 73×73×81 Å

Sequence (678 aa):
MVQWTYVLGMALLIAAALVYMESWWHLFDRVEQAGVVFGFLLLLFVLAYLCRKKFSFFSGLSLLAGYICLGPAIALIGTIYHSQAESWWLLFFWLLPVMVVTLQVKMRSLLVLRFLLFQTLLWTIIFPVYYNWPEAGTLIGLLAASAVNASIYWWSLRKGKDVLLQHAWFTAVLWFPFCGAVRYVLPEVEVFAGTAYLAILAVSFYAVRRRPATLKITIVFTGLYAFQFLFITMMDIYSGAVFIIIFLFAAGAVYGSVKLISSFAKRGRSMQSKLFFLHTVTLVGALIAAGAFSGFVGLFLFEALPAVLFVSILVLFSFVLWKRKLDSSFAQAIVFFSMIQLVVLSADAAVWQMLPLLALTGWIWMRDDRPFYRIVVYGLANAALLTWLFLLVENTHAVVWTAAGLNILIAAEAYWRLSIRLLYLLGYLAALMLLFQLPYTVIETELLYWSYLFGYFLLLTGLLYVQVRQKDSIAVTITAVLWFVFLFTQYVDLFWTYVHLAFTLFLLGVGFLLTAYILEKKKQPLLKEAPLRLGKLPAAAVLLAAVILLIPAVQKEMVLQNGEVLWLEVEDYGPGYEEAENQAYINIYDGTYEENFPSGSYVHAQLEETENDSYRLLDIKADKEEAGSPSFRGRVNSWNGTEFGIDSYPAPEGEISHVLLRIGTDGVAVIEDVRYRQ

pLDDT: mean 78.44, std 12.99, range [37.38, 97.81]